Protein AF-A0A2E6EJR5-F1 (afdb_monomer_lite)

Structure (mmCIF, N/CA/C/O backbone):
data_AF-A0A2E6EJR5-F1
#
_entry.id   AF-A0A2E6EJR5-F1
#
loop_
_atom_site.group_PDB
_atom_site.id
_atom_site.type_symbol
_atom_site.label_atom_id
_atom_site.label_alt_id
_atom_site.label_comp_id
_atom_site.label_asym_id
_atom_site.label_entity_id
_atom_site.label_seq_id
_atom_site.pdbx_PDB_ins_code
_atom_site.Cartn_x
_atom_site.Cartn_y
_atom_site.Cartn_z
_atom_site.occupancy
_atom_site.B_iso_or_equiv
_atom_site.auth_seq_id
_atom_site.auth_comp_id
_atom_site.auth_asym_id
_atom_site.auth_atom_id
_atom_site.pdbx_PDB_model_num
ATOM 1 N N . MET A 1 1 ? -35.276 30.133 -35.247 1.00 39.75 1 MET A N 1
ATOM 2 C CA . MET A 1 1 ? -34.063 30.978 -35.308 1.00 39.75 1 MET A CA 1
ATOM 3 C C . MET A 1 1 ? -33.016 30.302 -34.441 1.00 39.75 1 MET A C 1
ATOM 5 O O . MET A 1 1 ? -33.066 30.435 -33.229 1.00 39.75 1 MET A O 1
ATOM 9 N N . ASN A 1 2 ? -32.166 29.483 -35.062 1.00 34.03 2 ASN A N 1
ATOM 10 C CA . ASN A 1 2 ? -31.133 28.692 -34.392 1.00 34.03 2 ASN A CA 1
ATOM 11 C C . ASN A 1 2 ? -29.815 29.465 -34.457 1.00 34.03 2 ASN A C 1
ATOM 13 O O . ASN A 1 2 ? -29.330 29.724 -35.556 1.00 34.03 2 ASN A O 1
ATOM 17 N N . GLN A 1 3 ? -29.239 29.826 -33.310 1.00 41.97 3 GLN A N 1
ATOM 18 C CA . GLN A 1 3 ? -27.856 30.295 -33.242 1.00 41.97 3 GLN A CA 1
ATOM 19 C C . GLN A 1 3 ? -26.978 29.161 -32.721 1.00 41.97 3 GLN A C 1
ATOM 21 O O . GLN A 1 3 ? -27.061 28.748 -31.569 1.00 41.97 3 GLN A O 1
ATOM 26 N N . SER A 1 4 ? -26.176 28.637 -33.643 1.00 36.84 4 SER A N 1
ATOM 27 C CA . SER A 1 4 ? -25.151 27.628 -33.428 1.00 36.84 4 SER A CA 1
ATOM 28 C C . SER A 1 4 ? -23.888 28.337 -32.934 1.00 36.84 4 SER A C 1
ATOM 30 O O . SER A 1 4 ? -23.285 29.103 -33.682 1.00 36.84 4 SER A O 1
ATOM 32 N N . LEU A 1 5 ? -23.492 28.110 -31.682 1.00 40.03 5 LEU A N 1
ATOM 33 C CA . LEU A 1 5 ? -22.208 28.568 -31.147 1.00 40.03 5 LEU A CA 1
ATOM 34 C C . LEU A 1 5 ? -21.127 27.553 -31.538 1.00 40.03 5 LEU A C 1
ATOM 36 O O . LEU A 1 5 ? -21.072 26.453 -30.996 1.00 40.03 5 LEU A O 1
ATOM 40 N N . GLN A 1 6 ? -20.291 27.917 -32.511 1.00 37.28 6 GLN A N 1
ATOM 41 C CA . GLN A 1 6 ? -19.051 27.206 -32.817 1.00 37.28 6 GLN A CA 1
ATOM 42 C C . GLN A 1 6 ? -17.947 27.695 -31.871 1.00 37.28 6 GLN A C 1
ATOM 44 O O . GLN A 1 6 ? -17.613 28.878 -31.856 1.00 37.28 6 GLN A O 1
ATOM 49 N N . LEU A 1 7 ? -17.386 26.781 -31.080 1.00 39.03 7 LEU A N 1
ATOM 50 C CA . LEU A 1 7 ? -16.155 26.995 -30.316 1.00 39.03 7 LEU A CA 1
ATOM 51 C C . LEU A 1 7 ? -14.938 26.768 -31.234 1.00 39.03 7 LEU A C 1
ATOM 53 O O . LEU A 1 7 ? -14.928 25.780 -31.971 1.00 39.03 7 LEU A O 1
ATOM 57 N N . PRO A 1 8 ? -13.901 27.624 -31.197 1.00 41.53 8 PRO A N 1
ATOM 58 C CA . PRO A 1 8 ? -12.685 27.399 -31.965 1.00 41.53 8 PRO A CA 1
ATOM 59 C C . PRO A 1 8 ? -11.774 26.368 -31.279 1.00 41.53 8 PRO A C 1
ATOM 61 O O . PRO A 1 8 ? -11.380 26.523 -30.124 1.00 41.53 8 PRO A O 1
ATOM 64 N N . LEU A 1 9 ? -11.404 25.331 -32.034 1.00 34.28 9 LEU A N 1
ATOM 65 C CA . LEU A 1 9 ? -10.300 24.415 -31.743 1.00 34.28 9 LEU A CA 1
ATOM 66 C C . LEU A 1 9 ? -8.970 25.176 -31.885 1.00 34.28 9 LEU A C 1
ATOM 68 O O . LEU A 1 9 ? -8.494 25.418 -32.992 1.00 34.28 9 LEU A O 1
ATOM 72 N N . LEU A 1 10 ? -8.372 25.567 -30.760 1.00 32.38 10 LEU A N 1
ATOM 73 C CA . LEU A 1 10 ? -7.012 26.104 -30.701 1.00 32.38 10 LEU A CA 1
ATOM 74 C C . LEU A 1 10 ? -6.018 24.939 -30.609 1.00 32.38 10 LEU A C 1
ATOM 76 O O . LEU A 1 10 ? -5.786 24.379 -29.540 1.00 32.38 10 LEU A O 1
ATOM 80 N N . ALA A 1 11 ? -5.436 24.574 -31.751 1.00 35.22 11 ALA A N 1
ATOM 81 C CA . ALA A 1 11 ? -4.287 23.683 -31.824 1.00 35.22 11 ALA A CA 1
ATOM 82 C C . ALA A 1 11 ? -3.023 24.443 -31.382 1.00 35.22 11 ALA A C 1
ATOM 84 O O . ALA A 1 11 ? -2.473 25.248 -32.133 1.00 35.22 11 ALA A O 1
ATOM 85 N N . LEU A 1 12 ? -2.566 24.200 -30.153 1.00 31.72 12 LEU A N 1
ATOM 86 C CA . LEU A 1 12 ? -1.256 24.650 -29.682 1.00 31.72 12 LEU A CA 1
ATOM 87 C C . LEU A 1 12 ? -0.183 23.672 -30.180 1.00 31.72 12 LEU A C 1
ATOM 89 O O . LEU A 1 12 ? 0.058 22.626 -29.581 1.00 31.72 12 LEU A O 1
ATOM 93 N N . ALA A 1 13 ? 0.467 24.021 -31.289 1.00 32.47 13 ALA A N 1
ATOM 94 C CA . ALA A 1 13 ? 1.708 23.389 -31.714 1.00 32.47 13 ALA A CA 1
ATOM 95 C C . ALA A 1 13 ? 2.862 23.921 -30.846 1.00 32.47 13 ALA A C 1
ATOM 97 O O . ALA A 1 13 ? 3.267 25.077 -30.972 1.00 32.47 13 ALA A O 1
ATOM 98 N N . PHE A 1 14 ? 3.390 23.086 -29.950 1.00 34.25 14 PHE A N 1
ATOM 99 C CA . PHE A 1 14 ? 4.634 23.375 -29.240 1.00 34.25 14 PHE A CA 1
ATOM 100 C C . PHE A 1 14 ? 5.824 23.128 -30.176 1.00 34.25 14 PHE A C 1
ATOM 102 O O . PHE A 1 14 ? 6.169 21.989 -30.482 1.00 34.25 14 PHE A O 1
ATOM 109 N N . ILE A 1 15 ? 6.458 24.212 -30.622 1.00 34.78 15 ILE A N 1
ATOM 110 C CA . ILE A 1 15 ? 7.761 24.187 -31.291 1.00 34.78 15 ILE A CA 1
ATOM 111 C C . ILE A 1 15 ? 8.831 24.135 -30.192 1.00 34.78 15 ILE A C 1
ATOM 113 O O . ILE A 1 15 ? 9.061 25.122 -29.495 1.00 34.78 15 ILE A O 1
ATOM 117 N N . LEU A 1 16 ? 9.470 22.978 -30.014 1.00 37.72 16 LEU A N 1
ATOM 118 C CA . LEU A 1 16 ? 10.669 22.843 -29.182 1.00 37.72 16 LEU A CA 1
ATOM 119 C C . LEU A 1 16 ? 11.905 23.320 -29.971 1.00 37.72 16 LEU A C 1
ATOM 121 O O . LEU A 1 16 ? 12.030 22.983 -31.150 1.00 37.72 16 LEU A O 1
ATOM 125 N N . PRO A 1 17 ? 12.838 24.073 -29.359 1.00 36.31 17 PRO A N 1
ATOM 126 C CA . PRO A 1 17 ? 14.091 24.436 -30.010 1.00 36.31 17 PRO A CA 1
ATOM 127 C C . PRO A 1 17 ? 15.055 23.233 -30.064 1.00 36.31 17 PRO A C 1
ATOM 129 O O . PRO A 1 17 ? 15.119 22.460 -29.101 1.00 36.31 17 PRO A O 1
ATOM 132 N N . PRO A 1 18 ? 15.855 23.082 -31.137 1.00 38.44 18 PRO A N 1
ATOM 133 C CA . PRO A 1 18 ? 16.866 22.036 -31.216 1.00 38.44 18 PRO A CA 1
ATOM 134 C C . PRO A 1 18 ? 17.990 22.345 -30.220 1.00 38.44 18 PRO A C 1
ATOM 136 O O . PRO A 1 18 ? 18.683 23.357 -30.338 1.00 38.44 18 PRO A O 1
ATOM 139 N N . LYS A 1 19 ? 18.175 21.481 -29.216 1.00 41.12 19 LYS A N 1
ATOM 140 C CA . LYS A 1 19 ? 19.364 21.526 -28.359 1.00 41.12 19 LYS A CA 1
ATOM 141 C C . LYS A 1 19 ? 20.522 20.807 -29.042 1.00 41.12 19 LYS A C 1
ATOM 143 O O . LYS A 1 19 ? 20.379 19.704 -29.557 1.00 41.12 19 LYS A O 1
ATOM 148 N N . ALA A 1 20 ? 21.656 21.493 -29.019 1.00 34.84 20 ALA A N 1
ATOM 149 C CA . ALA A 1 20 ? 22.935 21.098 -29.571 1.00 34.84 20 ALA A CA 1
ATOM 150 C C . ALA A 1 20 ? 23.396 19.718 -29.072 1.00 34.84 20 ALA A C 1
ATOM 152 O O . ALA A 1 20 ? 23.536 19.492 -27.870 1.00 34.84 20 ALA A O 1
ATOM 153 N N . LEU A 1 21 ? 23.682 18.833 -30.026 1.00 36.25 21 LEU A N 1
ATOM 154 C CA . LEU A 1 21 ? 24.475 17.624 -29.841 1.00 36.25 21 LEU A CA 1
ATOM 155 C C . LEU A 1 21 ? 25.934 18.032 -29.606 1.00 36.25 21 LEU A C 1
ATOM 157 O O . LEU A 1 21 ? 26.656 18.373 -30.542 1.00 36.25 21 LEU A O 1
ATOM 161 N N . ALA A 1 22 ? 26.361 18.003 -28.347 1.00 36.81 22 ALA A N 1
ATOM 162 C CA . ALA A 1 22 ? 27.771 17.915 -28.011 1.00 36.81 22 ALA A CA 1
ATOM 163 C C . ALA A 1 22 ? 28.171 16.434 -28.016 1.00 36.81 22 ALA A C 1
ATOM 165 O O . ALA A 1 22 ? 27.647 15.626 -27.253 1.00 36.81 22 ALA A O 1
ATOM 166 N N . SER A 1 23 ? 29.085 16.112 -28.927 1.00 38.31 23 SER A N 1
ATOM 167 C CA . SER A 1 23 ? 29.800 14.846 -29.079 1.00 38.31 23 SER A CA 1
ATOM 168 C C . SER A 1 23 ? 30.378 14.348 -27.747 1.00 38.31 23 SER A C 1
ATOM 170 O O . SER A 1 23 ? 31.350 14.917 -27.249 1.00 38.31 23 SER A O 1
ATOM 172 N N . ALA A 1 24 ? 29.833 13.251 -27.220 1.00 37.88 24 ALA A N 1
ATOM 173 C CA . ALA A 1 24 ? 30.529 12.382 -26.278 1.00 37.88 24 ALA A CA 1
ATOM 174 C C . ALA A 1 24 ? 31.073 11.181 -27.059 1.00 37.88 24 ALA A C 1
ATOM 176 O O . ALA A 1 24 ? 30.344 10.511 -27.788 1.00 37.88 24 ALA A O 1
ATOM 177 N N . ALA A 1 25 ? 32.383 11.005 -26.944 1.00 35.06 25 ALA A N 1
ATOM 178 C CA . ALA A 1 25 ? 33.214 10.136 -27.747 1.00 35.06 25 ALA A CA 1
ATOM 179 C C . ALA A 1 25 ? 32.920 8.638 -27.577 1.00 35.06 25 ALA A C 1
ATOM 181 O O . ALA A 1 25 ? 32.494 8.172 -26.521 1.00 35.06 25 ALA A O 1
ATOM 182 N N . ASP A 1 26 ? 33.234 7.931 -28.661 1.00 42.56 26 ASP A N 1
ATOM 183 C CA . ASP A 1 26 ? 33.436 6.495 -28.812 1.00 42.56 26 ASP A CA 1
ATOM 184 C C . ASP A 1 26 ? 33.899 5.753 -27.552 1.00 42.56 26 ASP A C 1
ATOM 186 O O . ASP A 1 26 ? 35.021 5.916 -27.072 1.00 42.56 26 ASP A O 1
ATOM 190 N N . ALA A 1 27 ? 33.061 4.818 -27.118 1.00 35.69 27 ALA A N 1
ATOM 191 C CA . ALA A 1 27 ? 33.487 3.580 -26.480 1.00 35.69 27 ALA A CA 1
ATOM 192 C C . ALA A 1 27 ? 32.448 2.498 -26.811 1.00 35.69 27 ALA A C 1
ATOM 194 O O . ALA A 1 27 ? 31.590 2.157 -25.998 1.00 35.69 27 ALA A O 1
ATOM 195 N N . SER A 1 28 ? 32.487 2.001 -28.048 1.00 34.25 28 SER A N 1
ATOM 196 C CA . SER A 1 28 ? 31.759 0.787 -28.427 1.00 34.25 28 SER A CA 1
ATOM 197 C C . SER A 1 28 ? 32.553 -0.441 -27.957 1.00 34.25 28 SER A C 1
ATOM 199 O O . SER A 1 28 ? 33.714 -0.575 -28.351 1.00 34.25 28 SER A O 1
ATOM 201 N N . PRO A 1 29 ? 31.986 -1.349 -27.143 1.00 38.91 29 PRO A N 1
ATOM 202 C CA . PRO A 1 29 ? 32.651 -2.600 -26.806 1.00 38.91 29 PRO A CA 1
ATOM 203 C C . PRO A 1 29 ? 32.656 -3.568 -28.003 1.00 38.91 29 PRO A C 1
ATOM 205 O O . PRO A 1 29 ? 31.672 -3.732 -28.724 1.00 38.91 29 PRO A O 1
ATOM 208 N N . SER A 1 30 ? 33.818 -4.184 -28.212 1.00 35.19 30 SER A N 1
ATOM 209 C CA . SER A 1 30 ? 34.173 -5.056 -29.338 1.00 35.19 30 SER A CA 1
ATOM 210 C C . SER A 1 30 ? 33.490 -6.439 -29.274 1.00 35.19 30 SER A C 1
ATOM 212 O O . SER A 1 30 ? 33.392 -7.016 -28.186 1.00 35.19 30 SER A O 1
ATOM 214 N N . PRO A 1 31 ? 33.063 -7.038 -30.407 1.00 39.84 31 PRO A N 1
ATOM 215 C CA . PRO A 1 31 ? 32.421 -8.348 -30.426 1.00 39.84 31 PRO A CA 1
ATOM 216 C C . PRO A 1 31 ? 33.466 -9.473 -30.513 1.00 39.84 31 PRO A C 1
ATOM 218 O O . PRO A 1 31 ? 33.844 -9.909 -31.597 1.00 39.84 31 PRO A O 1
ATOM 221 N N . ALA A 1 32 ? 33.912 -9.990 -29.366 1.00 38.72 32 ALA A N 1
ATOM 222 C CA . ALA A 1 32 ? 34.630 -11.267 -29.296 1.00 38.72 32 ALA A CA 1
ATOM 223 C C . ALA A 1 32 ? 34.321 -12.000 -27.976 1.00 38.72 32 ALA A C 1
ATOM 225 O O . ALA A 1 32 ? 35.010 -11.862 -26.964 1.00 38.72 32 ALA A O 1
ATOM 226 N N . ARG A 1 33 ? 33.234 -12.784 -27.985 1.00 41.47 33 ARG A N 1
ATOM 227 C CA . ARG A 1 33 ? 32.814 -13.670 -26.887 1.00 41.47 33 ARG A CA 1
ATOM 228 C C . ARG A 1 33 ? 33.592 -14.991 -26.946 1.00 41.47 33 ARG A C 1
ATOM 230 O O . ARG A 1 33 ? 33.221 -15.894 -27.687 1.00 41.47 33 ARG A O 1
ATOM 237 N N . ALA A 1 34 ? 34.626 -15.113 -26.117 1.00 36.94 34 ALA A N 1
ATOM 238 C CA . ALA A 1 34 ? 35.159 -16.394 -25.652 1.00 36.94 34 ALA A CA 1
ATOM 239 C C . ALA A 1 34 ? 35.074 -16.446 -24.115 1.00 36.94 34 ALA A C 1
ATOM 241 O O . ALA A 1 34 ? 35.363 -15.451 -23.438 1.00 36.94 34 ALA A O 1
ATOM 242 N N . ALA A 1 35 ? 34.590 -17.580 -23.600 1.00 47.44 35 ALA A N 1
ATOM 243 C CA . ALA A 1 35 ? 34.161 -17.801 -22.222 1.00 47.44 35 ALA A CA 1
ATOM 244 C C . ALA A 1 35 ? 35.339 -17.798 -21.235 1.00 47.44 35 ALA A C 1
ATOM 246 O O . ALA A 1 35 ? 36.051 -18.787 -21.098 1.00 47.44 35 ALA A O 1
ATOM 247 N N . ASP A 1 36 ? 35.505 -16.678 -20.540 1.00 45.44 36 ASP A N 1
ATOM 248 C CA . ASP A 1 36 ? 36.321 -16.564 -19.333 1.00 45.44 36 ASP A CA 1
ATOM 249 C C . ASP A 1 36 ? 35.395 -16.048 -18.225 1.00 45.44 36 ASP A C 1
ATOM 251 O O . ASP A 1 36 ? 34.882 -14.931 -18.324 1.00 45.44 36 ASP A O 1
ATOM 255 N N . ASN A 1 37 ? 35.105 -16.898 -17.237 1.00 48.97 37 ASN A N 1
ATOM 256 C CA . ASN A 1 37 ? 34.090 -16.690 -16.195 1.00 48.97 37 ASN A CA 1
ATOM 257 C C . ASN A 1 37 ? 34.708 -16.113 -14.907 1.00 48.97 37 ASN A C 1
ATOM 259 O O . ASN A 1 37 ? 34.401 -16.570 -13.804 1.00 48.97 37 ASN A O 1
ATOM 263 N N . SER A 1 38 ? 35.616 -15.142 -15.018 1.00 54.78 38 SER A N 1
ATOM 264 C CA . SER A 1 38 ? 36.180 -14.490 -13.834 1.00 54.78 38 SER A CA 1
ATOM 265 C C . SER A 1 38 ? 35.149 -13.552 -13.165 1.00 54.78 38 SER A C 1
ATOM 267 O O . SER A 1 38 ? 34.379 -12.879 -13.856 1.00 54.78 38 SER A O 1
ATOM 269 N N . PRO A 1 39 ? 35.113 -13.461 -11.819 1.00 53.84 39 PRO A N 1
ATOM 270 C CA . PRO A 1 39 ? 34.160 -12.609 -11.094 1.00 53.84 39 PRO A CA 1
ATOM 271 C C . PRO A 1 39 ? 34.322 -11.111 -11.403 1.00 53.84 39 PRO A C 1
ATOM 273 O O . PRO A 1 39 ? 33.340 -10.377 -11.367 1.00 53.84 39 PRO A O 1
ATOM 276 N N . ALA A 1 40 ? 35.527 -10.664 -11.777 1.00 53.69 40 ALA A N 1
ATOM 277 C CA . ALA A 1 40 ? 35.764 -9.300 -12.253 1.00 53.69 40 ALA A CA 1
ATOM 278 C C . ALA A 1 40 ? 35.022 -9.018 -13.574 1.00 53.69 40 ALA A C 1
ATOM 280 O O . ALA A 1 40 ? 34.325 -8.016 -13.678 1.00 53.69 40 ALA A O 1
ATOM 281 N N . ARG A 1 41 ? 35.056 -9.953 -14.539 1.00 57.62 41 ARG A N 1
ATOM 282 C CA . ARG A 1 41 ? 34.324 -9.820 -15.811 1.00 57.62 41 ARG A CA 1
ATOM 283 C C . ARG A 1 41 ? 32.807 -9.871 -15.615 1.00 57.62 41 ARG A C 1
ATOM 285 O O . ARG A 1 41 ? 32.070 -9.210 -16.341 1.00 57.62 41 ARG A O 1
ATOM 292 N N . ALA A 1 42 ? 32.334 -10.636 -14.629 1.00 62.91 42 ALA A N 1
ATOM 293 C CA . ALA A 1 42 ? 30.923 -10.644 -14.250 1.00 62.91 42 ALA A CA 1
ATOM 294 C C . ALA A 1 42 ? 30.475 -9.286 -13.674 1.00 62.91 42 ALA A C 1
ATOM 296 O O . ALA A 1 42 ? 29.407 -8.803 -14.044 1.00 62.91 42 ALA A O 1
ATOM 297 N N . ALA A 1 43 ? 31.294 -8.649 -12.828 1.00 63.44 43 ALA A N 1
ATOM 298 C CA . ALA A 1 43 ? 31.025 -7.306 -12.304 1.00 63.44 43 ALA A CA 1
ATOM 299 C C . ALA A 1 43 ? 31.068 -6.227 -13.403 1.00 63.44 43 ALA A C 1
ATOM 301 O O . ALA A 1 43 ? 30.180 -5.372 -13.462 1.00 63.44 43 ALA A O 1
ATOM 302 N N . ASP A 1 44 ? 32.035 -6.307 -14.321 1.00 74.31 44 ASP A N 1
ATOM 303 C CA . ASP A 1 44 ? 32.126 -5.392 -15.466 1.00 74.31 44 ASP A CA 1
ATOM 304 C C . ASP A 1 44 ? 30.894 -5.513 -16.379 1.00 74.31 44 ASP A C 1
ATOM 306 O O . ASP A 1 44 ? 30.304 -4.501 -16.759 1.00 74.31 44 ASP A O 1
ATOM 310 N N . ASN A 1 45 ? 30.412 -6.737 -16.627 1.00 87.62 45 ASN A N 1
ATOM 311 C CA . ASN A 1 45 ? 29.194 -6.972 -17.409 1.00 87.62 45 ASN A CA 1
ATOM 312 C C . ASN A 1 45 ? 27.935 -6.373 -16.744 1.00 87.62 45 ASN A C 1
ATOM 314 O O . ASN A 1 45 ? 27.080 -5.796 -17.418 1.00 87.62 45 ASN A O 1
ATOM 318 N N . LEU A 1 46 ? 27.818 -6.452 -15.411 1.00 93.44 46 LEU A N 1
ATOM 319 C CA . LEU A 1 46 ? 26.696 -5.858 -14.668 1.00 93.44 46 LEU A CA 1
ATOM 320 C C . LEU A 1 46 ? 26.670 -4.329 -14.782 1.00 93.44 46 LEU A C 1
ATOM 322 O O . LEU A 1 46 ? 25.604 -3.733 -14.972 1.00 93.44 46 LEU A O 1
ATOM 326 N N . ARG A 1 47 ? 27.840 -3.692 -14.699 1.00 93.81 47 ARG A N 1
ATOM 327 C CA . ARG A 1 47 ? 27.975 -2.239 -14.838 1.00 93.81 47 ARG A CA 1
ATOM 328 C C . ARG A 1 47 ? 27.711 -1.774 -16.270 1.00 93.81 47 ARG A C 1
ATOM 330 O O . ARG A 1 47 ? 27.017 -0.776 -16.465 1.00 93.81 47 ARG A O 1
ATOM 337 N N . GLU A 1 48 ? 28.230 -2.487 -17.270 1.00 94.88 48 GLU A N 1
ATOM 338 C CA . GLU A 1 48 ? 27.944 -2.209 -18.685 1.00 94.88 48 GLU A CA 1
ATOM 339 C C . GLU A 1 48 ? 26.447 -2.323 -18.985 1.00 94.88 48 GLU A C 1
ATOM 341 O O . GLU A 1 48 ? 25.884 -1.435 -19.630 1.00 94.88 48 GLU A O 1
ATOM 346 N N . THR A 1 49 ? 25.788 -3.349 -18.435 1.00 95.56 49 THR A N 1
ATOM 347 C CA . THR A 1 49 ? 24.332 -3.539 -18.539 1.00 95.56 49 THR A CA 1
ATOM 348 C C . THR A 1 49 ? 23.570 -2.365 -17.917 1.00 95.56 49 THR A C 1
ATOM 350 O O . THR A 1 49 ? 22.656 -1.819 -18.535 1.00 95.56 49 THR A O 1
ATOM 353 N N . ALA A 1 50 ? 23.984 -1.890 -16.736 1.00 96.06 50 ALA A N 1
ATOM 354 C CA . ALA A 1 50 ? 23.375 -0.720 -16.099 1.00 96.06 50 ALA A CA 1
ATOM 355 C C . ALA A 1 50 ? 23.515 0.556 -16.955 1.00 96.06 50 ALA A C 1
ATOM 357 O O . ALA A 1 50 ? 22.552 1.311 -17.111 1.00 96.06 50 ALA A O 1
ATOM 358 N N . TRP A 1 51 ? 24.690 0.791 -17.552 1.00 96.31 51 TRP A N 1
ATOM 359 C CA . TRP A 1 51 ? 24.909 1.916 -18.471 1.00 96.31 51 TRP A CA 1
ATOM 360 C C . TRP A 1 51 ? 24.111 1.788 -19.769 1.00 96.31 51 TRP A C 1
ATOM 362 O O . TRP A 1 51 ? 23.600 2.792 -20.271 1.00 96.31 51 TRP A O 1
ATOM 372 N N . ALA A 1 52 ? 23.992 0.578 -20.318 1.00 96.56 52 ALA A N 1
ATOM 373 C CA . ALA A 1 52 ? 23.172 0.312 -21.494 1.00 96.56 52 ALA A CA 1
ATOM 374 C C . ALA A 1 52 ? 21.695 0.629 -21.218 1.00 96.56 52 ALA A C 1
ATOM 376 O O . ALA A 1 52 ? 21.093 1.389 -21.977 1.00 96.56 52 ALA A O 1
ATOM 377 N N . ALA A 1 53 ? 21.154 0.159 -20.089 1.00 97.44 53 ALA A N 1
ATOM 378 C CA . ALA A 1 53 ? 19.794 0.470 -19.654 1.00 97.44 53 ALA A CA 1
ATOM 379 C C . ALA A 1 53 ? 19.576 1.978 -19.465 1.00 97.44 53 ALA A C 1
ATOM 381 O O . ALA A 1 53 ? 18.622 2.546 -20.001 1.00 97.44 53 ALA A O 1
ATOM 382 N N . TYR A 1 54 ? 20.505 2.652 -18.778 1.00 97.06 54 TYR A N 1
ATOM 383 C CA . TYR A 1 54 ? 20.455 4.101 -18.592 1.00 97.06 54 TYR A CA 1
ATOM 384 C C . TYR A 1 54 ? 20.385 4.857 -19.929 1.00 97.06 54 TYR A C 1
ATOM 386 O O . TYR A 1 54 ? 19.526 5.724 -20.098 1.00 97.06 54 TYR A O 1
ATOM 394 N N . ARG A 1 55 ? 21.259 4.516 -20.889 1.00 97.44 55 ARG A N 1
ATOM 395 C CA . ARG A 1 55 ? 21.314 5.160 -22.214 1.00 97.44 55 ARG A CA 1
ATOM 396 C C . ARG A 1 55 ? 20.094 4.848 -23.078 1.00 97.44 55 ARG A C 1
ATOM 398 O O . ARG A 1 55 ? 19.605 5.743 -23.765 1.00 97.44 55 ARG A O 1
ATOM 405 N N . ALA A 1 56 ? 19.582 3.618 -23.034 1.00 97.50 56 ALA A N 1
ATOM 406 C CA . ALA A 1 56 ? 18.356 3.245 -23.740 1.00 97.50 56 ALA A CA 1
ATOM 407 C C . ALA A 1 56 ? 17.171 4.101 -23.266 1.00 97.50 56 ALA A C 1
ATOM 409 O O . ALA A 1 56 ? 16.440 4.670 -24.074 1.00 97.50 56 ALA A O 1
ATOM 410 N N . ALA A 1 57 ? 17.044 4.283 -21.951 1.00 96.69 57 ALA A N 1
ATOM 411 C CA . ALA A 1 57 ? 16.010 5.127 -21.363 1.00 96.69 57 ALA A CA 1
ATOM 412 C C . ALA A 1 57 ? 16.191 6.623 -21.670 1.00 96.69 57 ALA A C 1
ATOM 414 O O . ALA A 1 57 ? 15.209 7.356 -21.764 1.00 96.69 57 ALA A O 1
ATOM 415 N N . ASP A 1 58 ? 17.436 7.091 -21.788 1.00 96.19 58 ASP A N 1
ATOM 416 C CA . ASP A 1 58 ? 17.755 8.488 -22.107 1.00 96.19 58 ASP A CA 1
ATOM 417 C C . ASP A 1 58 ? 17.483 8.849 -23.567 1.00 96.19 58 ASP A C 1
ATOM 419 O O . ASP A 1 58 ? 16.973 9.925 -23.863 1.00 96.19 58 ASP A O 1
ATOM 423 N N . SER A 1 59 ? 17.752 7.907 -24.467 1.00 96.38 59 SER A N 1
ATOM 424 C CA . SER A 1 59 ? 17.474 8.039 -25.899 1.00 96.38 59 SER A CA 1
ATOM 425 C C . SER A 1 59 ? 16.028 7.710 -26.284 1.00 96.38 59 SER A C 1
ATOM 427 O O . SER A 1 59 ? 15.637 7.973 -27.419 1.00 96.38 59 SER A O 1
ATOM 429 N N . GLY A 1 60 ? 15.226 7.146 -25.372 1.00 96.69 60 GLY A N 1
ATOM 430 C CA . GLY A 1 60 ? 13.866 6.693 -25.678 1.00 96.69 60 GLY A CA 1
ATOM 431 C C . GLY A 1 60 ? 13.824 5.467 -26.602 1.00 96.69 60 GLY A C 1
ATOM 432 O O . GLY A 1 60 ? 12.884 5.317 -27.382 1.00 96.69 60 GLY A O 1
ATOM 433 N N . ALA A 1 61 ? 14.843 4.604 -26.547 1.00 96.62 61 ALA A N 1
ATOM 434 C CA . ALA A 1 61 ? 15.006 3.439 -27.419 1.00 96.62 61 ALA A CA 1
ATOM 435 C C . ALA A 1 61 ? 14.009 2.311 -27.083 1.00 96.62 61 ALA A C 1
ATOM 437 O O . ALA A 1 61 ? 14.326 1.352 -26.379 1.00 96.62 61 ALA A O 1
ATOM 438 N N . SER A 1 62 ? 12.770 2.437 -27.567 1.00 96.12 62 SER A N 1
ATOM 439 C CA . SER A 1 62 ? 11.694 1.453 -27.335 1.00 96.12 62 SER A CA 1
ATOM 440 C C . SER A 1 62 ? 11.990 0.045 -27.882 1.00 96.12 62 SER A C 1
ATOM 442 O O . SER A 1 62 ? 11.486 -0.945 -27.354 1.00 96.12 62 SER A O 1
ATOM 444 N N . ASP A 1 63 ? 12.855 -0.077 -28.888 1.00 95.31 63 ASP A N 1
ATOM 445 C CA . ASP A 1 63 ? 13.339 -1.347 -29.436 1.00 95.31 63 ASP A CA 1
ATOM 446 C C . ASP A 1 63 ? 14.227 -2.129 -28.449 1.00 95.31 63 ASP A C 1
ATOM 448 O O . ASP A 1 63 ? 14.298 -3.358 -28.518 1.00 95.31 63 ASP A O 1
ATOM 452 N N . ALA A 1 64 ? 14.827 -1.450 -27.463 1.00 96.62 64 ALA A N 1
ATOM 453 C CA . ALA A 1 64 ? 15.629 -2.081 -26.415 1.00 96.62 64 ALA A CA 1
ATOM 454 C C . ALA A 1 64 ? 14.796 -2.843 -25.365 1.00 96.62 64 ALA A C 1
ATOM 456 O O . ALA A 1 64 ? 15.356 -3.635 -24.604 1.00 96.62 64 ALA A O 1
ATOM 457 N N . VAL A 1 65 ? 13.468 -2.650 -25.314 1.00 97.00 65 VAL A N 1
ATOM 458 C CA . VAL A 1 65 ? 12.594 -3.213 -24.263 1.00 97.00 65 VAL A CA 1
ATOM 459 C C . VAL A 1 65 ? 12.715 -4.734 -24.158 1.00 97.00 65 VAL A C 1
ATOM 461 O O . VAL A 1 65 ? 12.808 -5.266 -23.053 1.00 97.00 65 VAL A O 1
ATOM 464 N N . SER A 1 66 ? 12.774 -5.447 -25.286 1.00 96.12 66 SER A N 1
ATOM 465 C CA . SER A 1 66 ? 12.889 -6.914 -25.270 1.00 96.12 66 SER A CA 1
ATOM 466 C C . SER A 1 66 ? 14.205 -7.390 -24.642 1.00 96.12 66 SER A C 1
ATOM 468 O O . SER A 1 66 ? 14.204 -8.370 -23.899 1.00 96.12 66 SER A O 1
ATOM 470 N N . GLY A 1 67 ? 15.309 -6.680 -24.903 1.00 96.12 67 GLY A N 1
ATOM 471 C CA . GLY A 1 67 ? 16.612 -6.963 -24.296 1.00 96.12 67 GLY A CA 1
ATOM 472 C C . GLY A 1 67 ? 16.611 -6.678 -22.795 1.00 96.12 67 GLY A C 1
ATOM 473 O O . GLY A 1 67 ? 16.972 -7.545 -22.009 1.00 96.12 67 GLY A O 1
ATOM 474 N N . LEU A 1 68 ? 16.074 -5.523 -22.391 1.00 97.25 68 LEU A N 1
ATOM 475 C CA . LEU A 1 68 ? 15.959 -5.137 -20.980 1.00 97.25 68 LEU A CA 1
ATOM 476 C C . LEU A 1 68 ? 15.104 -6.119 -20.166 1.00 97.25 68 LEU A C 1
ATOM 478 O O . LEU A 1 68 ? 15.422 -6.419 -19.018 1.00 97.25 68 LEU A O 1
ATOM 482 N N . LEU A 1 69 ? 14.030 -6.656 -20.752 1.00 97.06 69 LEU A N 1
ATOM 483 C CA . LEU A 1 69 ? 13.223 -7.698 -20.113 1.00 97.06 69 LEU A CA 1
ATOM 484 C C . LEU A 1 69 ? 14.010 -8.995 -19.905 1.00 97.06 69 LEU A C 1
ATOM 486 O O . LEU A 1 69 ? 13.818 -9.663 -18.889 1.00 97.06 69 LEU A O 1
ATOM 490 N N . GLN A 1 70 ? 14.871 -9.365 -20.855 1.00 96.19 70 GLN A N 1
ATOM 491 C CA . GLN A 1 70 ? 15.736 -10.531 -20.707 1.00 96.19 70 GLN A CA 1
ATOM 492 C C . GLN A 1 70 ? 16.779 -10.299 -19.610 1.00 96.19 70 GLN A C 1
ATOM 494 O O . GLN A 1 70 ? 16.880 -11.122 -18.701 1.00 96.19 70 GLN A O 1
ATOM 499 N N . ASP A 1 71 ? 17.448 -9.143 -19.625 1.00 96.50 71 ASP A N 1
ATOM 500 C CA . ASP A 1 71 ? 18.413 -8.762 -18.591 1.00 96.50 71 ASP A CA 1
ATOM 501 C C . ASP A 1 71 ? 17.768 -8.800 -17.198 1.00 96.50 71 ASP A C 1
ATOM 503 O O . ASP A 1 71 ? 18.326 -9.361 -16.257 1.00 96.50 71 ASP A O 1
ATOM 507 N N . LEU A 1 72 ? 16.546 -8.273 -17.055 1.00 96.50 72 LEU A N 1
ATOM 508 C CA . LEU A 1 72 ? 15.829 -8.278 -15.779 1.00 96.50 72 LEU A CA 1
ATOM 509 C C . LEU A 1 72 ? 15.524 -9.696 -15.270 1.00 96.50 72 LEU A C 1
ATOM 511 O O . LEU A 1 72 ? 15.599 -9.941 -14.063 1.00 96.50 72 LEU A O 1
ATOM 515 N N . ARG A 1 73 ? 15.188 -10.634 -16.165 1.00 95.50 73 ARG A N 1
ATOM 516 C CA . ARG A 1 73 ? 14.986 -12.050 -15.805 1.00 95.50 73 ARG A CA 1
ATOM 517 C C . ARG A 1 73 ? 16.293 -12.698 -15.370 1.00 95.50 73 ARG A C 1
ATOM 519 O O . ARG A 1 73 ? 16.319 -13.372 -14.343 1.00 95.50 73 ARG A O 1
ATOM 526 N N . ASP A 1 74 ? 17.373 -12.440 -16.099 1.00 93.56 74 ASP A N 1
ATOM 527 C CA . ASP A 1 74 ? 18.700 -12.984 -15.798 1.00 93.56 74 ASP A CA 1
ATOM 528 C C . ASP A 1 74 ? 19.274 -12.419 -14.488 1.00 93.56 74 ASP A C 1
ATOM 530 O O . ASP A 1 74 ? 20.093 -13.069 -13.831 1.00 93.56 74 ASP A O 1
ATOM 534 N N . LEU A 1 75 ? 18.802 -11.238 -14.070 1.00 93.81 75 LEU A N 1
ATOM 535 C CA . LEU A 1 75 ? 19.124 -10.581 -12.802 1.00 93.81 75 LEU A CA 1
ATOM 536 C C . LEU A 1 75 ? 18.255 -11.033 -11.619 1.00 93.81 75 LEU A C 1
ATOM 538 O O . LEU A 1 75 ? 18.589 -10.683 -10.484 1.00 93.81 75 LEU A O 1
ATOM 542 N N .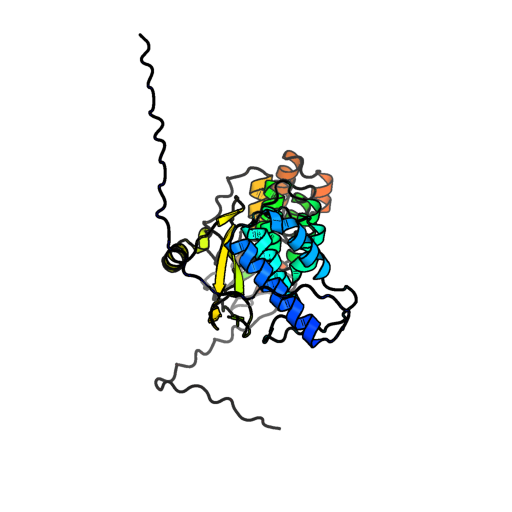 ALA A 1 76 ? 17.196 -11.825 -11.828 1.00 91.88 76 ALA A N 1
ATOM 543 C CA . ALA A 1 76 ? 16.324 -12.287 -10.744 1.00 91.88 76 ALA A CA 1
ATOM 544 C C . ALA A 1 76 ? 17.135 -12.974 -9.624 1.00 91.88 76 ALA A C 1
ATOM 546 O O . ALA A 1 76 ? 18.071 -13.727 -9.921 1.00 91.88 76 ALA A O 1
ATOM 547 N N . PRO A 1 77 ? 16.844 -12.716 -8.338 1.00 84.31 77 PRO A N 1
ATOM 548 C CA . PRO A 1 77 ? 17.571 -13.341 -7.243 1.00 84.31 77 PRO A CA 1
ATOM 549 C C . PRO A 1 77 ? 17.406 -14.865 -7.288 1.00 84.31 77 PRO A C 1
ATOM 551 O O . PRO A 1 77 ? 16.293 -15.393 -7.360 1.00 84.31 77 PRO A O 1
ATOM 554 N N . SER A 1 78 ? 18.523 -15.591 -7.233 1.00 78.56 78 SER A N 1
ATOM 555 C CA . SER A 1 78 ? 18.503 -17.047 -7.104 1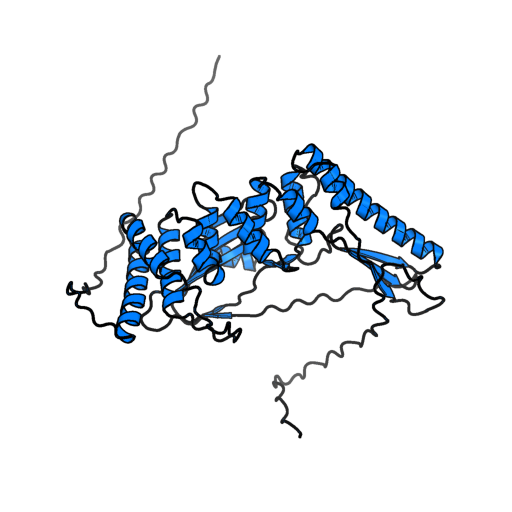.00 78.56 78 SER A CA 1
ATOM 556 C C . SER A 1 78 ? 17.901 -17.409 -5.748 1.00 78.56 78 SER A C 1
ATOM 558 O O . SER A 1 78 ? 18.459 -17.058 -4.713 1.00 78.56 78 SER A O 1
ATOM 560 N N . ARG A 1 79 ? 16.790 -18.159 -5.734 1.00 66.06 79 ARG A N 1
ATOM 561 C CA . ARG A 1 79 ? 16.084 -18.585 -4.503 1.00 66.06 79 ARG A CA 1
ATOM 562 C C . ARG A 1 79 ? 16.958 -19.349 -3.490 1.00 66.06 79 ARG A C 1
ATOM 564 O O . ARG A 1 79 ? 16.505 -19.595 -2.382 1.00 66.06 79 ARG A O 1
ATOM 571 N N . SER A 1 80 ? 18.169 -19.754 -3.872 1.00 57.69 80 SER A N 1
ATOM 572 C CA . SER A 1 80 ? 19.081 -20.582 -3.084 1.00 57.69 80 SER A CA 1
ATOM 573 C C . SER A 1 80 ? 20.182 -19.817 -2.343 1.00 57.69 80 S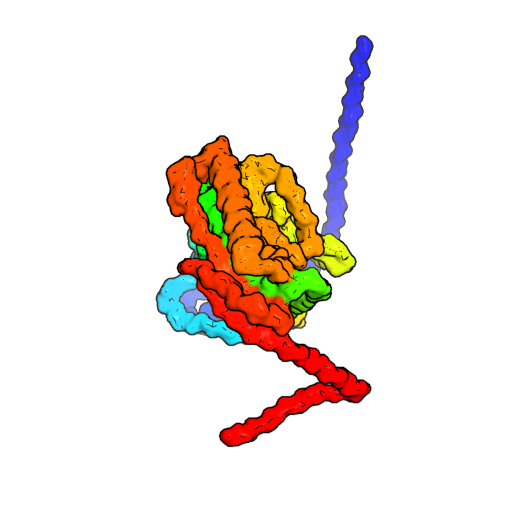ER A C 1
ATOM 575 O O . SER A 1 80 ? 21.021 -20.464 -1.722 1.00 57.69 80 SER A O 1
ATOM 577 N N . SER A 1 81 ? 20.264 -18.485 -2.436 1.00 53.59 81 SER A N 1
ATOM 578 C CA . SER A 1 81 ? 21.269 -17.751 -1.660 1.00 53.59 81 SER A CA 1
ATOM 579 C C . SER A 1 81 ? 20.718 -17.417 -0.277 1.00 53.59 81 SER A C 1
ATOM 581 O O . SER A 1 81 ? 19.968 -16.452 -0.129 1.00 53.59 81 SER A O 1
ATOM 583 N N . ASP A 1 82 ? 21.148 -18.183 0.728 1.00 50.56 82 ASP A N 1
ATOM 584 C CA . ASP A 1 82 ? 21.119 -17.831 2.155 1.00 50.56 82 ASP A CA 1
ATOM 585 C C . ASP A 1 82 ? 22.023 -16.609 2.429 1.00 50.56 82 ASP A C 1
ATOM 587 O O . ASP A 1 82 ? 22.912 -16.638 3.280 1.00 50.56 82 ASP A O 1
ATOM 591 N N . GLU A 1 83 ? 21.866 -15.526 1.663 1.00 52.47 83 GLU A N 1
ATOM 592 C CA . GLU A 1 83 ? 22.547 -14.277 1.960 1.00 52.47 83 GLU A CA 1
ATOM 593 C C . GLU A 1 83 ? 21.895 -13.719 3.230 1.00 52.47 83 GLU A C 1
ATOM 595 O O . GLU A 1 83 ? 20.688 -13.445 3.228 1.00 52.47 83 GLU A O 1
ATOM 600 N N . PRO A 1 84 ? 22.643 -13.578 4.340 1.00 49.50 84 PRO A N 1
ATOM 601 C CA . PRO A 1 84 ? 22.075 -13.098 5.585 1.00 49.50 84 PRO A CA 1
ATOM 602 C C . PRO A 1 84 ? 21.423 -11.748 5.316 1.00 49.50 84 PRO A C 1
ATOM 604 O O . PRO A 1 84 ? 22.082 -10.820 4.843 1.00 49.50 84 PRO A O 1
ATOM 607 N N . SER A 1 85 ? 20.129 -11.624 5.619 1.00 48.03 85 SER A N 1
ATOM 608 C CA . SER A 1 85 ? 19.383 -10.371 5.538 1.00 48.03 85 SER A CA 1
ATOM 609 C C . SER A 1 85 ? 19.898 -9.406 6.611 1.00 48.03 85 SER A C 1
ATOM 611 O O . SER A 1 85 ? 19.235 -9.141 7.616 1.00 48.03 85 SER A O 1
ATOM 613 N N . ALA A 1 86 ? 21.127 -8.921 6.458 1.00 42.09 86 ALA A N 1
ATOM 614 C CA . ALA A 1 86 ? 21.751 -8.017 7.393 1.00 42.09 86 ALA A CA 1
ATOM 615 C C . ALA A 1 86 ? 20.995 -6.688 7.312 1.00 42.09 86 ALA A C 1
ATOM 617 O O . ALA A 1 86 ? 21.147 -5.899 6.378 1.00 42.09 86 ALA A O 1
ATOM 618 N N . ARG A 1 87 ? 20.152 -6.457 8.322 1.00 42.66 87 ARG A N 1
ATOM 619 C CA . ARG A 1 87 ? 19.514 -5.179 8.675 1.00 42.66 87 ARG A CA 1
ATOM 620 C C . ARG A 1 87 ? 20.543 -4.136 9.152 1.00 42.66 87 ARG A C 1
ATOM 622 O O . ARG A 1 87 ? 20.212 -3.243 9.924 1.00 42.66 87 ARG A O 1
ATOM 629 N N . THR A 1 88 ? 21.800 -4.254 8.732 1.00 42.00 88 THR A N 1
ATOM 630 C CA . THR A 1 88 ? 22.864 -3.324 9.092 1.00 42.00 88 THR A CA 1
ATOM 631 C C . THR A 1 88 ? 22.796 -2.154 8.121 1.00 42.00 88 THR A C 1
ATOM 633 O O . THR A 1 88 ? 22.964 -2.318 6.915 1.00 42.00 88 THR A O 1
ATOM 636 N N . TYR A 1 89 ? 22.503 -0.978 8.667 1.00 42.88 89 TYR A N 1
ATOM 637 C CA . TYR A 1 89 ? 22.162 0.282 8.000 1.00 42.88 89 TYR A CA 1
ATOM 638 C C . TYR A 1 89 ? 23.230 0.870 7.044 1.00 42.88 89 TYR A C 1
ATOM 640 O O . TYR A 1 89 ? 23.065 1.985 6.562 1.00 42.88 89 TYR A O 1
ATOM 648 N N . SER A 1 90 ? 24.287 0.131 6.694 1.00 42.12 90 SER A N 1
ATOM 649 C CA . SER A 1 90 ? 25.248 0.492 5.643 1.00 42.12 90 SER A CA 1
ATOM 650 C C . SER A 1 90 ? 25.031 -0.359 4.382 1.00 42.12 90 SER A C 1
ATOM 652 O O . SER A 1 90 ? 25.923 -1.086 3.938 1.00 42.12 90 SER A O 1
ATOM 654 N N . ARG A 1 91 ? 23.819 -0.339 3.812 1.00 52.19 91 ARG A N 1
ATOM 655 C CA . ARG A 1 91 ? 23.512 -1.096 2.588 1.00 52.19 91 ARG A CA 1
ATOM 656 C C . ARG A 1 91 ? 24.104 -0.394 1.366 1.00 52.19 91 ARG A C 1
ATOM 658 O O . ARG A 1 91 ? 23.415 0.348 0.673 1.00 52.19 91 ARG A O 1
ATOM 665 N N . ARG A 1 92 ? 25.365 -0.691 1.042 1.00 60.25 92 ARG A N 1
ATOM 666 C CA . ARG A 1 92 ? 25.743 -0.722 -0.376 1.00 60.25 92 ARG A CA 1
ATOM 667 C C . ARG A 1 92 ? 24.873 -1.800 -1.022 1.00 60.25 92 ARG A C 1
ATOM 669 O O . ARG A 1 92 ? 24.889 -2.944 -0.570 1.00 60.25 92 ARG A O 1
ATOM 676 N N . LEU A 1 93 ? 24.055 -1.426 -2.003 1.00 70.06 93 LEU A N 1
ATOM 677 C CA . LEU A 1 93 ? 23.378 -2.413 -2.844 1.00 70.06 93 LEU A CA 1
ATOM 678 C C . LEU A 1 93 ? 24.456 -3.266 -3.514 1.00 70.06 93 LEU A C 1
ATOM 680 O O . LEU A 1 93 ? 25.493 -2.734 -3.911 1.00 70.06 93 LEU A O 1
ATOM 684 N N . SER A 1 94 ? 24.231 -4.573 -3.625 1.00 86.81 94 SER A N 1
ATOM 685 C CA . SER A 1 94 ? 25.104 -5.394 -4.459 1.00 86.81 94 SER A CA 1
ATOM 686 C C . SER A 1 94 ? 25.022 -4.904 -5.905 1.00 86.81 94 SER A C 1
ATOM 688 O O . SER A 1 94 ? 23.976 -4.410 -6.333 1.00 86.81 94 SER A O 1
ATOM 690 N N . ASP A 1 95 ? 26.101 -5.067 -6.668 1.00 90.12 95 ASP A N 1
ATOM 691 C CA . ASP A 1 95 ? 26.160 -4.655 -8.076 1.00 90.12 95 ASP A CA 1
ATOM 692 C C . ASP A 1 95 ? 24.963 -5.199 -8.870 1.00 90.12 95 ASP A C 1
ATOM 694 O O . ASP A 1 95 ? 24.337 -4.475 -9.634 1.00 90.12 95 ASP A O 1
ATOM 698 N N . ARG A 1 96 ? 24.551 -6.445 -8.602 1.00 91.19 96 ARG A N 1
ATOM 699 C CA . ARG A 1 96 ? 23.368 -7.059 -9.222 1.00 91.19 96 ARG A CA 1
ATOM 700 C C . ARG A 1 96 ? 22.078 -6.285 -8.930 1.00 91.19 96 ARG A C 1
ATOM 702 O O . ARG A 1 96 ? 21.320 -6.040 -9.864 1.00 91.19 96 ARG A O 1
ATOM 709 N N . LYS A 1 97 ? 21.852 -5.879 -7.671 1.00 91.38 97 LYS A N 1
ATOM 710 C CA . LYS A 1 97 ? 20.688 -5.066 -7.268 1.00 91.38 97 LYS A CA 1
ATOM 711 C C . LYS A 1 97 ? 20.737 -3.675 -7.892 1.00 91.38 97 LYS A C 1
ATOM 713 O O . LYS A 1 97 ? 19.724 -3.118 -8.297 1.00 91.38 97 LYS A O 1
ATOM 718 N N . LEU A 1 98 ? 21.925 -3.088 -7.991 1.00 91.44 98 LEU A N 1
ATOM 719 C CA . LEU A 1 98 ? 22.065 -1.793 -8.642 1.00 91.44 98 LEU A CA 1
ATOM 720 C C . LEU A 1 98 ? 21.778 -1.896 -10.151 1.00 91.44 98 LEU A C 1
ATOM 722 O O . LEU A 1 98 ? 21.045 -1.069 -10.690 1.00 91.44 98 LEU A O 1
ATOM 726 N N . THR A 1 99 ? 22.255 -2.946 -10.824 1.00 94.75 99 THR A N 1
ATOM 727 C CA . THR A 1 99 ? 21.922 -3.214 -12.230 1.00 94.75 99 THR A CA 1
ATOM 728 C C . THR A 1 99 ? 20.425 -3.451 -12.425 1.00 94.75 99 THR A C 1
ATOM 730 O O . THR A 1 99 ? 19.844 -2.823 -13.309 1.00 94.75 99 THR A O 1
ATOM 733 N N . SER A 1 100 ? 19.769 -4.282 -11.601 1.00 95.88 100 SER A N 1
ATOM 734 C CA . SER A 1 100 ? 18.316 -4.504 -11.712 1.00 95.88 100 SER A CA 1
ATOM 735 C C . SER A 1 100 ? 17.523 -3.217 -11.517 1.00 95.88 100 SER A C 1
ATOM 737 O O . SER A 1 100 ? 16.577 -2.978 -12.264 1.00 95.88 100 SER A O 1
ATOM 739 N N . LEU A 1 101 ? 17.938 -2.346 -10.591 1.00 95.44 101 LEU A N 1
ATOM 740 C CA . LEU A 1 101 ? 17.333 -1.027 -10.420 1.00 95.44 101 LEU A CA 1
ATOM 741 C C . LEU A 1 101 ? 17.425 -0.178 -11.698 1.00 95.44 101 LEU A C 1
ATOM 743 O O . LEU A 1 101 ? 16.431 0.427 -12.093 1.00 95.44 101 LEU A O 1
ATOM 747 N N . HIS A 1 102 ? 18.583 -0.141 -12.365 1.00 96.50 102 HIS A N 1
ATOM 748 C CA . HIS A 1 102 ? 18.745 0.605 -13.620 1.00 96.50 102 HIS A CA 1
ATOM 749 C C . HIS A 1 102 ? 17.930 0.017 -14.777 1.00 96.50 102 HIS A C 1
ATOM 751 O O . HIS A 1 102 ? 17.380 0.774 -15.578 1.00 96.50 102 HIS A O 1
ATOM 757 N N . VAL A 1 103 ? 17.814 -1.311 -14.854 1.00 97.94 103 VAL A N 1
ATOM 758 C CA . VAL A 1 103 ? 16.974 -1.983 -15.856 1.00 97.94 103 VAL A CA 1
ATOM 759 C C . VAL A 1 103 ? 15.489 -1.687 -15.609 1.00 97.94 103 VAL A C 1
ATOM 761 O O . VAL A 1 103 ? 14.783 -1.298 -16.539 1.00 97.94 103 VAL A O 1
ATOM 764 N N . LEU A 1 104 ? 15.017 -1.779 -14.360 1.00 97.81 104 LEU A N 1
ATOM 765 C CA . LEU A 1 104 ? 13.644 -1.419 -13.978 1.00 97.81 104 LEU A CA 1
ATOM 766 C C . LEU A 1 104 ? 13.340 0.058 -14.250 1.00 97.81 104 LEU A C 1
ATOM 768 O O . LEU A 1 104 ? 12.284 0.384 -14.788 1.00 97.81 104 LEU A O 1
ATOM 772 N N . ASP A 1 105 ? 14.271 0.953 -13.913 1.00 97.75 105 ASP A N 1
ATOM 773 C CA . ASP A 1 105 ? 14.157 2.383 -14.199 1.00 97.75 105 ASP A CA 1
ATOM 774 C C . ASP A 1 105 ? 14.010 2.654 -15.699 1.00 97.75 105 ASP A C 1
ATOM 776 O O . ASP A 1 105 ? 13.168 3.456 -16.108 1.00 97.75 105 ASP A O 1
ATOM 780 N N . ALA A 1 106 ? 14.801 1.961 -16.523 1.00 97.88 106 ALA A N 1
ATOM 781 C CA . ALA A 1 106 ? 14.731 2.082 -17.969 1.00 97.88 106 ALA A CA 1
ATOM 782 C C . ALA A 1 106 ? 13.385 1.605 -18.520 1.00 97.88 106 ALA A C 1
ATOM 784 O O . ALA A 1 106 ? 12.747 2.335 -19.277 1.00 97.88 106 ALA A O 1
ATOM 785 N N . LEU A 1 107 ? 12.916 0.434 -18.080 1.00 98.00 107 LEU A N 1
ATOM 786 C CA . LEU A 1 107 ? 11.602 -0.098 -18.447 1.00 98.00 107 LEU A CA 1
ATOM 787 C C . LEU A 1 107 ? 10.472 0.870 -18.060 1.00 98.00 107 LEU A C 1
ATOM 789 O O . LEU A 1 107 ? 9.589 1.132 -18.872 1.00 98.00 107 LEU A O 1
ATOM 793 N N . ALA A 1 108 ? 10.532 1.474 -16.867 1.00 97.00 108 ALA A N 1
ATOM 794 C CA . ALA A 1 108 ? 9.528 2.437 -16.408 1.00 97.00 108 ALA A CA 1
ATOM 795 C C . ALA A 1 108 ? 9.536 3.748 -17.211 1.00 97.00 108 ALA A C 1
ATOM 797 O O . ALA A 1 108 ? 8.480 4.329 -17.468 1.00 97.00 108 ALA A O 1
ATOM 798 N N . ARG A 1 109 ? 10.718 4.225 -17.622 1.00 96.06 109 ARG A N 1
ATOM 799 C CA . ARG A 1 109 ? 10.868 5.426 -18.466 1.00 96.06 109 ARG A CA 1
ATOM 800 C C . ARG A 1 109 ? 10.408 5.200 -19.904 1.00 96.06 109 ARG A C 1
ATOM 802 O O . ARG A 1 109 ? 9.921 6.140 -20.523 1.00 96.06 109 ARG A O 1
ATOM 809 N N . LEU A 1 110 ? 10.561 3.980 -20.411 1.00 96.56 110 LEU A N 1
ATOM 810 C CA . LEU A 1 110 ? 10.111 3.567 -21.742 1.00 96.56 110 LEU A CA 1
ATOM 811 C C . LEU A 1 110 ? 8.631 3.145 -21.772 1.00 96.56 110 LEU A C 1
ATOM 813 O O . LEU A 1 110 ? 8.163 2.703 -22.815 1.00 96.56 110 LEU A O 1
ATOM 817 N N . ASP A 1 111 ? 7.914 3.270 -20.648 1.00 95.81 111 ASP A N 1
ATOM 818 C CA . ASP A 1 111 ? 6.513 2.850 -20.490 1.00 95.81 111 ASP A CA 1
ATOM 819 C C . ASP A 1 111 ? 6.279 1.385 -20.909 1.00 95.81 111 ASP A C 1
ATOM 821 O O . ASP A 1 111 ? 5.262 1.016 -21.498 1.00 95.81 111 ASP A O 1
ATOM 825 N N . ALA A 1 112 ? 7.275 0.535 -20.639 1.00 96.38 112 ALA A N 1
ATOM 826 C CA . ALA A 1 112 ? 7.255 -0.860 -21.038 1.00 96.38 112 ALA A CA 1
ATOM 827 C C . ALA A 1 112 ? 6.252 -1.666 -20.204 1.00 96.38 112 ALA A C 1
ATOM 829 O O . ALA A 1 112 ? 6.184 -1.539 -18.981 1.00 96.38 112 ALA A O 1
ATOM 830 N N . GLN A 1 113 ? 5.537 -2.576 -20.863 1.00 96.19 113 GLN A N 1
ATOM 831 C CA . GLN A 1 113 ? 4.718 -3.579 -20.189 1.00 96.19 113 GLN A CA 1
ATOM 832 C C . GLN A 1 113 ? 5.625 -4.703 -19.682 1.00 96.19 113 GLN A C 1
ATOM 834 O O . GLN A 1 113 ? 6.254 -5.411 -20.473 1.00 96.19 113 GLN A O 1
ATOM 839 N N . VAL A 1 114 ? 5.708 -4.860 -18.362 1.00 95.88 114 VAL A N 1
ATOM 840 C CA . VAL A 1 114 ? 6.542 -5.885 -17.726 1.00 95.88 114 VAL A CA 1
ATOM 841 C C . VAL A 1 114 ? 5.637 -6.932 -17.079 1.00 95.88 114 VAL A C 1
ATOM 843 O O . VAL A 1 114 ? 4.779 -6.560 -16.278 1.00 95.88 114 VAL A O 1
ATOM 846 N N . PRO A 1 115 ? 5.815 -8.230 -17.385 1.00 95.25 115 PRO A N 1
ATOM 847 C CA . PRO A 1 115 ? 5.007 -9.274 -16.771 1.00 95.25 115 PRO A CA 1
ATOM 848 C C . PRO A 1 115 ? 5.135 -9.277 -15.234 1.00 95.25 115 PRO A C 1
ATOM 850 O O . PRO A 1 115 ? 6.261 -9.168 -14.724 1.00 95.25 115 PRO A O 1
ATOM 853 N N . PRO A 1 116 ? 4.025 -9.407 -14.481 1.00 93.44 116 PRO A N 1
ATOM 854 C CA . PRO A 1 116 ? 4.030 -9.362 -13.019 1.00 93.44 116 PRO A CA 1
ATOM 855 C C . PRO A 1 116 ? 4.998 -10.355 -12.378 1.00 93.44 116 PRO A C 1
ATOM 857 O O . PRO A 1 116 ? 5.693 -10.004 -11.426 1.00 93.44 116 PRO A O 1
ATOM 860 N N . GLU A 1 117 ? 5.118 -11.566 -12.927 1.00 93.38 117 GLU A N 1
ATOM 861 C CA . GLU A 1 117 ? 6.021 -12.608 -12.435 1.00 93.38 117 GLU A CA 1
ATOM 862 C C . GLU A 1 117 ? 7.499 -12.198 -12.486 1.00 93.38 117 GLU A C 1
ATOM 864 O O . GLU A 1 117 ? 8.284 -12.604 -11.627 1.00 93.38 117 GLU A O 1
ATOM 869 N N . VAL A 1 118 ? 7.877 -11.346 -13.448 1.00 95.50 118 VAL A N 1
ATOM 870 C CA . VAL A 1 118 ? 9.227 -10.777 -13.531 1.00 95.50 118 VAL A CA 1
ATOM 871 C C . VAL A 1 118 ? 9.397 -9.691 -12.470 1.00 95.50 118 VAL A C 1
ATOM 873 O O . VAL A 1 118 ? 10.408 -9.673 -11.773 1.00 95.50 118 VAL A O 1
ATOM 876 N N . LEU A 1 119 ? 8.403 -8.815 -12.294 1.00 95.25 119 LEU A N 1
ATOM 877 C CA . LEU A 1 119 ? 8.451 -7.730 -11.304 1.00 95.25 119 LEU A CA 1
ATOM 878 C C . LEU A 1 119 ? 8.478 -8.252 -9.861 1.00 95.25 119 LEU A C 1
ATOM 880 O O . LEU A 1 119 ? 9.209 -7.718 -9.028 1.00 95.25 119 LEU A O 1
ATOM 884 N N . PHE A 1 120 ? 7.739 -9.323 -9.565 1.00 92.19 120 PHE A N 1
ATOM 885 C CA . PHE A 1 120 ? 7.716 -9.950 -8.242 1.00 92.19 120 PHE A CA 1
ATOM 886 C C . PHE A 1 120 ? 9.082 -10.420 -7.761 1.00 92.19 120 PHE A C 1
ATOM 888 O O . PHE A 1 120 ? 9.354 -10.356 -6.564 1.00 92.19 120 PHE A O 1
ATOM 895 N N . ALA A 1 121 ? 9.947 -10.867 -8.673 1.00 92.25 121 ALA A N 1
ATOM 896 C CA . ALA A 1 121 ? 11.294 -11.301 -8.323 1.00 92.25 121 ALA A CA 1
ATOM 897 C C . ALA A 1 121 ? 12.156 -10.155 -7.763 1.00 92.25 121 ALA A C 1
ATOM 899 O O . ALA A 1 121 ? 13.111 -10.410 -7.037 1.00 92.25 121 ALA A O 1
ATOM 900 N N . HIS A 1 122 ? 11.804 -8.904 -8.074 1.00 93.75 122 HIS A N 1
ATOM 901 C CA . HIS A 1 122 ? 12.577 -7.708 -7.723 1.00 93.75 122 HIS A CA 1
ATOM 902 C C . HIS A 1 122 ? 11.868 -6.786 -6.731 1.00 93.75 122 HIS A C 1
ATOM 904 O O . HIS A 1 122 ? 12.459 -5.814 -6.262 1.00 93.75 122 HIS A O 1
ATOM 910 N N . VAL A 1 123 ? 10.608 -7.072 -6.396 1.00 91.38 123 VAL A N 1
ATOM 911 C CA . VAL A 1 123 ? 9.757 -6.162 -5.620 1.00 91.38 123 VAL A CA 1
ATOM 912 C C . VAL A 1 123 ? 10.281 -5.909 -4.204 1.00 91.38 123 VAL A C 1
ATOM 914 O O . VAL A 1 123 ? 10.028 -4.855 -3.639 1.00 91.38 123 VAL A O 1
ATOM 917 N N . ASP A 1 124 ? 11.044 -6.835 -3.625 1.00 87.56 124 ASP A N 1
ATOM 918 C CA . ASP A 1 124 ? 11.621 -6.647 -2.289 1.00 87.56 124 ASP A CA 1
ATOM 919 C C . ASP A 1 124 ? 12.827 -5.716 -2.274 1.00 87.56 124 ASP A C 1
ATOM 921 O O . ASP A 1 124 ? 13.061 -5.011 -1.290 1.00 87.56 124 ASP A O 1
ATOM 925 N N . ASP A 1 125 ? 13.592 -5.718 -3.363 1.00 87.56 125 ASP A N 1
ATOM 926 C CA . ASP A 1 125 ? 14.790 -4.900 -3.497 1.00 87.56 125 ASP A CA 1
ATOM 927 C C . ASP A 1 125 ? 14.464 -3.514 -4.062 1.00 87.56 125 ASP A C 1
ATOM 929 O O . ASP A 1 125 ? 15.100 -2.526 -3.682 1.00 87.56 125 ASP A O 1
ATOM 933 N N . HIS A 1 126 ? 13.455 -3.426 -4.936 1.00 91.50 126 HIS A N 1
ATOM 934 C CA . HIS A 1 126 ? 13.075 -2.203 -5.652 1.00 91.50 126 HIS A CA 1
ATOM 935 C C . HIS A 1 126 ? 11.551 -1.995 -5.689 1.00 91.50 126 HIS A C 1
ATOM 937 O O . HIS A 1 126 ? 10.961 -1.907 -6.774 1.00 91.50 126 HIS A O 1
ATOM 943 N N . PRO A 1 127 ? 10.883 -1.909 -4.525 1.00 92.19 127 PRO A N 1
ATOM 944 C CA . PRO A 1 127 ? 9.428 -1.932 -4.470 1.00 92.19 127 PRO A CA 1
ATOM 945 C C . PRO A 1 127 ? 8.783 -0.756 -5.208 1.00 92.19 127 PRO A C 1
ATOM 947 O O . PRO A 1 127 ? 7.777 -0.954 -5.876 1.00 92.19 127 PRO A O 1
ATOM 950 N N . GLU A 1 128 ? 9.339 0.459 -5.152 1.00 92.81 128 GLU A N 1
ATOM 951 C CA . GLU A 1 128 ? 8.712 1.628 -5.781 1.00 92.81 128 GLU A CA 1
ATOM 952 C C . GLU A 1 128 ? 8.606 1.497 -7.300 1.00 92.81 128 GLU A C 1
ATOM 954 O O . GLU A 1 128 ? 7.517 1.620 -7.853 1.00 92.81 128 GLU A O 1
ATOM 959 N N . VAL A 1 129 ? 9.719 1.239 -7.990 1.00 95.50 129 VAL A N 1
ATOM 960 C CA . VAL A 1 129 ? 9.708 1.145 -9.459 1.00 95.50 129 VAL A CA 1
ATOM 961 C C . VAL A 1 129 ? 8.925 -0.084 -9.930 1.00 95.50 129 VAL A C 1
ATOM 963 O O . VAL A 1 129 ? 8.193 0.004 -10.914 1.00 95.50 129 VAL A O 1
ATOM 966 N N . ALA A 1 130 ? 8.995 -1.198 -9.191 1.00 95.69 130 ALA A N 1
ATOM 967 C CA . ALA A 1 130 ? 8.210 -2.390 -9.490 1.00 95.69 130 ALA A CA 1
ATOM 968 C C . ALA A 1 130 ? 6.700 -2.124 -9.362 1.00 95.69 130 ALA A C 1
ATOM 970 O O . ALA A 1 130 ? 5.944 -2.483 -10.260 1.00 95.69 130 ALA A O 1
ATOM 971 N N . ILE A 1 131 ? 6.257 -1.436 -8.303 1.00 95.25 131 ILE A N 1
ATOM 972 C CA . ILE A 1 131 ? 4.846 -1.054 -8.130 1.00 95.25 131 ILE A CA 1
ATOM 973 C C . ILE A 1 131 ? 4.402 -0.083 -9.226 1.00 95.25 131 ILE A C 1
ATOM 975 O O . ILE A 1 131 ? 3.308 -0.247 -9.756 1.00 95.25 131 ILE A O 1
ATOM 979 N N . VAL A 1 132 ? 5.225 0.907 -9.598 1.00 95.94 132 VAL A N 1
ATOM 980 C CA . VAL A 1 132 ? 4.887 1.822 -10.707 1.00 95.94 132 VAL A CA 1
ATOM 981 C C . VAL A 1 132 ? 4.633 1.037 -11.991 1.00 95.94 132 VAL A C 1
ATOM 983 O O . VAL A 1 132 ? 3.626 1.280 -12.650 1.00 95.94 132 VAL A O 1
ATOM 986 N N . LEU A 1 133 ? 5.508 0.085 -12.321 1.00 96.19 133 LEU A N 1
ATOM 987 C CA . LEU A 1 133 ? 5.357 -0.771 -13.499 1.00 96.19 133 LEU A CA 1
ATOM 988 C C . LEU A 1 133 ? 4.112 -1.666 -13.416 1.00 96.19 133 LEU A C 1
ATOM 990 O O . LEU A 1 133 ? 3.393 -1.784 -14.403 1.00 96.19 133 LEU A O 1
ATOM 994 N N . MET A 1 134 ? 3.812 -2.244 -12.246 1.00 95.06 134 MET A N 1
ATOM 995 C CA . MET A 1 134 ? 2.608 -3.067 -12.056 1.00 95.06 134 MET A CA 1
ATOM 996 C C . MET A 1 134 ? 1.311 -2.258 -12.189 1.00 95.06 134 MET A C 1
ATOM 998 O O . MET A 1 134 ? 0.371 -2.712 -12.833 1.00 95.06 134 MET A O 1
ATOM 1002 N N . LEU A 1 135 ? 1.243 -1.071 -11.575 1.00 94.88 135 LEU A N 1
ATOM 1003 C CA . LEU A 1 135 ? 0.013 -0.272 -11.510 1.00 94.88 135 LEU A CA 1
ATOM 1004 C C . LEU A 1 135 ? -0.253 0.548 -12.779 1.00 94.88 135 LEU A C 1
ATOM 1006 O O . LEU A 1 135 ? -1.391 0.942 -13.017 1.00 94.88 135 LEU A O 1
ATOM 1010 N N . ARG A 1 136 ? 0.775 0.810 -13.594 1.00 90.81 136 ARG A N 1
ATOM 1011 C CA . ARG A 1 136 ? 0.638 1.495 -14.893 1.00 90.81 136 ARG A CA 1
ATOM 1012 C C . ARG A 1 136 ? 0.456 0.545 -16.076 1.00 90.81 136 ARG A C 1
ATOM 1014 O O . ARG A 1 136 ? 0.307 1.018 -17.201 1.00 90.81 136 ARG A O 1
ATOM 1021 N N . GLY A 1 137 ? 0.498 -0.766 -15.849 1.00 86.19 137 GLY A N 1
ATOM 1022 C CA . GLY A 1 137 ? 0.269 -1.743 -16.906 1.00 86.19 137 GLY A CA 1
ATOM 1023 C C . GLY A 1 137 ? -1.104 -1.560 -17.560 1.00 86.19 137 GLY A C 1
ATOM 1024 O O . GLY A 1 137 ? -2.067 -1.176 -16.899 1.00 86.19 137 GLY A O 1
ATOM 1025 N N . GLU A 1 138 ? -1.216 -1.862 -18.857 1.00 85.75 138 GLU A N 1
ATOM 1026 C CA . GLU A 1 138 ? -2.491 -1.774 -19.595 1.00 85.75 138 GLU A CA 1
ATOM 1027 C C . GLU A 1 138 ? -3.558 -2.688 -18.970 1.00 85.75 138 GLU A C 1
ATOM 1029 O O . GLU A 1 138 ? -4.752 -2.382 -18.970 1.00 85.75 138 GLU A O 1
ATOM 1034 N N . LYS A 1 139 ? -3.113 -3.817 -18.407 1.00 88.75 139 LYS A N 1
ATOM 1035 C CA . LYS A 1 139 ? -3.949 -4.773 -17.685 1.00 88.75 139 LYS A CA 1
ATOM 1036 C C . LYS A 1 139 ? -3.381 -4.993 -16.293 1.00 88.75 139 LYS A C 1
ATOM 1038 O O . LYS A 1 139 ? -2.294 -5.543 -16.143 1.00 88.75 139 LYS A O 1
ATOM 1043 N N . LEU A 1 140 ? -4.151 -4.590 -15.287 1.00 91.75 140 LEU A N 1
ATOM 1044 C CA . LEU A 1 140 ? -3.838 -4.866 -13.892 1.00 91.75 140 LEU A CA 1
ATOM 1045 C C . LEU A 1 140 ? -3.997 -6.361 -13.617 1.00 91.75 140 LEU A C 1
ATOM 1047 O O . LEU A 1 140 ? -5.085 -6.920 -13.766 1.00 91.75 140 LEU A O 1
ATOM 1051 N N . ASP A 1 141 ? -2.921 -6.995 -13.168 1.00 94.25 141 ASP A N 1
ATOM 1052 C CA . ASP A 1 141 ? -2.981 -8.342 -12.615 1.00 94.25 141 ASP A CA 1
ATOM 1053 C C . ASP A 1 141 ? -3.457 -8.260 -11.158 1.00 94.25 141 ASP A C 1
ATOM 1055 O O . ASP A 1 141 ? -2.695 -7.988 -10.228 1.00 94.25 141 ASP A O 1
ATOM 1059 N N . ILE A 1 142 ? -4.764 -8.435 -10.965 1.00 95.06 142 ILE A N 1
ATOM 1060 C CA . ILE A 1 142 ? -5.404 -8.321 -9.651 1.00 95.06 142 ILE A CA 1
ATOM 1061 C C . ILE A 1 142 ? -4.877 -9.370 -8.668 1.00 95.06 142 ILE A C 1
ATOM 1063 O O . ILE A 1 142 ? -4.769 -9.075 -7.476 1.00 95.06 142 ILE A O 1
ATOM 1067 N N . GLU A 1 143 ? -4.525 -10.568 -9.136 1.00 95.06 143 GLU A N 1
ATOM 1068 C CA . GLU A 1 143 ? -3.986 -11.627 -8.281 1.00 95.06 143 GLU A CA 1
ATOM 1069 C C . GLU A 1 143 ? -2.598 -11.238 -7.766 1.00 95.06 143 GLU A C 1
ATOM 1071 O O . GLU A 1 143 ? -2.350 -11.268 -6.556 1.00 95.06 143 GLU A O 1
ATOM 1076 N N . ALA A 1 144 ? -1.737 -10.752 -8.665 1.00 92.81 144 ALA A N 1
ATOM 1077 C CA . ALA A 1 144 ? -0.428 -10.221 -8.316 1.00 92.81 144 ALA A CA 1
ATOM 1078 C C . ALA A 1 144 ? -0.519 -9.071 -7.295 1.00 92.81 144 ALA A C 1
ATOM 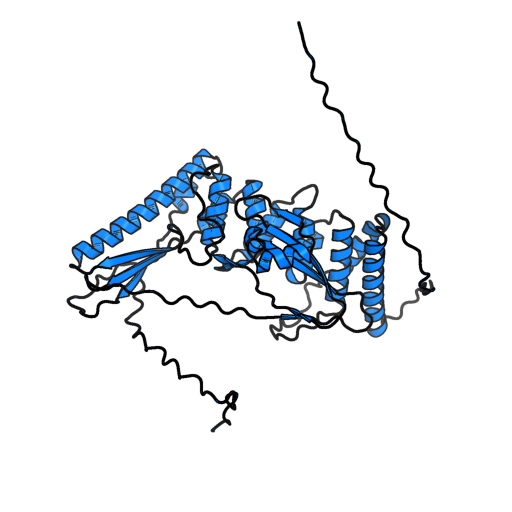1080 O O . ALA A 1 144 ? 0.110 -9.080 -6.232 1.00 92.81 144 ALA A O 1
ATOM 1081 N N . ILE A 1 145 ? -1.352 -8.074 -7.581 1.00 95.06 145 ILE A N 1
ATOM 1082 C CA . ILE A 1 145 ? -1.502 -6.899 -6.714 1.00 95.06 145 ILE A CA 1
ATOM 1083 C C . ILE A 1 145 ? -2.065 -7.315 -5.342 1.00 95.06 145 ILE A C 1
ATOM 1085 O O . ILE A 1 145 ? -1.627 -6.802 -4.311 1.00 95.06 145 ILE A O 1
ATOM 1089 N N . THR A 1 146 ? -2.972 -8.296 -5.306 1.00 95.50 146 THR A N 1
ATOM 1090 C CA . THR A 1 146 ? -3.511 -8.859 -4.056 1.00 95.50 146 THR A CA 1
ATOM 1091 C C . THR A 1 146 ? -2.429 -9.553 -3.234 1.00 95.50 146 THR A C 1
ATOM 1093 O O . THR A 1 146 ? -2.336 -9.316 -2.030 1.00 95.50 146 THR A O 1
ATOM 1096 N N . ALA A 1 147 ? -1.559 -10.346 -3.863 1.00 93.06 147 ALA A N 1
ATOM 1097 C CA . ALA A 1 147 ? -0.458 -11.002 -3.161 1.00 93.06 147 ALA A CA 1
ATOM 1098 C C . ALA A 1 147 ? 0.539 -9.992 -2.557 1.00 93.06 147 ALA A C 1
ATOM 1100 O O . ALA A 1 147 ? 1.009 -10.185 -1.432 1.00 93.06 147 ALA A O 1
ATOM 1101 N N . LEU A 1 148 ? 0.825 -8.880 -3.250 1.00 92.19 148 LEU A N 1
ATOM 1102 C CA . LEU A 1 148 ? 1.621 -7.782 -2.680 1.00 92.19 148 LEU A CA 1
ATOM 1103 C C . LEU A 1 148 ? 0.931 -7.118 -1.492 1.00 92.19 148 LEU A C 1
ATOM 1105 O O . LEU A 1 148 ? 1.572 -6.829 -0.479 1.00 92.19 148 LEU A O 1
ATOM 1109 N N . PHE A 1 149 ? -0.375 -6.887 -1.604 1.00 94.69 149 PHE A N 1
ATOM 1110 C CA . PHE A 1 149 ? -1.150 -6.297 -0.524 1.00 94.69 149 PHE A CA 1
ATOM 1111 C C . PHE A 1 149 ? -1.127 -7.165 0.732 1.00 94.69 149 PHE A C 1
ATOM 1113 O O . PHE A 1 149 ? -0.825 -6.665 1.816 1.00 94.69 149 PHE A O 1
ATOM 1120 N N . ASP A 1 150 ? -1.379 -8.465 0.592 1.00 92.44 150 ASP A N 1
ATOM 1121 C CA . ASP A 1 150 ? -1.370 -9.415 1.707 1.00 92.44 150 ASP A CA 1
ATOM 1122 C C . ASP A 1 150 ? 0.013 -9.463 2.378 1.00 92.44 150 ASP A C 1
ATOM 1124 O O . ASP A 1 150 ? 0.121 -9.505 3.604 1.00 92.44 150 ASP A O 1
ATOM 1128 N N . ARG A 1 151 ? 1.085 -9.340 1.585 1.00 88.06 151 ARG A N 1
ATOM 1129 C CA . ARG A 1 151 ? 2.462 -9.299 2.085 1.00 88.06 151 ARG A CA 1
ATOM 1130 C C . ARG A 1 151 ? 2.783 -8.046 2.907 1.00 88.06 151 ARG A C 1
ATOM 1132 O O . ARG A 1 151 ? 3.479 -8.146 3.917 1.00 88.06 151 ARG A O 1
ATOM 1139 N N . TRP A 1 152 ? 2.337 -6.866 2.476 1.00 87.19 152 TRP A N 1
ATOM 1140 C CA . TRP A 1 152 ? 2.742 -5.588 3.087 1.00 87.19 152 TRP A CA 1
ATOM 1141 C C . TRP A 1 152 ? 1.721 -4.986 4.056 1.00 87.19 152 TRP A C 1
ATOM 1143 O O . TRP A 1 152 ? 2.058 -4.076 4.817 1.00 87.19 152 TRP A O 1
ATOM 1153 N N . SER A 1 153 ? 0.485 -5.482 4.062 1.00 86.19 153 SER A N 1
ATOM 1154 C CA . SER A 1 153 ? -0.587 -4.990 4.939 1.00 86.19 153 SER A CA 1
ATOM 1155 C C . SER A 1 153 ? -0.532 -5.541 6.370 1.00 86.19 153 SER A C 1
ATOM 1157 O O . SER A 1 153 ? -1.342 -5.142 7.206 1.00 86.19 153 SER A O 1
ATOM 1159 N N . ALA A 1 154 ? 0.430 -6.419 6.677 1.00 84.81 154 ALA A N 1
ATOM 1160 C CA . ALA A 1 154 ? 0.600 -7.008 8.006 1.00 84.81 154 ALA A CA 1
ATOM 1161 C C . ALA A 1 154 ? 1.066 -6.000 9.079 1.00 84.81 154 ALA A C 1
ATOM 1163 O O . ALA A 1 154 ? 0.861 -6.228 10.270 1.00 84.81 154 ALA A O 1
ATOM 1164 N N . SER A 1 155 ? 1.684 -4.885 8.676 1.00 81.69 155 SER A N 1
ATOM 1165 C CA . SER A 1 155 ? 2.116 -3.822 9.591 1.00 81.69 155 SER A CA 1
ATOM 1166 C C . SER A 1 155 ? 0.926 -3.009 10.124 1.00 81.69 155 SER A C 1
ATOM 1168 O O . SER A 1 155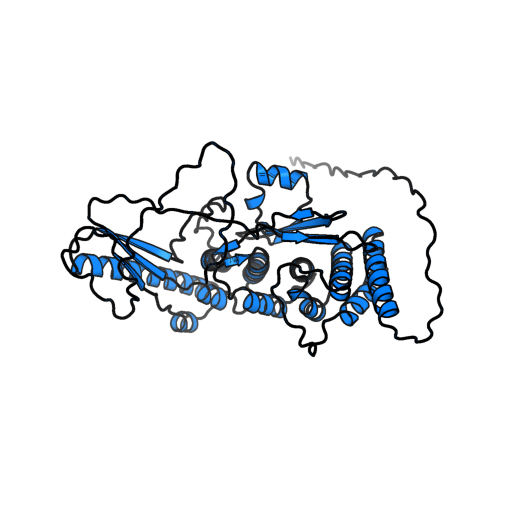 ? -0.038 -2.750 9.405 1.00 81.69 155 SER A O 1
ATOM 1170 N N . SER A 1 156 ? 1.006 -2.543 11.376 1.00 75.25 156 SER A N 1
ATOM 1171 C CA . SER A 1 156 ? 0.007 -1.635 11.968 1.00 75.25 156 SER A CA 1
ATOM 1172 C C . SER A 1 156 ? -0.022 -0.256 11.297 1.00 75.25 156 SER A C 1
ATOM 1174 O O . SER A 1 156 ? -1.047 0.430 11.327 1.00 75.25 156 SER A O 1
ATOM 1176 N N . ARG A 1 157 ? 1.086 0.136 10.656 1.00 81.06 157 ARG A N 1
ATOM 1177 C CA . ARG A 1 157 ? 1.193 1.334 9.818 1.00 81.06 157 ARG A CA 1
ATOM 1178 C C . ARG A 1 157 ? 1.490 0.936 8.380 1.00 81.06 157 ARG A C 1
ATOM 1180 O O . ARG A 1 157 ? 2.367 0.108 8.126 1.00 81.06 157 ARG A O 1
ATOM 1187 N N . LEU A 1 158 ? 0.751 1.526 7.451 1.00 86.12 158 LEU A N 1
ATOM 1188 C CA . LEU A 1 158 ? 0.919 1.335 6.018 1.00 86.12 158 LEU A CA 1
ATOM 1189 C C . LEU A 1 158 ? 1.725 2.498 5.462 1.00 86.12 158 LEU A C 1
ATOM 1191 O O . LEU A 1 158 ? 1.350 3.651 5.654 1.00 86.12 158 LEU A O 1
ATOM 1195 N N . ASN A 1 159 ? 2.805 2.200 4.751 1.00 88.75 159 ASN A N 1
ATOM 1196 C CA . ASN A 1 159 ? 3.532 3.215 3.996 1.00 88.75 159 ASN A CA 1
ATOM 1197 C C . ASN A 1 159 ? 2.796 3.553 2.684 1.00 88.75 159 ASN A C 1
ATOM 1199 O O . ASN A 1 159 ? 1.835 2.885 2.288 1.00 88.75 159 ASN A O 1
ATOM 1203 N N . ALA A 1 160 ? 3.277 4.572 1.969 1.00 90.19 160 ALA A N 1
ATOM 1204 C CA . ALA A 1 160 ? 2.694 5.003 0.693 1.00 90.19 160 ALA A CA 1
ATOM 1205 C C . ALA A 1 160 ? 2.580 3.876 -0.360 1.00 90.19 160 ALA A C 1
ATOM 1207 O O . ALA A 1 160 ? 1.663 3.892 -1.180 1.00 90.19 160 ALA A O 1
ATOM 1208 N N . ARG A 1 161 ? 3.473 2.876 -0.319 1.00 91.75 161 ARG A N 1
ATOM 1209 C CA . ARG A 1 161 ? 3.471 1.717 -1.230 1.00 91.75 161 ARG A CA 1
ATOM 1210 C C . ARG A 1 161 ? 2.266 0.819 -0.973 1.00 91.75 161 ARG A C 1
ATOM 1212 O O . ARG A 1 161 ? 1.482 0.568 -1.886 1.00 91.75 161 ARG A O 1
ATOM 1219 N N . SER A 1 162 ? 2.076 0.409 0.281 1.00 93.50 162 SER A N 1
ATOM 1220 C CA . SER A 1 162 ? 0.906 -0.369 0.699 1.00 93.50 162 SER A CA 1
ATOM 1221 C C . SER A 1 162 ? -0.394 0.383 0.428 1.00 93.50 162 SER A C 1
ATOM 1223 O O . SER A 1 162 ? -1.395 -0.236 0.065 1.00 93.50 162 SER A O 1
ATOM 1225 N N . VAL A 1 163 ? -0.380 1.715 0.569 1.00 93.75 163 VAL A N 1
ATOM 1226 C CA . VAL A 1 163 ? -1.564 2.533 0.304 1.00 93.75 163 VAL A CA 1
ATOM 1227 C C . VAL A 1 163 ? -1.932 2.554 -1.181 1.00 93.75 163 VAL A C 1
ATOM 1229 O O . VAL A 1 163 ? -3.097 2.349 -1.512 1.00 93.75 163 VAL A O 1
ATOM 1232 N N . ALA A 1 164 ? -0.959 2.729 -2.081 1.00 95.31 164 ALA A N 1
ATOM 1233 C CA . ALA A 1 164 ? -1.208 2.695 -3.525 1.00 95.31 164 ALA A CA 1
ATOM 1234 C C . ALA A 1 164 ? -1.800 1.346 -3.975 1.00 95.31 164 ALA A C 1
ATOM 1236 O O . ALA A 1 164 ? -2.787 1.299 -4.712 1.00 95.31 164 ALA A O 1
ATOM 1237 N N . VAL A 1 165 ? -1.239 0.240 -3.478 1.00 96.06 165 VAL A N 1
ATOM 1238 C CA . VAL A 1 165 ? -1.720 -1.116 -3.782 1.00 96.06 165 VAL A CA 1
ATOM 1239 C C . VAL A 1 165 ? -3.145 -1.328 -3.256 1.00 96.06 165 VAL A C 1
ATOM 1241 O O . VAL A 1 165 ? -4.028 -1.710 -4.023 1.00 96.06 165 VAL A O 1
ATOM 1244 N N . GLY A 1 166 ? -3.397 -1.035 -1.975 1.00 96.06 166 GLY A N 1
ATOM 1245 C CA . GLY A 1 166 ? -4.718 -1.218 -1.363 1.00 96.06 166 GLY A CA 1
ATOM 1246 C C . GLY A 1 166 ? -5.803 -0.361 -2.013 1.00 96.06 166 GLY A C 1
ATOM 1247 O O . GLY A 1 166 ? -6.899 -0.853 -2.284 1.00 96.06 166 GLY A O 1
ATOM 1248 N N . GLN A 1 167 ? -5.476 0.889 -2.353 1.00 95.38 167 GLN A N 1
ATOM 1249 C CA . GLN A 1 167 ? -6.393 1.775 -3.067 1.00 95.38 167 GLN A CA 1
ATOM 1250 C C . GLN A 1 167 ? -6.722 1.245 -4.459 1.00 95.38 167 GLN A C 1
ATOM 1252 O O . GLN A 1 167 ? -7.889 1.244 -4.837 1.00 95.38 167 GLN A O 1
ATOM 1257 N N . THR A 1 168 ? -5.727 0.746 -5.198 1.00 96.31 168 THR A N 1
ATOM 1258 C CA . THR A 1 168 ? -5.962 0.153 -6.522 1.00 96.31 168 THR A CA 1
ATOM 1259 C C . THR A 1 168 ? -6.925 -1.028 -6.422 1.00 96.31 168 THR A C 1
ATOM 1261 O O . THR A 1 168 ? -7.910 -1.078 -7.156 1.00 96.31 168 THR A O 1
ATOM 1264 N N . LEU A 1 169 ? -6.700 -1.951 -5.479 1.00 97.00 169 LEU A N 1
ATOM 1265 C CA . LEU A 1 169 ? -7.586 -3.103 -5.274 1.00 97.00 169 LEU A CA 1
ATOM 1266 C C . LEU A 1 169 ? -9.012 -2.681 -4.905 1.00 97.00 169 LEU A C 1
ATOM 1268 O O . LEU A 1 169 ? -9.974 -3.277 -5.389 1.00 97.00 169 LEU A O 1
ATOM 1272 N N . ALA A 1 170 ? -9.157 -1.650 -4.070 1.00 95.88 170 ALA A N 1
ATOM 1273 C CA . ALA A 1 170 ? -10.460 -1.123 -3.685 1.00 95.88 170 ALA A CA 1
ATOM 1274 C C . ALA A 1 170 ? -11.187 -0.459 -4.864 1.00 95.88 170 ALA A C 1
ATOM 1276 O O . ALA A 1 170 ? -12.351 -0.772 -5.111 1.00 95.88 170 ALA A O 1
ATOM 1277 N N . SER A 1 171 ? -10.502 0.390 -5.637 1.00 94.25 171 SER A N 1
ATOM 1278 C CA . SER A 1 171 ? -11.065 1.041 -6.828 1.00 94.25 171 SER A CA 1
ATOM 1279 C C . SER A 1 171 ? -11.492 0.025 -7.890 1.00 94.25 171 SER A C 1
ATOM 1281 O O . SER A 1 171 ? -12.541 0.185 -8.510 1.00 94.25 171 SER A O 1
ATOM 1283 N N . GLN A 1 172 ? -10.730 -1.061 -8.052 1.00 95.50 172 GLN A N 1
ATOM 1284 C CA . GLN A 1 172 ? -11.063 -2.166 -8.958 1.00 95.50 172 GLN A CA 1
ATOM 1285 C C . GLN A 1 172 ? -12.090 -3.151 -8.377 1.00 95.50 172 GLN A C 1
ATOM 1287 O O . GLN A 1 172 ? -12.459 -4.111 -9.051 1.00 95.50 172 GLN A O 1
ATOM 1292 N N . LYS A 1 173 ? -12.548 -2.947 -7.130 1.00 95.75 173 LYS A N 1
ATOM 1293 C CA . LYS A 1 173 ? -13.431 -3.870 -6.394 1.00 95.75 173 LYS A CA 1
ATOM 1294 C C . LYS A 1 173 ? -12.935 -5.321 -6.465 1.00 95.75 173 LYS A C 1
ATOM 1296 O O . LYS A 1 173 ? -13.712 -6.243 -6.708 1.00 95.75 173 LYS A O 1
ATOM 1301 N N . ALA A 1 174 ? -11.628 -5.509 -6.277 1.00 96.44 174 ALA A N 1
ATOM 1302 C CA . ALA A 1 174 ? -10.969 -6.800 -6.424 1.00 96.44 174 ALA A CA 1
ATOM 1303 C C . ALA A 1 174 ? -11.653 -7.896 -5.575 1.00 96.44 174 ALA A C 1
ATOM 1305 O O . ALA A 1 174 ? -12.035 -7.636 -4.429 1.00 96.44 174 ALA A O 1
ATOM 1306 N N . PRO A 1 175 ? -11.794 -9.136 -6.076 1.00 96.06 175 PRO A N 1
ATOM 1307 C CA . PRO A 1 175 ? -12.438 -10.210 -5.325 1.00 96.06 175 PRO A CA 1
ATOM 1308 C C . PRO A 1 175 ? -11.830 -10.416 -3.929 1.00 96.06 175 PRO A C 1
ATOM 1310 O O . PRO A 1 175 ? -10.618 -10.538 -3.755 1.00 96.06 175 PRO A O 1
ATOM 1313 N N . GLY A 1 176 ? -12.684 -10.442 -2.904 1.00 95.62 176 GLY A N 1
ATOM 1314 C CA . GLY A 1 176 ? -12.265 -10.623 -1.512 1.00 95.62 176 GLY A CA 1
ATOM 1315 C C . GLY A 1 176 ? -11.575 -9.412 -0.869 1.00 95.62 176 GLY A C 1
ATOM 1316 O O . GLY A 1 176 ? -11.150 -9.519 0.284 1.00 95.62 176 GLY A O 1
ATOM 1317 N N . ILE A 1 177 ? -11.467 -8.261 -1.550 1.00 96.75 177 ILE A N 1
ATOM 1318 C CA . ILE A 1 177 ? -10.888 -7.051 -0.947 1.00 96.75 177 ILE A CA 1
ATOM 1319 C C . ILE A 1 177 ? -11.729 -6.568 0.237 1.00 96.75 177 ILE A C 1
ATOM 1321 O O . ILE A 1 177 ? -11.172 -6.279 1.287 1.00 96.75 177 ILE A O 1
ATOM 1325 N N . ALA A 1 178 ? -13.063 -6.588 0.137 1.00 96.25 178 ALA A N 1
ATOM 1326 C CA . ALA A 1 178 ? -13.959 -6.181 1.223 1.00 96.25 178 ALA A CA 1
ATOM 1327 C C . ALA A 1 178 ? -13.688 -6.955 2.524 1.00 96.25 178 ALA A C 1
ATOM 1329 O O . ALA A 1 178 ? -13.536 -6.352 3.587 1.00 96.25 178 ALA A O 1
ATOM 1330 N N . ARG A 1 179 ? -13.534 -8.284 2.424 1.00 95.44 179 ARG A N 1
ATOM 1331 C CA . ARG A 1 179 ? -13.157 -9.142 3.554 1.00 95.44 179 ARG A CA 1
ATOM 1332 C C . ARG A 1 179 ? -11.799 -8.737 4.131 1.00 95.44 179 ARG A C 1
ATOM 1334 O O . ARG A 1 179 ? -11.669 -8.600 5.343 1.00 95.44 179 ARG A O 1
ATOM 1341 N N . ARG A 1 180 ? -10.789 -8.521 3.283 1.00 94.62 180 ARG A N 1
ATOM 1342 C CA . ARG A 1 180 ? -9.458 -8.088 3.741 1.00 94.62 180 ARG A CA 1
ATOM 1343 C C . ARG A 1 180 ? -9.534 -6.766 4.490 1.00 94.62 180 ARG A C 1
ATOM 1345 O O . ARG A 1 180 ? -9.021 -6.679 5.595 1.00 94.62 180 ARG A O 1
ATOM 1352 N N . LEU A 1 181 ? -10.218 -5.771 3.931 1.00 93.44 181 LEU A N 1
ATOM 1353 C CA . LEU A 1 181 ? -10.347 -4.450 4.543 1.00 93.44 181 LEU A CA 1
ATOM 1354 C C . LEU A 1 181 ? -11.072 -4.491 5.888 1.00 93.44 181 LEU A C 1
ATOM 1356 O O . LEU A 1 181 ? -10.635 -3.840 6.832 1.00 93.44 181 LEU A O 1
ATOM 1360 N N . LEU A 1 182 ? -12.134 -5.289 6.009 1.00 91.00 182 LEU A N 1
ATOM 1361 C CA . LEU A 1 182 ? -12.770 -5.522 7.303 1.00 91.00 182 LEU A CA 1
ATOM 1362 C C . LEU A 1 182 ? -11.810 -6.209 8.284 1.00 91.00 182 LEU A C 1
ATOM 1364 O O . LEU A 1 182 ? -11.701 -5.763 9.414 1.00 91.00 182 LEU A O 1
ATOM 1368 N N . ALA A 1 183 ? -11.042 -7.218 7.865 1.00 89.62 183 ALA A N 1
ATOM 1369 C CA . ALA A 1 183 ? -10.054 -7.872 8.733 1.00 89.62 183 ALA A CA 1
ATOM 1370 C C . ALA A 1 183 ? -8.879 -6.954 9.137 1.00 89.62 183 ALA A C 1
ATOM 1372 O O . ALA A 1 183 ? -8.197 -7.202 10.130 1.00 89.62 183 ALA A O 1
ATOM 1373 N N . MET A 1 184 ? -8.623 -5.885 8.377 1.00 88.75 184 MET A N 1
ATOM 1374 C CA . MET A 1 184 ? -7.672 -4.834 8.753 1.00 88.75 184 MET A CA 1
ATOM 1375 C C . MET A 1 184 ? -8.210 -3.912 9.850 1.00 88.75 184 MET A C 1
ATOM 1377 O O . MET A 1 184 ? -7.421 -3.226 10.504 1.00 88.75 184 MET A O 1
ATOM 1381 N N . ARG A 1 185 ? -9.530 -3.895 10.054 1.00 83.25 185 ARG A N 1
ATOM 1382 C CA . ARG A 1 185 ? -10.178 -3.221 11.173 1.00 83.25 185 ARG A CA 1
ATOM 1383 C C . ARG A 1 185 ? -10.220 -4.173 12.357 1.00 83.25 185 ARG A C 1
ATOM 1385 O O . ARG A 1 185 ? -11.097 -5.023 12.455 1.00 83.25 185 ARG A O 1
ATOM 1392 N N . VAL A 1 186 ? -9.283 -3.992 13.275 1.00 80.94 186 VAL A N 1
ATOM 1393 C CA . VAL A 1 186 ? -9.390 -4.562 14.618 1.00 80.94 186 VAL A CA 1
ATOM 1394 C C . VAL A 1 186 ? -9.886 -3.429 15.512 1.00 80.94 186 VAL A C 1
ATOM 1396 O O . VAL A 1 186 ? -9.071 -2.591 15.894 1.00 80.94 186 VAL A O 1
ATOM 1399 N N . PRO A 1 187 ? -11.205 -3.301 15.747 1.00 81.44 187 PRO A N 1
ATOM 1400 C CA . PRO A 1 187 ? -11.720 -2.225 16.581 1.00 81.44 187 PRO A CA 1
ATOM 1401 C C . PRO A 1 187 ? -11.228 -2.412 18.016 1.00 81.44 187 PRO A C 1
ATOM 1403 O O . PRO A 1 187 ? -11.537 -3.422 18.635 1.00 81.44 187 PRO A O 1
ATOM 1406 N N . GLU A 1 188 ? -10.498 -1.438 18.553 1.00 83.56 188 GLU A N 1
ATOM 1407 C CA . GLU A 1 188 ? -10.074 -1.429 19.956 1.00 83.56 188 GLU A CA 1
ATOM 1408 C C . GLU A 1 188 ? -10.899 -0.416 20.761 1.00 83.56 188 GLU A C 1
ATOM 1410 O O . GLU A 1 188 ? -11.170 0.701 20.304 1.00 83.56 188 GLU A O 1
ATOM 1415 N N . LEU A 1 189 ? -11.285 -0.794 21.982 1.00 85.38 189 LEU A N 1
ATOM 1416 C CA . LEU A 1 189 ? -11.889 0.104 22.962 1.00 85.38 189 LEU A CA 1
ATOM 1417 C C . LEU A 1 189 ? -10.860 0.416 24.055 1.00 85.38 189 LEU A C 1
ATOM 1419 O O . LEU A 1 189 ? -10.571 -0.426 24.906 1.00 85.38 189 LEU A O 1
ATOM 1423 N N . SER A 1 190 ? -10.337 1.644 24.046 1.00 86.56 190 SER A N 1
ATOM 1424 C CA . SER A 1 190 ? -9.458 2.145 25.104 1.00 86.56 190 SER A CA 1
ATOM 1425 C C . SER A 1 190 ? -10.241 3.051 26.046 1.00 86.56 190 SER A C 1
ATOM 1427 O O . SER A 1 190 ? -10.796 4.071 25.637 1.00 86.56 190 SER A O 1
ATOM 1429 N N . VAL A 1 191 ? -10.302 2.688 27.324 1.00 86.56 191 VAL A N 1
ATOM 1430 C CA . VAL A 1 191 ? -11.039 3.428 28.347 1.00 86.56 191 VAL A CA 1
ATOM 1431 C C . VAL A 1 191 ? -10.068 4.126 29.276 1.00 86.56 191 VAL A C 1
ATOM 1433 O O . VAL A 1 191 ? -9.298 3.504 30.005 1.00 86.56 191 VAL A O 1
ATOM 1436 N N . HIS A 1 192 ? -10.134 5.447 29.291 1.00 86.94 192 HIS A N 1
ATOM 1437 C CA . HIS A 1 192 ? -9.396 6.267 30.235 1.00 86.94 192 HIS A CA 1
ATOM 1438 C C . HIS A 1 192 ? -10.351 6.733 31.337 1.00 86.94 192 HIS A C 1
ATOM 1440 O O . HIS A 1 192 ? -11.280 7.507 31.079 1.00 86.94 192 HIS A O 1
ATOM 1446 N N . VAL A 1 193 ? -10.125 6.259 32.562 1.00 85.81 193 VAL A N 1
ATOM 1447 C CA . VAL A 1 193 ? -10.956 6.604 33.723 1.00 85.81 193 VAL A CA 1
ATOM 1448 C C . VAL A 1 193 ? -10.320 7.773 34.456 1.00 85.81 193 VAL A C 1
ATOM 1450 O O . VAL A 1 193 ? -9.161 7.692 34.846 1.00 85.81 193 VAL A O 1
ATOM 1453 N N . PHE A 1 194 ? -11.065 8.857 34.642 1.00 88.25 194 PHE A N 1
ATOM 1454 C CA . PHE A 1 194 ? -10.583 10.072 35.300 1.00 88.25 194 PHE A CA 1
ATOM 1455 C C . PHE A 1 194 ? -11.416 10.395 36.536 1.00 88.25 194 PHE A C 1
ATOM 1457 O O . PHE A 1 194 ? -12.577 9.984 36.647 1.00 88.25 194 PHE A O 1
ATOM 1464 N N . ASP A 1 195 ? -10.840 11.203 37.427 1.00 84.69 195 ASP A N 1
ATOM 1465 C CA . ASP A 1 195 ? -11.644 11.928 38.406 1.00 84.69 195 ASP A CA 1
ATOM 1466 C C . ASP A 1 195 ? -12.598 12.900 37.673 1.00 84.69 195 ASP A C 1
ATOM 1468 O O . ASP A 1 195 ? -12.231 13.427 36.616 1.00 84.69 195 ASP A O 1
ATOM 1472 N N . PRO A 1 196 ? -13.799 13.181 38.215 1.00 81.19 196 PRO A N 1
ATOM 1473 C CA . PRO A 1 196 ? -14.813 14.009 37.550 1.00 81.19 196 PRO A CA 1
ATOM 1474 C C . PRO A 1 196 ? -14.340 15.395 37.080 1.00 81.19 196 PRO A C 1
ATOM 1476 O O . PRO A 1 196 ? -14.857 15.912 36.090 1.00 81.19 196 PRO A O 1
ATOM 1479 N N . ASP A 1 197 ? -13.338 15.972 37.748 1.00 80.62 197 ASP A N 1
ATOM 1480 C CA . ASP A 1 197 ? -12.899 17.355 37.532 1.00 80.62 197 ASP A CA 1
ATOM 1481 C C . ASP A 1 197 ? -11.635 17.494 36.656 1.00 80.62 197 ASP A C 1
ATOM 1483 O O . ASP A 1 197 ? -11.147 18.606 36.431 1.00 80.62 197 ASP A O 1
ATOM 1487 N N . GLU A 1 198 ? -11.059 16.397 36.146 1.00 72.19 198 GLU A N 1
ATOM 1488 C CA . GLU A 1 198 ? -9.747 16.445 35.488 1.00 72.19 198 GLU A CA 1
ATOM 1489 C C . GLU A 1 198 ? -9.806 16.691 33.967 1.00 72.19 198 GLU A C 1
ATOM 1491 O O . GLU A 1 198 ? -10.399 15.939 33.194 1.00 72.19 198 GLU A O 1
ATOM 1496 N N . ARG A 1 199 ? -9.095 17.733 33.507 1.00 56.47 199 ARG A N 1
ATOM 1497 C CA . ARG A 1 199 ? -8.869 18.041 32.083 1.00 56.47 199 ARG A CA 1
ATOM 1498 C C . ARG A 1 199 ? -7.398 17.812 31.718 1.00 56.47 199 ARG A C 1
ATOM 1500 O O . ARG A 1 199 ? -6.609 18.751 31.750 1.00 56.47 199 ARG A O 1
ATOM 1507 N N . SER A 1 200 ? -7.000 16.588 31.362 1.00 48.09 200 SER A N 1
ATOM 1508 C CA . SER A 1 200 ? -5.623 16.326 30.900 1.00 48.09 200 SER A CA 1
ATOM 1509 C C . SER A 1 200 ? -5.477 16.417 29.374 1.00 48.09 200 SER A C 1
ATOM 1511 O O . SER A 1 200 ? -6.402 16.071 28.624 1.00 48.09 200 SER A O 1
ATOM 1513 N N . ARG A 1 201 ? -4.299 16.882 28.929 1.00 46.19 201 ARG A N 1
ATOM 1514 C CA . ARG A 1 201 ? -3.811 16.841 27.540 1.00 46.19 201 ARG A CA 1
ATOM 1515 C C . ARG A 1 201 ? -2.843 15.666 27.387 1.00 46.19 201 ARG A C 1
ATOM 1517 O O . ARG A 1 201 ? -2.007 15.449 28.260 1.00 46.19 201 ARG A O 1
ATOM 1524 N N . LEU A 1 202 ? -2.962 14.925 26.290 1.00 44.34 202 LEU A N 1
ATOM 1525 C CA . LEU A 1 202 ? -2.049 13.835 25.944 1.00 44.34 202 LEU A CA 1
ATOM 1526 C C . LEU A 1 202 ? -0.825 14.397 25.200 1.00 44.34 202 LEU A C 1
ATOM 1528 O O . LEU A 1 202 ? -1.001 15.300 24.381 1.00 44.34 202 LEU A O 1
ATOM 1532 N N . PRO A 1 203 ? 0.396 13.900 25.461 1.00 33.69 203 PRO A N 1
ATOM 1533 C CA . PRO A 1 203 ? 1.564 14.280 24.681 1.00 33.69 203 PRO A CA 1
ATOM 1534 C C . PRO A 1 203 ? 1.580 13.530 23.341 1.00 33.69 203 PRO A C 1
ATOM 1536 O O . PRO A 1 203 ? 1.395 12.313 23.306 1.00 33.69 203 PRO A O 1
ATOM 1539 N N . THR A 1 204 ? 1.850 14.250 22.253 1.00 32.78 204 THR A N 1
ATOM 1540 C CA . THR A 1 204 ? 2.211 13.694 20.944 1.00 32.78 204 THR A CA 1
ATOM 1541 C C . THR A 1 204 ? 3.677 14.007 20.658 1.00 32.78 204 THR A C 1
ATOM 1543 O O . THR A 1 204 ? 4.150 15.126 20.855 1.00 32.78 204 THR A O 1
ATOM 1546 N N . GLY A 1 205 ? 4.424 12.997 20.221 1.00 29.80 205 GLY A N 1
ATOM 1547 C CA . GLY A 1 205 ? 5.789 13.144 19.736 1.00 29.80 205 GLY A CA 1
ATOM 1548 C C . GLY A 1 205 ? 6.027 12.131 18.627 1.00 29.80 205 GLY A C 1
ATOM 1549 O O . GLY A 1 205 ? 5.726 10.952 18.799 1.00 29.80 205 GLY A O 1
ATOM 1550 N N . ILE A 1 206 ? 6.539 12.597 17.490 1.00 30.91 206 ILE A N 1
ATOM 1551 C CA . ILE A 1 206 ? 6.932 11.765 16.350 1.00 30.91 206 ILE A CA 1
ATOM 1552 C C . ILE A 1 206 ? 8.380 12.127 16.016 1.00 30.91 206 ILE A C 1
ATOM 1554 O O . ILE A 1 206 ? 8.697 13.296 15.802 1.00 30.91 206 ILE A O 1
ATOM 1558 N N . GLY A 1 207 ? 9.255 11.125 16.004 1.00 30.69 207 GLY A N 1
ATOM 1559 C CA . GLY A 1 207 ? 10.599 11.219 15.440 1.00 30.69 207 GLY A CA 1
ATOM 1560 C C . GLY A 1 207 ? 10.626 10.590 14.047 1.00 30.69 207 GLY A C 1
ATOM 1561 O O . GLY A 1 207 ? 9.944 9.597 13.813 1.00 30.69 207 GLY A O 1
ATOM 1562 N N . SER A 1 208 ? 11.415 11.169 13.142 1.00 34.28 208 SER A N 1
ATOM 1563 C CA . SER A 1 208 ? 11.722 10.623 11.813 1.00 34.28 208 SER A CA 1
ATOM 1564 C C . SER A 1 208 ? 13.172 10.142 11.795 1.00 34.28 208 SER A C 1
ATOM 1566 O O . SER A 1 208 ? 14.020 10.746 12.452 1.00 34.28 208 SER A O 1
ATOM 1568 N N . ALA A 1 209 ? 13.457 9.080 11.043 1.00 41.06 209 ALA A N 1
ATOM 1569 C CA . ALA A 1 209 ? 14.813 8.607 10.770 1.00 41.06 209 ALA A CA 1
ATOM 1570 C C . ALA A 1 209 ? 15.208 8.922 9.316 1.00 41.06 209 ALA A C 1
ATOM 1572 O O . ALA A 1 209 ? 14.347 8.968 8.440 1.00 41.06 209 ALA A O 1
ATOM 1573 N N . ASP A 1 210 ? 16.506 9.124 9.079 1.00 42.78 210 ASP A N 1
ATOM 1574 C CA . ASP A 1 210 ? 17.088 9.493 7.782 1.00 42.78 210 ASP A CA 1
ATOM 1575 C C . ASP A 1 210 ? 17.888 8.328 7.167 1.00 42.78 210 ASP A C 1
ATOM 1577 O O . ASP A 1 210 ? 18.379 7.449 7.880 1.00 42.78 210 ASP A O 1
ATOM 1581 N N . GLY A 1 211 ? 18.041 8.330 5.836 1.00 54.69 211 GLY A N 1
ATOM 1582 C CA . GLY A 1 211 ? 18.789 7.317 5.081 1.00 54.69 211 GLY A CA 1
ATOM 1583 C C . GLY A 1 211 ? 19.924 7.918 4.240 1.00 54.69 211 GLY A C 1
ATOM 1584 O O . GLY A 1 211 ? 19.791 8.999 3.663 1.00 54.69 211 GLY A O 1
ATOM 1585 N N . HIS A 1 212 ? 21.050 7.208 4.143 1.00 58.16 212 HIS A N 1
ATOM 1586 C CA . HIS A 1 212 ? 22.207 7.598 3.330 1.00 58.16 212 HIS A CA 1
ATOM 1587 C C . HIS A 1 212 ? 22.227 6.842 1.995 1.00 58.16 212 HIS A C 1
ATOM 1589 O O . HIS A 1 212 ? 22.132 5.616 1.987 1.00 58.16 212 HIS A O 1
ATOM 1595 N N . PHE A 1 213 ? 22.399 7.563 0.881 1.00 65.25 213 PHE A N 1
ATOM 1596 C CA . PHE A 1 213 ? 22.554 6.975 -0.453 1.00 65.25 213 PHE A CA 1
ATOM 1597 C C . PHE A 1 213 ? 23.830 7.500 -1.127 1.00 65.25 213 PHE A C 1
ATOM 1599 O O . PHE A 1 213 ? 24.056 8.713 -1.189 1.00 65.25 213 PHE A O 1
ATOM 1606 N N . GLU A 1 214 ? 24.644 6.583 -1.651 1.00 70.88 214 GLU A N 1
ATOM 1607 C CA . GLU A 1 214 ? 25.875 6.865 -2.398 1.00 70.88 214 GLU A CA 1
ATOM 1608 C C . GLU A 1 214 ? 25.847 6.137 -3.743 1.00 70.88 214 GLU A C 1
ATOM 1610 O O . GLU A 1 214 ? 25.605 4.930 -3.787 1.00 70.88 214 GLU A O 1
ATOM 1615 N N . THR A 1 215 ? 26.110 6.863 -4.832 1.00 77.94 215 THR A N 1
ATOM 1616 C CA . THR A 1 215 ? 26.323 6.277 -6.162 1.00 77.94 215 THR A CA 1
ATOM 1617 C C . THR A 1 215 ? 27.769 5.784 -6.234 1.00 77.94 215 THR A C 1
ATOM 1619 O O . THR A 1 215 ? 28.673 6.613 -6.098 1.00 77.94 215 THR A O 1
ATOM 1622 N N . PRO A 1 216 ? 28.034 4.476 -6.418 1.00 83.38 216 PRO A N 1
ATOM 1623 C CA . PRO A 1 216 ? 29.404 3.984 -6.500 1.00 83.38 216 PRO A CA 1
ATOM 1624 C C . PRO A 1 216 ? 30.124 4.530 -7.741 1.00 83.38 216 PRO A C 1
ATOM 1626 O O . PRO A 1 216 ? 29.511 4.774 -8.780 1.00 83.38 216 PRO A O 1
ATOM 1629 N N . GLU A 1 217 ? 31.441 4.707 -7.647 1.00 86.12 217 GLU A N 1
ATOM 1630 C CA . GLU A 1 217 ? 32.250 5.211 -8.758 1.00 86.12 217 GLU A CA 1
ATOM 1631 C C . GLU A 1 217 ? 32.119 4.321 -10.010 1.00 86.12 217 GLU A C 1
ATOM 1633 O O . GLU A 1 217 ? 32.122 3.091 -9.929 1.00 86.12 217 GLU A O 1
ATOM 1638 N N . GLY A 1 218 ? 31.987 4.951 -11.181 1.00 88.75 218 GLY A N 1
ATOM 1639 C CA . GLY A 1 218 ? 31.853 4.268 -12.472 1.00 88.75 218 GLY A CA 1
ATOM 1640 C C . GLY A 1 218 ? 30.441 3.776 -12.816 1.00 88.75 218 GLY A C 1
ATOM 1641 O O . GLY A 1 218 ? 30.240 3.285 -13.928 1.00 88.75 218 GLY A O 1
ATOM 1642 N N . TRP A 1 219 ? 29.459 3.920 -11.922 1.00 91.19 219 TRP A N 1
ATOM 1643 C CA . TRP A 1 219 ? 28.057 3.586 -12.193 1.00 91.19 219 TRP A CA 1
ATOM 1644 C C . TRP A 1 219 ? 27.280 4.755 -12.819 1.00 91.19 219 TRP A C 1
ATOM 1646 O O . TRP A 1 219 ? 27.654 5.915 -12.622 1.00 91.19 219 TRP A O 1
ATOM 1656 N N . PRO A 1 220 ? 26.188 4.480 -13.560 1.00 92.62 220 PRO A N 1
ATOM 1657 C CA . PRO A 1 220 ? 25.270 5.529 -13.988 1.00 92.62 220 PRO A CA 1
ATOM 1658 C C . PRO A 1 220 ? 24.623 6.254 -12.792 1.00 92.62 220 PRO A C 1
ATOM 1660 O O . PRO A 1 220 ? 24.563 5.698 -11.693 1.00 92.62 220 PRO A O 1
ATOM 1663 N N . PRO A 1 221 ? 24.097 7.483 -12.982 1.00 91.31 221 PRO A N 1
ATOM 1664 C CA . PRO A 1 221 ? 23.429 8.231 -11.917 1.00 91.31 221 PRO A CA 1
ATOM 1665 C C . PRO A 1 221 ? 22.307 7.426 -11.258 1.00 91.31 221 PRO A C 1
ATOM 1667 O O . PRO A 1 221 ? 21.397 6.956 -11.945 1.00 91.31 221 PRO A O 1
ATOM 1670 N N . TYR A 1 222 ? 22.344 7.313 -9.929 1.00 89.19 222 TYR A N 1
ATOM 1671 C CA . TYR A 1 222 ? 21.430 6.463 -9.169 1.00 89.19 222 TYR A CA 1
ATOM 1672 C C . TYR A 1 222 ? 19.979 6.961 -9.280 1.00 89.19 222 TYR A C 1
ATOM 1674 O O . TYR A 1 222 ? 19.690 8.092 -8.859 1.00 89.19 222 TYR A O 1
ATOM 1682 N N . PRO A 1 223 ? 19.041 6.161 -9.823 1.00 91.56 223 PRO A N 1
ATOM 1683 C CA . PRO A 1 223 ? 17.636 6.526 -9.852 1.00 91.56 223 PRO A CA 1
ATOM 1684 C C . PRO A 1 223 ? 17.004 6.259 -8.484 1.00 91.56 223 PRO A C 1
ATOM 1686 O O . PRO A 1 223 ? 17.043 5.155 -7.951 1.00 91.56 223 PRO A O 1
ATOM 1689 N N . SER A 1 224 ? 16.376 7.280 -7.913 1.00 90.19 224 SER A N 1
ATOM 1690 C CA . SER A 1 224 ? 15.594 7.161 -6.687 1.00 90.19 224 SER A CA 1
ATOM 1691 C C . SER A 1 224 ? 14.131 7.434 -6.999 1.00 90.19 224 SER A C 1
ATOM 1693 O O . SER A 1 224 ? 13.774 8.503 -7.501 1.00 90.19 224 SER A O 1
ATOM 1695 N N . TRP A 1 225 ? 13.309 6.439 -6.688 1.00 91.44 225 TRP A N 1
ATOM 1696 C CA . TRP A 1 225 ? 11.859 6.466 -6.799 1.00 91.44 225 TRP A CA 1
ATOM 1697 C C . TRP A 1 225 ? 11.265 6.620 -5.407 1.00 91.44 225 TRP A C 1
ATOM 1699 O O . TRP A 1 225 ? 11.808 6.111 -4.425 1.00 91.44 225 TRP A O 1
ATOM 1709 N N . SER A 1 226 ? 10.184 7.378 -5.291 1.00 90.75 226 SER A N 1
ATOM 1710 C CA . SER A 1 226 ? 9.529 7.601 -4.005 1.00 90.75 226 SER A CA 1
ATOM 1711 C C . SER A 1 226 ? 8.062 7.920 -4.210 1.00 90.75 226 SER A C 1
ATOM 1713 O O . SER A 1 226 ? 7.687 8.542 -5.208 1.00 90.75 226 SER A O 1
ATOM 1715 N N . PHE A 1 227 ? 7.249 7.513 -3.240 1.00 91.31 227 PHE A N 1
ATOM 1716 C CA . PHE A 1 227 ? 5.816 7.773 -3.210 1.00 91.31 227 PHE A CA 1
ATOM 1717 C C . PHE A 1 227 ? 5.487 8.741 -2.086 1.00 91.31 227 PHE A C 1
ATOM 1719 O O . PHE A 1 227 ? 6.040 8.639 -0.991 1.00 91.31 227 PHE A O 1
ATOM 1726 N N . VAL A 1 228 ? 4.567 9.660 -2.351 1.00 89.62 228 VAL A N 1
ATOM 1727 C CA . VAL A 1 228 ? 4.034 10.592 -1.356 1.00 89.62 228 VAL A CA 1
ATOM 1728 C C . VAL A 1 228 ? 2.528 10.724 -1.551 1.00 89.62 228 VAL A C 1
ATOM 1730 O O . VAL A 1 228 ? 2.060 10.677 -2.690 1.00 89.62 228 VAL A O 1
ATOM 1733 N N . PRO A 1 229 ? 1.738 10.908 -0.486 1.00 90.19 229 PRO A N 1
ATOM 1734 C CA . PRO A 1 229 ? 0.343 11.290 -0.656 1.00 90.19 229 PRO A CA 1
ATOM 1735 C C . PRO A 1 229 ? 0.262 12.699 -1.256 1.00 90.19 229 PRO A C 1
ATOM 1737 O O . PRO A 1 229 ? 1.123 13.541 -1.002 1.00 90.19 229 PRO A O 1
ATOM 1740 N N . GLN A 1 230 ? -0.795 13.006 -2.001 1.00 89.75 230 GLN A N 1
ATOM 1741 C CA . GLN A 1 230 ? -0.991 14.351 -2.549 1.00 89.75 230 GLN A CA 1
ATOM 1742 C C . GLN A 1 230 ? -1.041 15.430 -1.456 1.00 89.75 230 GLN A C 1
ATOM 1744 O O . GLN A 1 230 ? -0.517 16.526 -1.650 1.00 89.75 230 GLN A O 1
ATOM 1749 N N . SER A 1 231 ? -1.571 15.096 -0.277 1.00 84.50 231 SER A N 1
ATOM 1750 C CA . SER A 1 231 ? -1.608 15.996 0.878 1.00 84.50 231 SER A CA 1
ATOM 1751 C C . SER A 1 231 ? -0.227 16.401 1.397 1.00 84.50 231 SER A C 1
ATOM 1753 O O . SER A 1 231 ? -0.103 17.445 2.030 1.00 84.50 231 SER A O 1
ATOM 1755 N N . PHE A 1 232 ? 0.832 15.637 1.098 1.00 84.31 232 PHE A N 1
ATOM 1756 C CA . PHE A 1 232 ? 2.211 16.029 1.407 1.00 84.31 232 PHE A CA 1
ATOM 1757 C C . PHE A 1 232 ? 2.634 17.292 0.644 1.00 84.31 232 PHE A C 1
ATOM 1759 O O . PHE A 1 232 ? 3.473 18.055 1.121 1.00 84.31 232 PHE A O 1
ATOM 1766 N N . LEU A 1 233 ? 2.054 17.529 -0.537 1.00 84.62 233 LEU A N 1
ATOM 1767 C CA . LEU A 1 233 ? 2.334 18.722 -1.334 1.00 84.62 233 LEU A CA 1
ATOM 1768 C C . LEU A 1 233 ? 1.573 19.957 -0.841 1.00 84.62 233 LEU A C 1
ATOM 1770 O O . LEU A 1 233 ? 1.870 21.067 -1.282 1.00 84.62 233 LEU A O 1
ATOM 1774 N N . GLU A 1 234 ? 0.629 19.792 0.087 1.00 84.44 234 GLU A N 1
ATOM 1775 C CA . GLU A 1 234 ? -0.114 20.899 0.671 1.00 84.44 234 GLU A CA 1
ATOM 1776 C C . GLU A 1 234 ? 0.697 21.569 1.788 1.00 84.44 234 GLU A C 1
ATOM 1778 O O . GLU A 1 234 ? 1.091 20.948 2.774 1.00 84.44 234 GLU A O 1
ATOM 1783 N N . GLY A 1 235 ? 0.935 22.874 1.653 1.00 82.00 235 GLY A N 1
ATOM 1784 C CA . GLY A 1 235 ? 1.674 23.673 2.629 1.00 82.00 235 GLY A CA 1
ATOM 1785 C C . GLY A 1 235 ? 3.085 24.050 2.174 1.00 82.00 235 GLY A C 1
ATOM 1786 O O . GLY A 1 235 ? 3.589 23.620 1.140 1.00 82.00 235 GLY A O 1
ATOM 1787 N N . SER A 1 236 ? 3.752 24.892 2.963 1.00 77.62 236 SER A N 1
ATOM 1788 C CA . SER A 1 236 ? 4.951 25.620 2.519 1.00 77.62 236 SER A CA 1
ATOM 1789 C C . SER A 1 236 ? 6.166 24.739 2.191 1.00 77.62 236 SER A C 1
ATOM 1791 O O . SER A 1 236 ? 7.010 25.133 1.381 1.00 77.62 236 SER A O 1
ATOM 1793 N N . VAL A 1 237 ? 6.286 23.559 2.811 1.00 78.56 237 VAL A N 1
ATOM 1794 C CA . VAL A 1 237 ? 7.348 22.582 2.508 1.00 78.56 237 VAL A CA 1
ATOM 1795 C C . VAL A 1 237 ? 6.995 21.783 1.254 1.00 78.56 237 VAL A C 1
ATOM 1797 O O . VAL A 1 237 ? 7.821 21.702 0.341 1.00 78.56 237 VAL A O 1
ATOM 1800 N N . GLY A 1 238 ? 5.764 21.270 1.183 1.00 83.25 238 GLY A N 1
ATOM 1801 C CA . GLY A 1 238 ? 5.231 20.528 0.043 1.00 83.25 238 GLY A CA 1
ATOM 1802 C C . GLY A 1 238 ? 5.271 21.326 -1.260 1.00 83.25 238 GLY A C 1
ATOM 1803 O O . GLY A 1 238 ? 5.775 20.840 -2.269 1.00 83.25 238 GLY A O 1
ATOM 1804 N N . GLU A 1 239 ? 4.885 22.602 -1.225 1.00 84.88 239 GLU A N 1
ATOM 1805 C CA . GLU A 1 239 ? 4.938 23.500 -2.386 1.00 84.88 239 GLU A CA 1
ATOM 1806 C C . GLU A 1 239 ? 6.365 23.722 -2.906 1.00 84.88 239 GLU A C 1
ATOM 1808 O O . GLU A 1 239 ? 6.600 23.794 -4.115 1.00 84.88 239 GLU A O 1
ATOM 1813 N N . LYS A 1 240 ? 7.354 23.828 -2.008 1.00 87.25 240 LYS A N 1
ATOM 1814 C CA . LYS A 1 240 ? 8.768 23.930 -2.409 1.00 87.25 240 LYS A CA 1
ATOM 1815 C C . LYS A 1 240 ? 9.252 22.637 -3.059 1.00 87.25 240 LYS A C 1
ATOM 1817 O O . LYS A 1 240 ? 10.060 22.701 -3.984 1.00 87.25 240 LYS A O 1
ATOM 1822 N N . TRP A 1 241 ? 8.771 21.489 -2.584 1.00 83.88 241 TRP A N 1
ATOM 1823 C CA . TRP A 1 241 ? 9.053 20.183 -3.176 1.00 83.88 241 TRP A CA 1
ATOM 1824 C C . TRP A 1 241 ? 8.406 20.023 -4.553 1.00 83.88 241 TRP A C 1
ATOM 1826 O O . TRP A 1 241 ? 9.104 19.660 -5.499 1.00 83.88 241 TRP A O 1
ATOM 1836 N N . ALA A 1 242 ? 7.131 20.392 -4.698 1.00 87.56 242 ALA A N 1
ATOM 1837 C CA . ALA A 1 242 ? 6.393 20.387 -5.965 1.00 87.56 242 ALA A CA 1
ATOM 1838 C C . ALA A 1 242 ? 7.081 21.216 -7.064 1.00 87.56 242 ALA A C 1
ATOM 1840 O O . ALA A 1 242 ? 7.029 20.863 -8.235 1.00 87.56 242 ALA A O 1
ATOM 1841 N N . LYS A 1 243 ? 7.786 22.296 -6.697 1.00 89.19 243 LYS A N 1
ATOM 1842 C CA . LYS A 1 243 ? 8.571 23.109 -7.647 1.00 89.19 243 LYS A CA 1
ATOM 1843 C C . LYS A 1 243 ? 9.881 22.457 -8.098 1.00 89.19 243 LYS A C 1
ATOM 1845 O O . LYS A 1 243 ? 10.442 22.873 -9.107 1.00 89.19 243 LYS A O 1
ATOM 1850 N N . ARG A 1 244 ? 10.416 21.501 -7.332 1.00 86.44 244 ARG A N 1
ATOM 1851 C CA . ARG A 1 244 ? 11.724 20.863 -7.584 1.00 86.44 244 ARG A CA 1
ATOM 1852 C C . ARG A 1 244 ? 11.615 19.517 -8.286 1.00 86.44 244 ARG A C 1
ATOM 1854 O O . ARG A 1 244 ? 12.599 19.069 -8.868 1.00 86.44 244 ARG A O 1
ATOM 1861 N N . HIS A 1 245 ? 10.461 18.870 -8.195 1.00 88.00 245 HIS A N 1
ATOM 1862 C CA . HIS A 1 245 ? 10.254 17.521 -8.695 1.00 88.00 245 HIS A CA 1
ATOM 1863 C C . HIS A 1 245 ? 8.974 17.451 -9.518 1.00 88.00 245 HIS A C 1
ATOM 1865 O O . HIS A 1 245 ? 7.960 18.044 -9.161 1.00 88.00 245 HIS A O 1
ATOM 1871 N N . SER A 1 246 ? 9.023 16.691 -10.607 1.00 90.81 246 SER A N 1
ATOM 1872 C CA . SER A 1 246 ? 7.834 16.334 -11.370 1.00 90.81 246 SER A CA 1
ATOM 1873 C C . SER A 1 246 ? 7.150 15.159 -10.681 1.00 90.81 246 SER A C 1
ATOM 1875 O O . SER A 1 246 ? 7.698 14.056 -10.639 1.00 90.81 246 SER A O 1
ATOM 1877 N N . PHE A 1 247 ? 5.970 15.412 -10.124 1.00 93.19 247 PHE A N 1
ATOM 1878 C CA . PHE A 1 247 ? 5.119 14.384 -9.539 1.00 93.19 247 PHE A CA 1
ATOM 1879 C C . PHE A 1 247 ? 4.127 13.890 -10.585 1.00 93.19 247 PHE A C 1
ATOM 1881 O O . PHE A 1 247 ? 3.538 14.688 -11.311 1.00 93.19 247 PHE A O 1
ATOM 1888 N N . THR A 1 248 ? 3.931 12.579 -10.634 1.00 94.56 248 THR A N 1
ATOM 1889 C CA . THR A 1 248 ? 2.898 11.939 -11.450 1.00 94.56 248 THR A CA 1
ATOM 1890 C C . THR A 1 248 ? 1.962 11.184 -10.526 1.00 94.56 248 THR A C 1
ATOM 1892 O O . THR A 1 248 ? 2.405 10.531 -9.581 1.00 94.56 248 THR A O 1
ATOM 1895 N N . GLN A 1 249 ? 0.661 11.286 -10.769 1.00 95.62 249 GLN A N 1
ATOM 1896 C CA . GLN A 1 249 ? -0.319 10.557 -9.981 1.00 95.62 249 GLN A CA 1
ATOM 1897 C C . GLN A 1 249 ? -0.221 9.059 -10.282 1.00 95.62 249 GLN A C 1
ATOM 1899 O O . GLN A 1 249 ? -0.228 8.655 -11.442 1.00 95.62 249 GLN A O 1
ATOM 1904 N N . LEU A 1 250 ? -0.075 8.254 -9.229 1.00 94.94 250 LEU A N 1
ATOM 1905 C CA . LEU A 1 250 ? -0.056 6.796 -9.306 1.00 94.94 250 LEU A CA 1
ATOM 1906 C C . LEU A 1 250 ? -1.462 6.223 -9.155 1.00 94.94 250 LEU A C 1
ATOM 1908 O O . LEU A 1 250 ? -1.850 5.344 -9.913 1.00 94.94 250 LEU A O 1
ATOM 1912 N N . THR A 1 251 ? -2.213 6.722 -8.173 1.00 94.44 251 THR A N 1
ATOM 1913 C CA . THR A 1 251 ? -3.576 6.270 -7.884 1.00 94.44 251 THR A CA 1
ATOM 1914 C C . THR A 1 251 ? -4.508 7.456 -7.689 1.00 94.44 251 THR A C 1
ATOM 1916 O O . THR A 1 251 ? -4.142 8.484 -7.114 1.00 94.44 251 THR A O 1
ATOM 1919 N N . ASP A 1 252 ? -5.744 7.313 -8.149 1.00 88.38 252 ASP A N 1
ATOM 1920 C CA . ASP A 1 252 ? -6.875 8.164 -7.804 1.00 88.38 252 ASP A CA 1
ATOM 1921 C C . ASP A 1 252 ? -7.720 7.480 -6.721 1.00 88.38 252 ASP A C 1
ATOM 1923 O O . ASP A 1 252 ? -7.792 6.255 -6.621 1.00 88.38 252 ASP A O 1
ATOM 1927 N N . GLY A 1 253 ? -8.237 8.259 -5.778 1.00 88.75 253 GLY A N 1
ATOM 1928 C CA . GLY A 1 253 ? -8.981 7.734 -4.635 1.00 88.75 253 GLY A CA 1
ATOM 1929 C C . GLY A 1 253 ? -8.865 8.629 -3.405 1.00 88.75 253 GLY A C 1
ATOM 1930 O O . GLY A 1 253 ? -8.357 9.744 -3.512 1.00 88.75 253 GLY A O 1
ATOM 1931 N N . PRO A 1 254 ? -9.345 8.173 -2.239 1.00 87.62 254 PRO A N 1
ATOM 1932 C CA . PRO A 1 254 ? -9.449 9.005 -1.039 1.00 87.62 254 PRO A CA 1
ATOM 1933 C C . PRO A 1 254 ? -8.083 9.431 -0.491 1.00 87.62 254 PRO A C 1
ATOM 1935 O O . PRO A 1 254 ? -7.982 10.455 0.182 1.00 87.62 254 PRO A O 1
ATOM 1938 N N . ILE A 1 255 ? -7.026 8.671 -0.798 1.00 89.75 255 ILE A N 1
ATOM 1939 C CA . ILE A 1 255 ? -5.644 9.012 -0.472 1.00 89.75 255 ILE A CA 1
ATOM 1940 C C . ILE A 1 255 ? -4.839 8.959 -1.778 1.00 89.75 255 ILE A C 1
ATOM 1942 O O . ILE A 1 255 ? -4.178 7.956 -2.055 1.00 89.75 255 ILE A O 1
ATOM 1946 N N . PRO A 1 256 ? -4.909 9.997 -2.635 1.00 92.25 256 PRO A N 1
ATOM 1947 C CA . PRO A 1 256 ? -4.188 9.995 -3.901 1.00 92.25 256 PRO A CA 1
ATOM 1948 C C . PRO A 1 256 ? -2.689 9.853 -3.647 1.00 92.25 256 PRO A C 1
ATOM 1950 O O . PRO A 1 256 ? -2.100 10.658 -2.918 1.00 92.25 256 PRO A O 1
ATOM 1953 N N . ILE A 1 257 ? -2.073 8.832 -4.242 1.00 93.88 257 ILE A N 1
ATOM 1954 C CA . ILE A 1 257 ? -0.629 8.631 -4.162 1.00 93.88 257 ILE A CA 1
ATOM 1955 C C . ILE A 1 257 ? 0.006 9.193 -5.422 1.00 93.88 257 ILE A C 1
ATOM 1957 O O . ILE A 1 257 ? -0.402 8.892 -6.543 1.00 93.88 257 ILE A O 1
ATOM 1961 N N . LEU A 1 258 ? 1.029 10.013 -5.221 1.00 94.44 258 LEU A N 1
ATOM 1962 C CA . LEU A 1 258 ? 1.900 10.532 -6.256 1.00 94.44 258 LEU A CA 1
ATOM 1963 C C . LEU A 1 258 ? 3.232 9.792 -6.189 1.00 94.44 258 LEU A C 1
ATOM 1965 O O . LEU A 1 258 ? 3.704 9.435 -5.109 1.00 94.44 258 LEU A O 1
ATOM 1969 N N . TRP A 1 259 ? 3.878 9.631 -7.334 1.00 93.81 259 TRP A N 1
ATOM 1970 C CA . TRP A 1 259 ? 5.261 9.191 -7.410 1.00 93.81 259 TRP A CA 1
ATOM 1971 C C . TRP A 1 259 ? 6.123 10.272 -8.052 1.00 93.81 259 TRP A C 1
ATOM 1973 O O . TRP A 1 259 ? 5.657 11.081 -8.857 1.00 93.81 259 TRP A O 1
ATOM 1983 N N . TYR A 1 260 ? 7.399 10.285 -7.688 1.00 92.75 260 TYR A N 1
ATOM 1984 C CA . TYR A 1 260 ? 8.407 11.077 -8.376 1.00 92.75 260 TYR A CA 1
ATOM 1985 C C . TYR A 1 260 ? 9.701 10.280 -8.502 1.00 92.75 260 TYR A C 1
ATOM 1987 O O . TYR A 1 260 ? 9.999 9.385 -7.705 1.00 92.75 260 TYR A O 1
ATOM 1995 N N . ARG A 1 261 ? 10.478 10.639 -9.520 1.00 92.00 261 ARG A N 1
ATOM 1996 C CA . ARG A 1 261 ? 11.807 10.097 -9.790 1.00 92.00 261 ARG A CA 1
ATOM 1997 C C . ARG A 1 261 ? 12.829 11.222 -9.686 1.00 92.00 261 ARG A C 1
ATOM 1999 O O . ARG A 1 261 ? 12.625 12.304 -10.235 1.00 92.00 261 ARG A O 1
ATOM 2006 N N . LYS A 1 262 ? 13.954 10.962 -9.024 1.00 90.25 262 LYS A N 1
ATOM 2007 C CA . LYS A 1 262 ? 15.133 11.842 -9.026 1.00 90.25 262 LYS A CA 1
ATOM 2008 C C . LYS A 1 262 ? 16.383 11.050 -9.398 1.00 90.25 262 LYS A C 1
ATOM 2010 O O . LYS A 1 262 ? 16.495 9.880 -9.048 1.00 90.25 262 LYS A O 1
ATOM 2015 N N . GLN A 1 263 ? 17.328 11.698 -10.067 1.00 89.00 263 GLN A N 1
ATOM 2016 C CA . GLN A 1 263 ? 18.686 11.176 -10.226 1.00 89.00 263 GLN A CA 1
ATOM 2017 C C . GLN A 1 263 ? 19.565 11.726 -9.107 1.00 89.00 263 GLN A C 1
ATOM 2019 O O . GLN A 1 263 ? 19.490 12.910 -8.772 1.00 89.00 263 GLN A O 1
ATOM 2024 N N . ILE A 1 264 ? 20.367 10.855 -8.504 1.00 84.12 264 ILE A N 1
ATOM 2025 C CA . ILE A 1 264 ? 21.338 11.219 -7.476 1.00 84.12 264 ILE A CA 1
ATOM 2026 C C . ILE A 1 264 ? 22.731 11.130 -8.107 1.00 84.12 264 ILE A C 1
ATOM 2028 O O . ILE A 1 264 ? 23.250 10.046 -8.366 1.00 84.12 264 ILE A O 1
ATOM 2032 N N . GLU A 1 265 ? 23.318 12.294 -8.385 1.00 76.56 265 GLU A N 1
ATOM 2033 C CA . GLU A 1 265 ? 24.641 12.415 -9.017 1.00 76.56 265 GLU A CA 1
ATOM 2034 C C . GLU A 1 265 ? 25.798 12.344 -8.006 1.00 76.56 265 GLU A C 1
ATOM 2036 O O . GLU A 1 265 ? 26.911 11.986 -8.371 1.00 76.56 265 GLU A O 1
ATOM 2041 N N . GLN A 1 266 ? 25.554 12.674 -6.733 1.00 69.50 266 GLN A N 1
ATOM 2042 C CA . GLN A 1 266 ? 26.555 12.687 -5.658 1.00 69.50 266 GLN A CA 1
ATOM 2043 C C . GLN A 1 266 ? 25.941 12.230 -4.332 1.00 69.50 266 GLN A C 1
ATOM 2045 O O . GLN A 1 266 ? 24.720 12.302 -4.162 1.00 69.50 266 GLN A O 1
ATOM 2050 N N . THR A 1 267 ? 26.793 11.822 -3.384 1.00 60.31 267 THR A N 1
ATOM 2051 C CA . THR A 1 267 ? 26.420 11.458 -2.010 1.00 60.31 267 THR A CA 1
ATOM 2052 C C . THR A 1 267 ? 25.441 12.469 -1.427 1.00 60.31 267 THR A C 1
ATOM 2054 O O . THR A 1 267 ? 25.771 13.638 -1.211 1.00 60.31 267 THR A O 1
ATOM 2057 N N . ARG A 1 268 ? 24.214 12.020 -1.161 1.00 58.22 268 ARG A N 1
ATOM 2058 C CA . ARG A 1 268 ? 23.218 12.821 -0.454 1.00 58.22 268 ARG A CA 1
ATOM 2059 C C . ARG A 1 268 ? 22.669 12.021 0.708 1.00 58.22 268 ARG A C 1
ATOM 2061 O O . ARG A 1 268 ? 22.142 10.924 0.540 1.00 58.22 268 ARG A O 1
ATOM 2068 N N . VAL A 1 269 ? 22.743 12.633 1.885 1.00 52.50 269 VAL A N 1
ATOM 2069 C CA . VAL A 1 269 ? 21.924 12.238 3.027 1.00 52.50 269 VAL A CA 1
ATOM 2070 C C . VAL A 1 269 ? 20.500 12.653 2.689 1.00 52.50 269 VAL A C 1
ATOM 2072 O O . VAL A 1 269 ? 20.212 13.839 2.515 1.00 52.50 269 VAL A O 1
ATOM 2075 N N . GLY A 1 270 ? 19.634 11.671 2.473 1.00 52.69 270 GLY A N 1
ATOM 2076 C CA . GLY A 1 270 ? 18.223 11.915 2.251 1.00 52.69 270 GLY A CA 1
ATOM 2077 C C . GLY A 1 270 ? 17.492 11.860 3.581 1.00 52.69 270 GLY A C 1
ATOM 2078 O O . GLY A 1 270 ? 17.582 10.867 4.297 1.00 52.69 270 GLY A O 1
ATOM 2079 N N . THR A 1 271 ? 16.702 12.886 3.877 1.00 47.97 271 THR A N 1
ATOM 2080 C CA . THR A 1 271 ? 15.643 12.768 4.878 1.00 47.97 271 THR A CA 1
ATOM 2081 C C . THR A 1 271 ? 14.538 11.906 4.283 1.00 47.97 271 THR A C 1
ATOM 2083 O O . THR A 1 271 ? 13.661 12.396 3.566 1.00 47.97 271 THR A O 1
ATOM 2086 N N . GLY A 1 272 ? 14.649 10.596 4.463 1.00 51.19 272 GLY A N 1
ATOM 2087 C CA . GLY A 1 272 ? 13.618 9.650 4.076 1.00 51.19 272 GLY A CA 1
ATOM 2088 C C . GLY A 1 272 ? 12.589 9.558 5.189 1.00 51.19 272 GLY A C 1
ATOM 2089 O O . GLY A 1 272 ? 12.559 8.555 5.886 1.00 51.19 272 GLY A O 1
ATOM 2090 N N . SER A 1 273 ? 11.751 10.583 5.372 1.00 55.50 273 SER A N 1
ATOM 2091 C CA . SER A 1 273 ? 10.531 10.369 6.146 1.00 55.50 273 SER A CA 1
ATOM 2092 C C . SER A 1 273 ? 9.634 9.470 5.298 1.00 55.50 273 SER A C 1
ATOM 2094 O O . SER A 1 273 ? 8.981 9.952 4.367 1.00 55.50 273 SER A O 1
ATOM 2096 N N . GLU A 1 274 ? 9.654 8.160 5.549 1.00 66.31 274 GLU A N 1
ATOM 2097 C CA . GLU A 1 274 ? 8.628 7.282 4.995 1.00 66.31 274 GLU A CA 1
ATOM 2098 C C . GLU A 1 274 ? 7.292 7.769 5.553 1.00 66.31 274 GLU A C 1
ATOM 2100 O O . GLU A 1 274 ? 7.038 7.714 6.755 1.00 66.31 274 GLU A O 1
ATOM 2105 N N . TRP A 1 275 ? 6.468 8.339 4.675 1.00 78.00 275 TRP A N 1
ATOM 2106 C CA . TRP A 1 275 ? 5.101 8.664 5.034 1.00 78.00 275 TRP A CA 1
ATOM 2107 C C . TRP A 1 275 ? 4.366 7.361 5.325 1.00 78.00 275 TRP A C 1
ATOM 2109 O O . TRP A 1 275 ? 4.411 6.421 4.520 1.00 78.00 275 TRP A O 1
ATOM 2119 N N . ASP A 1 276 ? 3.673 7.329 6.453 1.00 82.56 276 ASP A N 1
ATOM 2120 C CA . ASP A 1 276 ? 2.829 6.222 6.838 1.00 82.56 276 ASP A CA 1
ATOM 2121 C C . ASP A 1 276 ? 1.479 6.700 7.387 1.00 82.56 276 ASP A C 1
ATOM 2123 O O . ASP A 1 276 ? 1.287 7.848 7.798 1.00 82.56 276 ASP A O 1
ATOM 2127 N N . ILE A 1 277 ? 0.513 5.792 7.360 1.00 81.75 277 ILE A N 1
ATOM 2128 C CA . ILE A 1 277 ? -0.840 5.991 7.867 1.00 81.75 277 ILE A CA 1
ATOM 2129 C C . ILE A 1 277 ? -1.247 4.772 8.690 1.00 81.75 277 ILE A C 1
ATOM 2131 O O . ILE A 1 277 ? -0.788 3.656 8.442 1.00 81.75 277 ILE A O 1
ATOM 2135 N N . SER A 1 278 ? -2.116 4.961 9.682 1.00 84.25 278 SER A N 1
ATOM 2136 C CA . SER A 1 278 ? -2.704 3.831 10.405 1.00 84.25 278 SER A CA 1
ATOM 2137 C C . SER A 1 278 ? -3.432 2.897 9.435 1.00 84.25 278 SER A C 1
ATOM 2139 O O . SER A 1 278 ? -4.199 3.339 8.575 1.00 84.25 278 SER A O 1
ATOM 2141 N N . ARG A 1 279 ? -3.211 1.589 9.607 1.00 86.94 279 ARG A N 1
ATOM 2142 C CA . ARG A 1 279 ? -3.847 0.528 8.819 1.00 86.94 279 ARG A CA 1
ATOM 2143 C C . ARG A 1 279 ? -5.370 0.646 8.801 1.00 86.94 279 ARG A C 1
ATOM 2145 O O . ARG A 1 279 ? -5.978 0.493 7.745 1.00 86.94 279 ARG A O 1
ATOM 2152 N N . ALA A 1 280 ? -5.971 0.955 9.947 1.00 82.88 280 ALA A N 1
ATOM 2153 C CA . ALA A 1 280 ? -7.415 1.090 10.058 1.00 82.88 280 ALA A CA 1
ATOM 2154 C C . ALA A 1 280 ? -7.929 2.329 9.310 1.00 82.88 280 ALA A C 1
ATOM 2156 O O . ALA A 1 280 ? -8.912 2.245 8.589 1.00 82.88 280 ALA A O 1
ATOM 2157 N N . VAL A 1 281 ? -7.209 3.453 9.383 1.00 82.75 281 VAL A N 1
ATOM 2158 C CA . VAL A 1 281 ? -7.567 4.677 8.646 1.00 82.75 281 VAL A CA 1
ATOM 2159 C C . VAL A 1 281 ? -7.567 4.426 7.135 1.00 82.75 281 VAL A C 1
ATOM 2161 O O . VAL A 1 281 ? -8.502 4.813 6.442 1.00 82.75 281 VAL A O 1
ATOM 2164 N N . ALA A 1 282 ? -6.565 3.721 6.610 1.00 89.19 282 ALA A N 1
ATOM 2165 C CA . ALA A 1 282 ? -6.553 3.355 5.195 1.00 89.19 282 ALA A CA 1
ATOM 2166 C C . ALA A 1 282 ? -7.703 2.398 4.823 1.00 89.19 282 ALA A C 1
ATOM 2168 O O . ALA A 1 282 ? -8.370 2.607 3.811 1.00 89.19 282 ALA A O 1
ATOM 2169 N N . ALA A 1 283 ? -7.974 1.381 5.652 1.00 90.44 283 ALA A N 1
ATOM 2170 C CA . ALA A 1 283 ? -9.061 0.429 5.417 1.00 90.44 283 ALA A CA 1
ATOM 2171 C C . ALA A 1 283 ? -10.429 1.120 5.327 1.00 90.44 283 ALA A C 1
ATOM 2173 O O . ALA A 1 283 ? -11.212 0.830 4.427 1.00 90.44 283 ALA A O 1
ATOM 2174 N N . ASP A 1 284 ? -10.688 2.078 6.212 1.00 85.44 284 ASP A N 1
ATOM 2175 C CA . ASP A 1 284 ? -11.905 2.891 6.231 1.00 85.44 284 ASP A CA 1
ATOM 2176 C C . ASP A 1 284 ? -12.070 3.667 4.924 1.00 85.44 284 ASP A C 1
ATOM 2178 O O . ASP A 1 284 ? -13.157 3.693 4.338 1.00 85.44 284 ASP A O 1
ATOM 2182 N N . ALA A 1 285 ? -10.977 4.274 4.449 1.00 86.69 285 ALA A N 1
ATOM 2183 C CA . ALA A 1 285 ? -10.976 5.067 3.226 1.00 86.69 285 ALA A CA 1
ATOM 2184 C C . ALA A 1 285 ? -11.370 4.191 2.041 1.00 86.69 285 ALA A C 1
ATOM 2186 O O . ALA A 1 285 ? -12.245 4.536 1.249 1.00 86.69 285 ALA A O 1
ATOM 2187 N N . TRP A 1 286 ? -10.807 2.995 1.973 1.00 92.38 286 TRP A N 1
ATOM 2188 C CA . TRP A 1 286 ? -11.094 2.044 0.910 1.00 92.38 286 TRP A CA 1
ATOM 2189 C C . TRP A 1 286 ? -12.486 1.411 1.020 1.00 92.38 286 TRP A C 1
ATOM 2191 O O . TRP A 1 286 ? -13.155 1.238 0.004 1.00 92.38 286 TRP A O 1
ATOM 2201 N N . LEU A 1 287 ? -12.989 1.149 2.229 1.00 91.56 287 LEU A N 1
ATOM 2202 C CA . LEU A 1 287 ? -14.371 0.703 2.445 1.00 91.56 287 LEU A CA 1
ATOM 2203 C C . LEU A 1 287 ? -15.395 1.756 1.992 1.00 91.56 287 LEU A C 1
ATOM 2205 O O . LEU A 1 287 ? -16.453 1.407 1.460 1.00 91.56 287 LEU A O 1
ATOM 2209 N N . SER A 1 288 ? -15.079 3.046 2.146 1.00 88.38 288 SER A N 1
ATOM 2210 C CA . SER A 1 288 ? -15.934 4.127 1.637 1.00 88.38 288 SER A CA 1
ATOM 2211 C C . SER A 1 288 ? -16.033 4.109 0.105 1.00 88.38 288 SER A C 1
ATOM 2213 O O . SER A 1 288 ? -17.137 4.206 -0.432 1.00 88.38 288 SER A O 1
ATOM 2215 N N . VAL A 1 289 ? -14.917 3.838 -0.589 1.00 91.12 289 VAL A N 1
ATOM 2216 C CA . VAL A 1 289 ? -14.880 3.641 -2.052 1.00 91.12 289 VAL A CA 1
ATOM 2217 C C . VAL A 1 289 ? -15.740 2.447 -2.464 1.00 91.12 289 VAL A C 1
ATOM 2219 O O . VAL A 1 289 ? -16.559 2.560 -3.375 1.00 91.12 289 VAL A O 1
ATOM 2222 N N . LEU A 1 290 ? -15.608 1.314 -1.766 1.00 93.19 290 LEU A N 1
ATOM 2223 C CA . LEU A 1 290 ? -16.362 0.095 -2.076 1.00 93.19 290 LEU A CA 1
ATOM 2224 C C . LEU A 1 290 ? -17.877 0.270 -1.926 1.00 93.19 290 LEU A C 1
ATOM 2226 O O . LEU A 1 290 ? -18.640 -0.272 -2.725 1.00 93.19 290 LEU A O 1
ATOM 2230 N N . THR A 1 291 ? -18.303 1.031 -0.917 1.00 90.94 291 THR A N 1
ATOM 2231 C CA . THR A 1 291 ? -19.724 1.234 -0.591 1.00 90.94 291 THR A CA 1
ATOM 2232 C C . THR A 1 291 ? -20.341 2.467 -1.251 1.00 90.94 291 THR A C 1
ATOM 2234 O O . THR A 1 291 ? -21.526 2.723 -1.052 1.00 90.94 291 THR A O 1
ATOM 2237 N N . GLY A 1 292 ? -19.562 3.248 -2.009 1.00 86.25 292 GLY A N 1
ATOM 2238 C CA . GLY A 1 292 ? -20.024 4.483 -2.652 1.00 86.25 292 GLY A CA 1
ATOM 2239 C C . GLY A 1 292 ? -20.449 5.583 -1.673 1.00 86.25 292 GLY A C 1
ATOM 2240 O O . GLY A 1 292 ? -21.112 6.534 -2.079 1.00 86.25 292 GLY A O 1
ATOM 2241 N N . ASN A 1 293 ? -20.097 5.468 -0.388 1.00 75.56 293 ASN A N 1
ATOM 2242 C CA . ASN A 1 293 ? -20.450 6.470 0.612 1.00 75.56 293 ASN A CA 1
ATOM 2243 C C . ASN A 1 293 ? -19.386 7.560 0.658 1.00 75.56 293 ASN A C 1
ATOM 2245 O O . ASN A 1 293 ? -18.322 7.364 1.240 1.00 75.56 293 ASN A O 1
ATOM 2249 N N . SER A 1 294 ? -19.718 8.733 0.127 1.00 61.31 294 SER A N 1
ATOM 2250 C CA . SER A 1 294 ? -18.965 9.965 0.378 1.00 61.31 294 SER A CA 1
ATOM 2251 C C . SER A 1 294 ? -19.327 10.625 1.716 1.00 61.31 294 SER A C 1
ATOM 2253 O O . SER A 1 294 ? -18.679 11.588 2.100 1.00 61.31 294 SER A O 1
ATOM 2255 N N . GLU A 1 295 ? -20.363 10.137 2.417 1.00 50.72 295 GLU A N 1
ATOM 2256 C CA . GLU A 1 295 ? -20.872 10.720 3.675 1.00 50.72 295 GLU A CA 1
ATOM 2257 C C . GLU A 1 295 ? -19.919 10.579 4.866 1.00 50.72 295 GLU A C 1
ATOM 2259 O O . GLU A 1 295 ? -20.050 11.310 5.847 1.00 50.72 295 GLU A O 1
ATOM 2264 N N . TYR A 1 296 ? -18.928 9.686 4.788 1.00 53.62 296 TYR A N 1
ATOM 2265 C CA . TYR A 1 296 ? -17.743 9.853 5.619 1.00 53.62 296 TYR A CA 1
ATOM 2266 C C . TYR A 1 296 ? -16.961 11.020 5.021 1.00 53.62 296 TYR A C 1
ATOM 2268 O O . TYR A 1 296 ? -16.066 10.814 4.201 1.00 53.62 296 TYR A O 1
ATOM 2276 N N . GLU A 1 297 ? -17.340 12.246 5.399 1.00 46.28 297 GLU A N 1
ATOM 2277 C CA . GLU A 1 297 ? -16.488 13.416 5.237 1.00 46.28 297 GLU A CA 1
ATOM 2278 C C . GLU A 1 297 ? -15.184 13.095 5.955 1.00 46.28 297 GLU A C 1
ATOM 2280 O O . GLU A 1 297 ? -15.058 13.186 7.178 1.00 46.28 297 GLU A O 1
ATOM 2285 N N . TRP A 1 298 ? -14.230 12.614 5.168 1.00 50.22 298 TRP A N 1
ATOM 2286 C CA . TRP A 1 298 ? -12.887 12.359 5.617 1.00 50.22 298 TRP A CA 1
ATOM 2287 C C . TRP A 1 298 ? -12.378 13.657 6.229 1.00 50.22 298 TRP A C 1
ATOM 2289 O O . TRP A 1 298 ? -12.328 14.667 5.515 1.00 50.22 298 TRP A O 1
ATOM 2299 N N . PRO A 1 299 ? -12.007 13.683 7.526 1.00 46.88 299 PRO A N 1
ATOM 2300 C CA . PRO A 1 299 ? -11.275 14.824 8.031 1.00 46.88 299 PRO A CA 1
ATOM 2301 C C . PRO A 1 299 ? -10.069 14.972 7.109 1.00 46.88 299 PRO A C 1
ATOM 2303 O O . PRO A 1 299 ? -9.353 13.999 6.866 1.00 46.88 299 PRO A O 1
ATOM 2306 N N . SER A 1 300 ? -9.939 16.159 6.509 1.00 44.81 300 SER A N 1
ATOM 2307 C CA . SER A 1 300 ? -8.893 16.478 5.539 1.00 44.81 300 SER A CA 1
ATOM 2308 C C . SER A 1 300 ? -7.574 15.800 5.945 1.00 44.81 300 SER A C 1
ATOM 2310 O O . SER A 1 300 ? -7.205 15.892 7.123 1.00 44.81 300 SER A O 1
ATOM 2312 N N . PRO A 1 301 ? -6.828 15.171 5.013 1.00 46.88 301 PRO A N 1
ATOM 2313 C CA . PRO A 1 301 ? -5.579 14.456 5.309 1.00 46.88 301 PRO A CA 1
ATOM 2314 C C . PRO A 1 301 ? -4.502 15.302 6.013 1.00 46.88 301 PRO A C 1
ATOM 2316 O O . PRO A 1 301 ? -3.443 14.792 6.368 1.00 46.88 301 PRO A O 1
ATOM 2319 N N . ARG A 1 302 ? -4.753 16.602 6.206 1.00 44.12 302 ARG A N 1
ATOM 2320 C CA . ARG A 1 302 ? -3.941 17.555 6.968 1.00 44.12 302 ARG A CA 1
ATOM 2321 C C . ARG A 1 302 ? -3.756 17.205 8.442 1.00 44.12 302 ARG A C 1
ATOM 2323 O O . ARG A 1 302 ? -2.951 17.856 9.101 1.00 44.12 302 ARG A O 1
ATOM 2330 N N . LEU A 1 303 ? -4.471 16.225 8.982 1.00 43.62 303 LEU A N 1
ATOM 2331 C CA . LEU A 1 303 ? -4.484 15.970 10.415 1.00 43.62 303 LEU A CA 1
ATOM 2332 C C . LEU A 1 303 ? -3.908 14.592 10.754 1.00 43.62 303 LEU A C 1
ATOM 2334 O O . LEU A 1 303 ? -4.625 13.633 11.017 1.00 43.62 303 LEU A O 1
ATOM 2338 N N . TYR A 1 304 ? -2.579 14.552 10.848 1.00 43.34 304 TYR A N 1
ATOM 2339 C CA . TYR A 1 304 ? -1.755 13.464 11.400 1.00 43.34 304 TYR A CA 1
ATOM 2340 C C . TYR A 1 304 ? -2.062 13.109 12.876 1.00 43.34 304 TYR A C 1
ATOM 2342 O O . TYR A 1 304 ? -1.351 12.311 13.482 1.00 43.34 304 TYR A O 1
ATOM 2350 N N . GLU A 1 305 ? -3.099 13.698 13.475 1.00 45.81 305 GLU A N 1
ATOM 2351 C CA . GLU A 1 305 ? -3.381 13.643 14.913 1.00 45.81 305 GLU A CA 1
ATOM 2352 C C . GLU A 1 305 ? -4.769 13.087 15.263 1.00 45.81 305 GLU A C 1
ATOM 2354 O O . GLU A 1 305 ? -5.119 13.017 16.442 1.00 45.81 305 GLU A O 1
ATOM 2359 N N . PHE A 1 306 ? -5.580 12.666 14.288 1.00 43.81 306 PHE A N 1
ATOM 2360 C CA . PHE A 1 306 ? -6.921 12.171 14.598 1.00 43.81 306 PHE A CA 1
ATOM 2361 C C . PHE A 1 306 ? -6.929 10.669 14.881 1.00 43.81 306 PHE A C 1
ATOM 2363 O O . PHE A 1 306 ? -6.721 9.841 13.994 1.00 43.81 306 PHE A O 1
ATOM 2370 N N . ARG A 1 307 ? -7.244 10.324 16.136 1.00 50.50 307 ARG A N 1
ATOM 2371 C CA . ARG A 1 307 ? -7.788 9.006 16.482 1.00 50.50 307 ARG A CA 1
ATOM 2372 C C . ARG A 1 307 ? -9.087 8.826 15.698 1.00 50.50 307 ARG A C 1
ATOM 2374 O O . ARG A 1 307 ? -10.006 9.634 15.829 1.00 50.50 307 ARG A O 1
ATOM 2381 N N . HIS A 1 308 ? -9.135 7.815 14.838 1.00 49.22 308 HIS A N 1
ATOM 2382 C CA . HIS A 1 308 ? -10.292 7.582 13.982 1.00 49.22 308 HIS A CA 1
ATOM 2383 C C . HIS A 1 308 ? -11.412 6.893 14.780 1.00 49.22 308 HIS A C 1
ATOM 2385 O O . HIS A 1 308 ? -11.132 5.892 15.444 1.00 49.22 308 HIS A O 1
ATOM 2391 N N . PRO A 1 309 ? -12.676 7.354 14.687 1.00 49.44 309 PRO A N 1
ATOM 2392 C CA . PRO A 1 309 ? -13.783 6.933 15.560 1.00 49.44 309 PRO A CA 1
ATOM 2393 C C . PRO A 1 309 ? -14.209 5.458 15.445 1.00 49.44 309 PRO A C 1
ATOM 2395 O O . PRO A 1 309 ? -15.140 5.045 16.130 1.00 49.44 309 PRO A O 1
ATOM 2398 N N . LEU A 1 310 ? -13.580 4.678 14.563 1.00 50.28 310 LEU A N 1
ATOM 2399 C CA . LEU A 1 310 ? -13.889 3.265 14.319 1.00 50.28 310 LEU A CA 1
ATOM 2400 C C . LEU A 1 310 ? -12.710 2.312 14.541 1.00 50.28 310 LEU A C 1
ATOM 2402 O O . LEU A 1 310 ? -12.927 1.111 14.656 1.00 50.28 310 LEU A O 1
ATOM 2406 N N . ALA A 1 311 ? -11.484 2.834 14.577 1.00 57.03 311 ALA A N 1
ATOM 2407 C CA . ALA A 1 311 ? -10.275 2.035 14.754 1.00 57.03 311 ALA A CA 1
ATOM 2408 C C . ALA A 1 311 ? -9.901 1.907 16.232 1.00 57.03 311 ALA A C 1
ATOM 2410 O O . ALA A 1 311 ? -9.564 0.831 16.710 1.00 57.03 311 ALA A O 1
ATOM 2411 N N . GLU A 1 312 ? -9.994 3.027 16.943 1.00 68.50 312 GLU A N 1
ATOM 2412 C CA . GLU A 1 312 ? -9.698 3.130 18.361 1.00 68.50 312 GLU A CA 1
ATOM 2413 C C . GLU A 1 312 ? -10.753 4.053 18.969 1.00 68.50 312 GLU A C 1
ATOM 2415 O O . GLU A 1 312 ? -10.713 5.279 18.807 1.00 68.50 312 GLU A O 1
ATOM 2420 N N . VAL A 1 313 ? -11.736 3.466 19.648 1.00 72.94 313 VAL A N 1
ATOM 2421 C CA . VAL A 1 313 ? -12.684 4.249 20.438 1.00 72.94 313 VAL A CA 1
ATOM 2422 C C . VAL A 1 313 ? -12.012 4.540 21.767 1.00 72.94 313 VAL A C 1
ATOM 2424 O O . VAL A 1 313 ? -11.932 3.696 22.652 1.00 72.94 313 VAL A O 1
ATOM 2427 N N . SER A 1 314 ? -11.495 5.757 21.894 1.00 78.56 314 SER A N 1
ATOM 2428 C CA . SER A 1 314 ? -10.964 6.258 23.157 1.00 78.56 314 SER A CA 1
ATOM 2429 C C . SER A 1 314 ? -12.098 6.848 23.994 1.00 78.56 314 SER A C 1
ATOM 2431 O O . SER A 1 314 ? -12.447 8.023 23.845 1.00 78.56 314 SER A O 1
ATOM 2433 N N . LEU A 1 315 ? -12.649 6.058 24.910 1.00 84.88 315 LEU A N 1
ATOM 2434 C CA . LEU A 1 315 ? -13.699 6.490 25.824 1.00 84.88 315 LEU A CA 1
ATOM 2435 C C . LEU A 1 315 ? -13.087 7.154 27.065 1.00 84.88 315 LEU A C 1
ATOM 2437 O O . LEU A 1 315 ? -12.288 6.558 27.785 1.00 84.88 315 LEU A O 1
ATOM 2441 N N . ARG A 1 316 ? -13.486 8.395 27.356 1.00 85.19 316 ARG A N 1
ATOM 2442 C CA . ARG A 1 316 ? -13.153 9.055 28.629 1.00 85.19 316 ARG A CA 1
ATOM 2443 C C . ARG A 1 316 ? -14.326 8.889 29.585 1.00 85.19 316 ARG A C 1
ATOM 2445 O O . ARG A 1 316 ? -15.412 9.403 29.321 1.00 85.19 316 ARG A O 1
ATOM 2452 N N . VAL A 1 317 ? -14.105 8.203 30.703 1.00 87.75 317 VAL A N 1
ATOM 2453 C CA . VAL A 1 317 ? -15.143 7.966 31.713 1.00 87.75 317 VAL A CA 1
ATOM 2454 C C . VAL A 1 317 ? -14.798 8.727 32.985 1.00 87.75 317 VAL A C 1
ATOM 2456 O O . VAL A 1 317 ? -13.808 8.431 33.647 1.00 87.75 317 VAL A O 1
ATOM 2459 N N . ALA A 1 318 ? -15.633 9.702 33.343 1.00 88.88 318 ALA A N 1
ATOM 2460 C CA . ALA A 1 318 ? -15.622 10.276 34.684 1.00 88.88 318 ALA A CA 1
ATOM 2461 C C . ALA A 1 318 ? -16.142 9.230 35.681 1.00 88.88 318 ALA A C 1
ATOM 2463 O O . ALA A 1 318 ? -17.266 8.733 35.526 1.00 88.88 318 ALA A O 1
ATOM 2464 N N . TRP A 1 319 ? -15.326 8.889 36.679 1.00 90.31 319 TRP A N 1
ATOM 2465 C CA . TRP A 1 319 ? -15.679 7.885 37.678 1.00 90.31 319 TRP A CA 1
ATOM 2466 C C . TRP A 1 319 ? -16.790 8.384 38.601 1.00 90.31 319 TRP A C 1
ATOM 2468 O O . TRP A 1 319 ? -16.631 9.374 39.310 1.00 90.31 319 TRP A O 1
ATOM 2478 N N . THR A 1 320 ? -17.920 7.680 38.582 1.00 90.69 320 THR A N 1
ATOM 2479 C CA . THR A 1 320 ? -19.094 7.945 39.439 1.00 90.69 320 THR A CA 1
ATOM 2480 C C . THR A 1 320 ? -19.619 6.681 40.127 1.00 90.69 320 THR A C 1
ATOM 2482 O O . THR A 1 320 ? -20.508 6.767 40.966 1.00 90.69 320 THR A O 1
ATOM 2485 N N . GLY A 1 321 ? -19.050 5.515 39.805 1.00 91.12 321 GLY A N 1
ATOM 2486 C CA . GLY A 1 321 ? -19.447 4.208 40.319 1.00 91.12 321 GLY A CA 1
ATOM 2487 C C . GLY A 1 321 ? -19.213 3.101 39.287 1.00 91.12 321 GLY A C 1
ATOM 2488 O O . GLY A 1 321 ? -19.054 3.375 38.096 1.00 91.12 321 GLY A O 1
ATOM 2489 N N . ALA A 1 322 ? -19.200 1.850 39.749 1.00 90.75 322 ALA A N 1
ATOM 2490 C CA . ALA A 1 322 ? -18.957 0.669 38.916 1.00 90.75 322 ALA A CA 1
ATOM 2491 C C . ALA A 1 322 ? -20.050 0.431 37.857 1.00 90.75 322 ALA A C 1
ATOM 2493 O O . ALA A 1 322 ? -19.737 0.092 36.717 1.00 90.75 322 ALA A O 1
ATOM 2494 N N . GLU A 1 323 ? -21.318 0.642 38.217 1.00 90.31 323 GLU A N 1
ATOM 2495 C CA . GLU A 1 323 ? -22.470 0.480 37.318 1.00 90.31 323 GLU A CA 1
ATOM 2496 C C . GLU A 1 323 ? -22.421 1.502 36.176 1.00 90.31 323 GLU A C 1
ATOM 2498 O O . GLU A 1 323 ? -22.316 1.126 35.014 1.00 90.31 323 GLU A O 1
ATOM 2503 N N . ALA A 1 324 ? -22.315 2.795 36.504 1.00 88.31 324 ALA A N 1
ATOM 2504 C CA . ALA A 1 324 ? -22.216 3.869 35.512 1.00 88.31 324 ALA A CA 1
ATOM 2505 C C . ALA A 1 324 ? -20.990 3.744 34.585 1.00 88.31 324 ALA A C 1
ATOM 2507 O O . ALA A 1 324 ? -21.017 4.206 33.443 1.00 88.31 324 ALA A O 1
ATOM 2508 N N . TYR A 1 325 ? -19.895 3.157 35.075 1.00 90.69 325 TYR A N 1
ATOM 2509 C CA . TYR A 1 325 ? -18.745 2.801 34.246 1.00 90.69 325 TYR A CA 1
ATOM 2510 C C . TYR A 1 325 ? -19.089 1.666 33.272 1.00 90.69 325 TYR A C 1
ATOM 2512 O O . TYR A 1 325 ? -18.865 1.817 32.071 1.00 90.69 325 TYR A O 1
ATOM 2520 N N . SER A 1 326 ? -19.667 0.573 33.777 1.00 90.94 326 SER A N 1
ATOM 2521 C CA . SER A 1 326 ? -20.016 -0.612 32.983 1.00 90.94 326 SER A CA 1
ATOM 2522 C C . SER A 1 326 ? -21.022 -0.273 31.884 1.00 90.94 326 SER A C 1
ATOM 2524 O O . SER A 1 326 ? -20.806 -0.636 30.731 1.00 90.94 326 SER A O 1
ATOM 2526 N N . ASP A 1 327 ? -22.046 0.524 32.202 1.00 90.88 327 ASP A N 1
ATOM 2527 C CA . ASP A 1 327 ? -23.053 0.978 31.237 1.00 90.88 327 ASP A CA 1
ATOM 2528 C C . ASP A 1 327 ? -22.428 1.766 30.082 1.00 90.88 327 ASP A C 1
ATOM 2530 O O . ASP A 1 327 ? -22.768 1.563 28.918 1.00 90.88 327 ASP A O 1
ATOM 2534 N N . LYS A 1 328 ? -21.472 2.657 30.382 1.00 90.31 328 LYS A N 1
ATOM 2535 C CA . LYS A 1 328 ? -20.773 3.444 29.353 1.00 90.31 328 LYS A CA 1
ATOM 2536 C C . LYS A 1 328 ? -19.885 2.578 28.468 1.00 90.31 328 LYS A C 1
ATOM 2538 O O . LYS A 1 328 ? -19.803 2.829 27.267 1.00 90.31 328 LYS A O 1
ATOM 2543 N N . VAL A 1 329 ? -19.214 1.591 29.056 1.00 90.00 329 VAL A N 1
ATOM 2544 C CA . VAL A 1 329 ? -18.366 0.647 28.320 1.00 90.00 329 VAL A CA 1
ATOM 2545 C C . VAL A 1 329 ? -19.211 -0.233 27.398 1.00 90.00 329 VAL A C 1
ATOM 2547 O O . VAL A 1 329 ? -18.902 -0.327 26.211 1.00 90.00 329 VAL A O 1
ATOM 2550 N N . GLU A 1 330 ? -20.305 -0.812 27.898 1.00 90.94 330 GLU A N 1
ATOM 2551 C CA . GLU A 1 330 ? -21.207 -1.646 27.091 1.00 90.94 330 GLU A CA 1
ATOM 2552 C C . GLU A 1 330 ? -21.930 -0.840 26.006 1.00 90.94 330 GLU A C 1
ATOM 2554 O O . GLU A 1 330 ? -22.080 -1.322 24.879 1.00 90.94 330 GLU A O 1
ATOM 2559 N N . ALA A 1 331 ? -22.315 0.409 26.289 1.00 89.50 331 ALA A N 1
ATOM 2560 C CA . ALA A 1 331 ? -22.865 1.308 25.277 1.00 89.50 331 ALA A CA 1
ATOM 2561 C C . ALA A 1 331 ? -21.850 1.583 24.154 1.00 89.50 331 ALA A C 1
ATOM 2563 O O . ALA A 1 331 ? -22.189 1.447 22.979 1.00 89.50 331 ALA A O 1
ATOM 2564 N N . ALA A 1 332 ? -20.593 1.892 24.497 1.00 88.75 332 ALA A N 1
ATOM 2565 C CA . ALA A 1 332 ? -19.537 2.114 23.508 1.00 88.75 332 ALA A CA 1
ATOM 2566 C C . ALA A 1 332 ? -19.245 0.850 22.681 1.00 88.75 332 ALA A C 1
ATOM 2568 O O . ALA A 1 332 ? -19.089 0.920 21.462 1.00 88.75 332 ALA A O 1
ATOM 2569 N N . ARG A 1 333 ? -19.218 -0.324 23.322 1.00 89.44 333 ARG A N 1
ATOM 2570 C CA . ARG A 1 333 ? -19.042 -1.611 22.635 1.00 89.44 333 ARG A CA 1
ATOM 2571 C C . ARG A 1 333 ? -20.198 -1.906 21.678 1.00 89.44 333 ARG A C 1
ATOM 2573 O O . ARG A 1 333 ? -19.963 -2.319 20.543 1.00 89.44 333 ARG A O 1
ATOM 2580 N N . SER A 1 334 ? -21.430 -1.655 22.113 1.00 89.50 334 SER A N 1
ATOM 2581 C CA . SER A 1 334 ? -22.631 -1.814 21.286 1.00 89.50 334 SER A CA 1
ATOM 2582 C C . SER A 1 334 ? -22.605 -0.882 20.076 1.00 89.50 334 SER A C 1
ATOM 2584 O O . SER A 1 334 ? -22.895 -1.323 18.968 1.00 89.50 334 SER A O 1
ATOM 2586 N N . GLU A 1 335 ? -22.171 0.369 20.256 1.00 87.06 335 GLU A N 1
ATOM 2587 C CA . GLU A 1 335 ? -22.010 1.338 19.167 1.00 87.06 335 GLU A CA 1
ATOM 2588 C C . GLU A 1 335 ? -20.963 0.877 18.134 1.00 87.06 335 GLU A C 1
ATOM 2590 O O . GLU A 1 335 ? -21.189 0.981 16.926 1.00 87.06 335 GLU A O 1
ATOM 2595 N N . ILE A 1 336 ? -19.825 0.327 18.581 1.00 86.00 336 ILE A N 1
ATOM 2596 C CA . ILE A 1 336 ? -18.808 -0.250 17.684 1.00 86.00 336 ILE A CA 1
ATOM 2597 C C . ILE A 1 336 ? -19.407 -1.401 16.867 1.00 86.00 336 ILE A C 1
ATOM 2599 O O . ILE A 1 336 ? -19.253 -1.428 15.643 1.00 86.00 336 ILE A O 1
ATOM 2603 N N . LEU A 1 337 ? -20.105 -2.334 17.526 1.00 89.31 337 LEU A N 1
ATOM 2604 C CA . LEU A 1 337 ? -20.740 -3.473 16.858 1.00 89.31 337 LEU A CA 1
ATOM 2605 C C . LEU A 1 337 ? -21.823 -3.024 15.875 1.00 89.31 337 LEU A C 1
ATOM 2607 O O . LEU A 1 337 ? -21.890 -3.544 14.765 1.00 89.31 337 LEU A O 1
ATOM 2611 N N . GLU A 1 338 ? -22.645 -2.041 16.238 1.00 88.00 338 GLU A N 1
ATOM 2612 C CA . GLU A 1 338 ? -23.665 -1.485 15.350 1.00 88.00 338 GLU A CA 1
ATOM 2613 C C . GLU A 1 338 ? -23.032 -0.887 14.088 1.00 88.00 338 GLU A C 1
ATOM 2615 O O . GLU A 1 338 ? -23.448 -1.209 12.972 1.00 88.00 338 GLU A O 1
ATOM 2620 N N . LYS A 1 339 ? -21.970 -0.083 14.239 1.00 85.56 339 LYS A N 1
ATOM 2621 C CA . LYS A 1 339 ? -21.245 0.488 13.094 1.00 85.56 339 LYS A CA 1
ATOM 2622 C C . LYS A 1 339 ? -20.566 -0.588 12.243 1.00 85.56 339 LYS A C 1
ATOM 2624 O O . LYS A 1 339 ? -20.544 -0.460 11.016 1.00 85.56 339 LYS A O 1
ATOM 2629 N N . TRP A 1 340 ? -20.042 -1.651 12.860 1.00 87.69 340 TRP A N 1
ATOM 2630 C CA . TRP A 1 340 ? -19.515 -2.815 12.141 1.00 87.69 340 TRP A CA 1
ATOM 2631 C C . TRP A 1 340 ? -20.599 -3.479 11.290 1.00 87.69 340 TRP A C 1
ATOM 2633 O O . TRP A 1 340 ? -20.423 -3.652 10.083 1.00 87.69 340 TRP A O 1
ATOM 2643 N N . TRP A 1 341 ? -21.750 -3.787 11.893 1.00 89.62 341 TRP A N 1
ATOM 2644 C CA . TRP A 1 341 ? -22.888 -4.397 11.208 1.00 89.62 341 TRP A CA 1
ATOM 2645 C C . TRP A 1 341 ? -23.438 -3.527 10.087 1.00 89.62 341 TRP A C 1
ATOM 2647 O O . TRP A 1 341 ? -23.768 -4.044 9.019 1.00 89.62 341 TRP A O 1
ATOM 2657 N N . LEU A 1 342 ? -23.509 -2.214 10.302 1.00 89.88 342 LEU A N 1
ATOM 2658 C CA . LEU A 1 342 ? -23.923 -1.262 9.280 1.00 89.88 342 LEU A CA 1
ATOM 2659 C C . LEU A 1 342 ? -22.970 -1.288 8.078 1.00 89.88 342 LEU A C 1
ATOM 2661 O O . LEU A 1 342 ? -23.429 -1.355 6.939 1.00 89.88 342 LEU A O 1
ATOM 2665 N N . MET A 1 343 ? -21.653 -1.285 8.317 1.00 89.94 343 MET A N 1
ATOM 2666 C CA . MET A 1 343 ? -20.656 -1.412 7.248 1.00 89.94 343 MET A CA 1
ATOM 2667 C C . MET A 1 343 ? -20.775 -2.760 6.524 1.00 89.94 343 MET A C 1
ATOM 2669 O O . MET A 1 343 ? -20.791 -2.800 5.296 1.00 89.94 343 MET A O 1
ATOM 2673 N N . GLY A 1 344 ? -20.922 -3.857 7.271 1.00 92.00 344 GLY A N 1
ATOM 2674 C CA . GLY A 1 344 ? -21.121 -5.191 6.712 1.00 92.00 344 GLY A CA 1
ATOM 2675 C C . GLY A 1 344 ? -22.351 -5.270 5.808 1.00 92.00 344 GLY A C 1
ATOM 2676 O O . GLY A 1 344 ? -22.249 -5.746 4.683 1.00 92.00 344 GLY A O 1
ATOM 2677 N N . ARG A 1 345 ? -23.494 -4.719 6.240 1.00 93.38 345 ARG A N 1
ATOM 2678 C CA . ARG A 1 345 ? -24.709 -4.633 5.410 1.00 93.38 345 ARG A CA 1
ATOM 2679 C C . ARG A 1 345 ? -24.476 -3.840 4.130 1.00 93.38 345 ARG A C 1
ATOM 2681 O O . ARG A 1 345 ? -24.827 -4.327 3.069 1.00 93.38 345 ARG A O 1
ATOM 2688 N N . LYS A 1 346 ? -23.800 -2.690 4.205 1.00 92.75 346 LYS A N 1
ATOM 2689 C CA . LYS A 1 346 ? -23.457 -1.895 3.013 1.00 92.75 346 LYS A CA 1
ATOM 2690 C C . LYS A 1 346 ? -22.600 -2.677 2.011 1.00 92.75 346 LYS A C 1
ATOM 2692 O O . LYS A 1 346 ? -22.769 -2.518 0.806 1.00 92.75 346 LYS A O 1
ATOM 2697 N N . LEU A 1 347 ? -21.691 -3.528 2.487 1.00 94.88 347 LEU A N 1
ATOM 2698 C CA . LEU A 1 347 ? -20.887 -4.401 1.623 1.00 94.88 347 LEU A CA 1
ATOM 2699 C C . LEU A 1 347 ? -21.708 -5.554 1.028 1.00 94.88 347 LEU A C 1
ATOM 2701 O O . LEU A 1 347 ? -21.460 -5.936 -0.115 1.00 94.88 347 LEU A O 1
ATOM 2705 N N . VAL A 1 348 ? -22.691 -6.074 1.770 1.00 96.06 348 VAL A N 1
ATOM 2706 C CA . VAL A 1 348 ? -23.668 -7.050 1.259 1.00 96.06 348 VAL A CA 1
ATOM 2707 C C . VAL A 1 348 ? -24.545 -6.425 0.178 1.00 96.06 348 VAL A C 1
ATOM 2709 O O . VAL A 1 348 ? -24.681 -6.997 -0.899 1.00 96.06 348 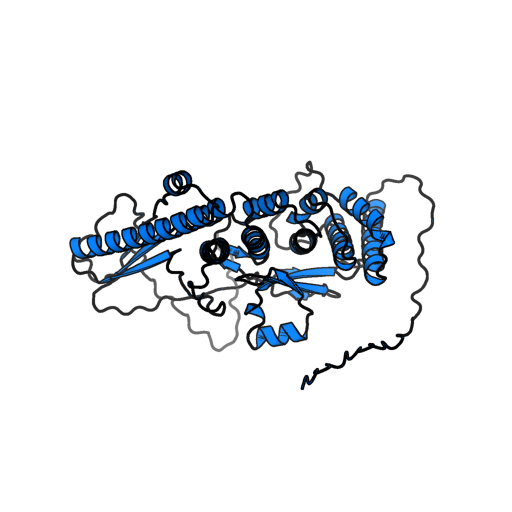VAL A O 1
ATOM 2712 N N . ASP A 1 349 ? -25.059 -5.219 0.418 1.00 95.38 349 ASP A N 1
ATOM 2713 C CA . ASP A 1 349 ? -25.868 -4.465 -0.545 1.00 95.38 349 ASP A CA 1
ATOM 2714 C C . ASP A 1 349 ? -25.069 -4.146 -1.822 1.00 95.38 349 ASP A C 1
ATOM 2716 O O . ASP A 1 349 ? -25.611 -4.166 -2.926 1.00 95.38 349 ASP A O 1
ATOM 2720 N N . ALA A 1 350 ? -23.757 -3.913 -1.691 1.00 94.81 350 ALA A N 1
ATOM 2721 C CA . ALA A 1 350 ? -22.839 -3.726 -2.815 1.00 94.81 350 ALA A CA 1
ATOM 2722 C C . ALA A 1 350 ? -22.444 -5.035 -3.535 1.00 94.81 350 ALA A C 1
ATOM 2724 O O . ALA A 1 350 ? -21.692 -4.981 -4.511 1.00 94.81 350 ALA A O 1
ATOM 2725 N N . GLY A 1 351 ? -22.910 -6.201 -3.066 1.00 96.19 351 GLY A N 1
ATOM 2726 C CA . GLY A 1 351 ? -22.592 -7.515 -3.634 1.00 96.19 351 GLY A CA 1
ATOM 2727 C C . GLY A 1 351 ? -21.146 -7.970 -3.411 1.00 96.19 351 GLY A C 1
ATOM 2728 O O . GLY A 1 351 ? -20.654 -8.825 -4.144 1.00 96.19 351 GLY A O 1
ATOM 2729 N N . LEU A 1 352 ? -20.445 -7.384 -2.435 1.00 96.44 352 LEU A N 1
ATOM 2730 C CA . LEU A 1 352 ? -19.031 -7.662 -2.155 1.00 96.44 352 LEU A CA 1
ATOM 2731 C C . LEU A 1 352 ? -18.824 -8.710 -1.057 1.00 96.44 352 LEU A C 1
ATOM 2733 O O . LEU A 1 352 ? -17.724 -9.247 -0.938 1.00 96.44 352 LEU A O 1
ATOM 2737 N N . LEU A 1 353 ? -19.854 -8.959 -0.248 1.00 97.19 353 LEU A N 1
ATOM 2738 C CA . LEU A 1 353 ? -19.898 -9.972 0.803 1.00 97.19 353 LEU A CA 1
ATOM 2739 C C . LEU A 1 353 ? -21.295 -10.587 0.871 1.00 97.19 353 LEU A C 1
ATOM 2741 O O . LEU A 1 353 ? -22.277 -9.997 0.421 1.00 97.19 353 LEU A O 1
ATOM 2745 N N . THR A 1 354 ? -21.399 -11.747 1.505 1.00 97.25 354 THR A N 1
ATOM 2746 C CA . THR A 1 354 ? -22.677 -12.313 1.949 1.00 97.25 354 THR A CA 1
ATOM 2747 C C . THR A 1 354 ? -22.945 -11.986 3.420 1.00 97.25 354 THR A C 1
ATOM 2749 O O . THR A 1 354 ? -22.039 -11.657 4.187 1.00 97.25 354 THR A O 1
ATOM 2752 N N . LEU A 1 355 ? -24.206 -12.096 3.849 1.00 96.25 355 LEU A N 1
ATOM 2753 C CA . LEU A 1 355 ? -24.570 -11.877 5.253 1.00 96.25 355 LEU A CA 1
ATOM 2754 C C . LEU A 1 355 ? -23.908 -12.897 6.197 1.00 96.25 355 LEU A C 1
ATOM 2756 O O . LEU A 1 355 ? -23.619 -12.562 7.344 1.00 96.25 355 LEU A O 1
ATOM 2760 N N . GLU A 1 356 ? -23.684 -14.124 5.724 1.00 96.69 356 GLU A N 1
ATOM 2761 C CA . GLU A 1 356 ? -22.976 -15.174 6.464 1.00 96.69 356 GLU A CA 1
ATOM 2762 C C . GLU A 1 356 ? -21.513 -14.790 6.682 1.00 96.69 356 GLU A C 1
ATOM 2764 O O . GLU A 1 356 ? -21.051 -14.773 7.817 1.00 96.69 356 GLU A O 1
ATOM 2769 N N . GLU A 1 357 ? -20.829 -14.312 5.640 1.00 95.69 357 GLU A N 1
ATOM 2770 C CA . GLU A 1 357 ? -19.449 -13.842 5.778 1.00 95.69 357 GLU A CA 1
ATOM 2771 C C . GLU A 1 357 ? -19.323 -12.678 6.765 1.00 95.69 357 GLU A C 1
ATOM 2773 O O . GLU A 1 357 ? -18.374 -12.638 7.540 1.00 95.69 357 GLU A O 1
ATOM 2778 N N . VAL A 1 358 ? -20.280 -11.743 6.786 1.00 93.81 358 VAL A N 1
ATOM 2779 C CA . VAL A 1 358 ? -20.272 -10.651 7.776 1.00 93.81 358 VAL A CA 1
ATOM 2780 C C . VAL A 1 358 ? -20.447 -11.188 9.202 1.00 93.81 358 VAL A C 1
ATOM 2782 O O . VAL A 1 358 ? -19.796 -10.683 10.117 1.00 93.81 358 VAL A O 1
ATOM 2785 N N . ARG A 1 359 ? -21.293 -12.212 9.402 1.00 92.81 359 ARG A N 1
ATOM 2786 C CA . ARG A 1 359 ? -21.486 -12.881 10.704 1.00 92.81 359 ARG A CA 1
ATOM 2787 C C . ARG A 1 359 ? -20.217 -13.557 11.186 1.00 92.81 359 ARG A C 1
ATOM 2789 O O . ARG A 1 359 ? -19.813 -13.310 12.322 1.00 92.81 359 ARG A O 1
ATOM 2796 N N . ASP A 1 360 ? -19.571 -14.317 10.315 1.00 93.75 360 ASP A N 1
ATOM 2797 C CA . ASP A 1 360 ? -18.332 -15.033 10.628 1.00 93.75 360 ASP A CA 1
ATOM 2798 C C . ASP A 1 360 ? -17.170 -14.081 10.933 1.00 93.75 360 ASP A C 1
ATOM 2800 O O . ASP A 1 360 ? -16.219 -14.441 11.623 1.00 93.75 360 ASP A O 1
ATOM 2804 N N . MET A 1 361 ? -17.259 -12.846 10.441 1.00 91.06 361 MET A N 1
ATOM 2805 C CA . MET A 1 361 ? -16.275 -11.791 10.655 1.00 91.06 361 MET A CA 1
ATOM 2806 C C . MET A 1 361 ? -16.613 -10.850 11.815 1.00 91.06 361 MET A C 1
ATOM 2808 O O . MET A 1 361 ? -15.979 -9.804 11.934 1.00 91.06 361 MET A O 1
ATOM 2812 N N . THR A 1 362 ? -17.603 -11.166 12.656 1.00 88.62 362 THR A N 1
ATOM 2813 C CA . THR A 1 362 ? -17.918 -10.331 13.827 1.00 88.62 362 THR A CA 1
ATOM 2814 C C . THR A 1 362 ? -16.653 -10.149 14.676 1.00 88.62 362 THR A C 1
ATOM 2816 O O . THR A 1 362 ? -16.068 -11.149 15.098 1.00 88.62 362 THR A O 1
ATOM 2819 N N . PRO A 1 363 ? -16.196 -8.906 14.914 1.00 87.19 363 PRO A N 1
ATOM 2820 C CA . PRO A 1 363 ? -14.910 -8.678 15.539 1.00 87.19 363 PRO A CA 1
ATOM 2821 C C . PRO A 1 363 ? -15.002 -9.014 17.021 1.00 87.19 363 PRO A C 1
ATOM 2823 O O . PRO A 1 363 ? -15.971 -8.654 17.699 1.00 87.19 363 PRO A O 1
ATOM 2826 N N . ASP A 1 364 ? -13.949 -9.638 17.534 1.00 87.19 364 ASP A N 1
ATOM 2827 C CA . ASP A 1 364 ? -13.640 -9.463 18.941 1.00 87.19 364 ASP A CA 1
ATOM 2828 C C . ASP A 1 364 ? -13.164 -8.016 19.137 1.00 87.19 364 ASP A C 1
ATOM 2830 O O . ASP A 1 364 ? -12.433 -7.497 18.292 1.00 87.19 364 ASP A O 1
ATOM 2834 N N . ILE A 1 365 ? -13.628 -7.346 20.191 1.00 86.75 365 ILE A N 1
ATOM 2835 C CA . ILE A 1 365 ? -13.298 -5.941 20.471 1.00 86.75 365 ILE A CA 1
ATOM 2836 C C . ILE A 1 365 ? -12.341 -5.955 21.660 1.00 86.75 365 ILE A C 1
ATOM 2838 O O . ILE A 1 365 ? -12.817 -6.033 22.800 1.00 86.75 365 ILE A O 1
ATOM 2842 N N . PRO A 1 366 ? -11.012 -5.899 21.432 1.00 85.56 366 PRO A N 1
ATOM 2843 C CA . PRO A 1 366 ? -10.053 -5.845 22.515 1.00 85.56 366 PRO A CA 1
ATOM 2844 C C . PRO A 1 366 ? -10.311 -4.616 23.378 1.00 85.56 366 PRO A C 1
ATOM 2846 O O . PRO A 1 366 ? -10.677 -3.541 22.891 1.00 85.56 366 PRO A O 1
ATOM 2849 N N . PHE A 1 367 ? -10.113 -4.799 24.676 1.00 83.44 367 PHE A N 1
ATOM 2850 C CA . PHE A 1 367 ? -10.465 -3.819 25.685 1.00 83.44 367 PHE A CA 1
ATOM 2851 C C . PHE A 1 367 ? -9.252 -3.492 26.556 1.00 83.44 367 PHE A C 1
ATOM 2853 O O . PHE A 1 367 ? -8.675 -4.382 27.189 1.00 83.44 367 PHE A O 1
ATOM 2860 N N . SER A 1 368 ? -8.876 -2.212 26.605 1.00 88.06 368 SER A N 1
ATOM 2861 C CA . SER A 1 368 ? -7.792 -1.711 27.452 1.00 88.06 368 SER A CA 1
ATOM 2862 C C . SER A 1 368 ? -8.306 -0.618 28.389 1.00 88.06 368 SER A C 1
ATOM 2864 O O . SER A 1 368 ? -9.007 0.302 27.976 1.00 88.06 368 SER A O 1
ATOM 2866 N N . VAL A 1 369 ? -7.959 -0.705 29.676 1.00 88.00 369 VAL A N 1
ATOM 2867 C CA . VAL A 1 369 ? -8.324 0.311 30.677 1.00 88.00 369 VAL A CA 1
ATOM 2868 C C . VAL A 1 369 ? -7.066 0.975 31.196 1.00 88.00 369 VAL A C 1
ATOM 2870 O O . VAL A 1 369 ? -6.147 0.308 31.656 1.00 88.00 369 VAL A O 1
ATOM 2873 N N . THR A 1 370 ? -7.041 2.303 31.160 1.00 88.75 370 THR A N 1
ATOM 2874 C CA . THR A 1 370 ? -6.050 3.108 31.870 1.00 88.75 370 THR A CA 1
ATOM 2875 C C . THR A 1 370 ? -6.744 3.865 32.995 1.00 88.75 370 THR A C 1
ATOM 2877 O O . THR A 1 370 ? -7.465 4.836 32.745 1.00 88.75 370 THR A O 1
ATOM 2880 N N . ASP A 1 371 ? -6.497 3.456 34.238 1.00 87.69 371 ASP A N 1
ATOM 2881 C CA . ASP A 1 371 ? -6.937 4.213 35.408 1.00 87.69 371 ASP A CA 1
ATOM 2882 C C . ASP A 1 371 ? -6.046 5.451 35.592 1.00 87.69 371 ASP A C 1
ATOM 2884 O O . ASP A 1 371 ? -4.836 5.344 35.802 1.00 87.69 371 ASP A O 1
ATOM 2888 N N . ARG A 1 372 ? -6.640 6.637 35.451 1.00 86.44 372 ARG A N 1
ATOM 2889 C CA . ARG A 1 372 ? -6.000 7.942 35.669 1.00 86.44 372 ARG A CA 1
ATOM 2890 C C . ARG A 1 372 ? -6.580 8.661 36.890 1.00 86.44 372 ARG A C 1
ATOM 2892 O O . ARG A 1 372 ? -6.224 9.817 37.105 1.00 86.44 372 ARG A O 1
ATOM 2899 N N . ARG A 1 373 ? -7.460 8.023 37.671 1.00 88.06 373 ARG A N 1
ATOM 2900 C CA . ARG A 1 373 ? -8.019 8.617 38.892 1.00 88.06 373 ARG A CA 1
ATOM 2901 C C . ARG A 1 373 ? -6.903 8.877 39.899 1.00 88.06 373 ARG A C 1
ATOM 2903 O O . ARG A 1 373 ? -6.031 8.035 40.103 1.00 88.06 373 ARG A O 1
ATOM 2910 N N . LYS A 1 374 ? -6.950 10.021 40.580 1.00 85.44 374 LYS A N 1
ATOM 2911 C CA . LYS A 1 374 ? -6.112 10.283 41.760 1.00 85.44 374 LYS A CA 1
ATOM 2912 C C . LYS A 1 374 ? -6.718 9.635 42.996 1.00 85.44 374 LYS A C 1
ATOM 2914 O O . LYS A 1 374 ? -5.979 9.270 43.906 1.00 85.44 374 LYS A O 1
ATOM 2919 N N . LYS A 1 375 ? -8.050 9.505 43.030 1.00 81.62 375 LYS A N 1
ATOM 2920 C CA . LYS A 1 375 ? -8.792 8.823 44.094 1.00 81.62 375 LYS A CA 1
ATOM 2921 C C . LYS A 1 375 ? -9.273 7.460 43.604 1.00 81.62 375 LYS A C 1
ATOM 2923 O O . LYS A 1 375 ? -10.193 7.362 42.796 1.00 81.62 375 LYS A O 1
ATOM 2928 N N . THR A 1 376 ? -8.671 6.393 44.113 1.00 80.25 376 THR A N 1
ATOM 2929 C CA . THR A 1 376 ? -9.044 5.006 43.798 1.00 80.25 376 THR A CA 1
ATOM 2930 C C . THR A 1 376 ? -10.163 4.503 44.715 1.00 80.25 376 THR A C 1
ATOM 2932 O O . THR A 1 376 ? -10.086 3.411 45.280 1.00 80.25 376 THR A O 1
ATOM 2935 N N . ASP A 1 377 ? -11.221 5.307 44.863 1.00 76.81 377 ASP A N 1
ATOM 2936 C CA . ASP A 1 377 ? -12.395 4.985 45.677 1.00 76.81 377 ASP A CA 1
ATOM 2937 C C . ASP A 1 377 ? -13.213 3.883 44.969 1.00 76.81 377 ASP A C 1
ATOM 2939 O O . ASP A 1 377 ? -14.158 4.144 44.217 1.00 76.81 377 ASP A O 1
ATOM 2943 N N . GLY A 1 378 ? -12.779 2.634 45.158 1.00 77.19 378 GLY A N 1
ATOM 2944 C CA . GLY A 1 378 ? -13.351 1.421 44.574 1.00 77.19 378 GLY A CA 1
ATOM 2945 C C . GLY A 1 378 ? -12.559 0.867 43.374 1.00 77.19 378 GLY A C 1
ATOM 2946 O O . GLY A 1 378 ? -12.011 1.638 42.569 1.00 77.19 378 GLY A O 1
ATOM 2947 N N . PRO A 1 379 ? -12.495 -0.473 43.231 1.00 86.06 379 PRO A N 1
ATOM 2948 C CA . PRO A 1 379 ? -11.856 -1.104 42.084 1.00 86.06 379 PRO A CA 1
ATOM 2949 C C . PRO A 1 379 ? -12.652 -0.820 40.805 1.00 86.06 379 PRO A C 1
ATOM 2951 O O . PRO A 1 379 ? -13.882 -0.744 40.828 1.00 86.06 379 PRO A O 1
ATOM 2954 N N . ILE A 1 380 ? -11.948 -0.675 39.683 1.00 85.94 380 ILE A N 1
ATOM 2955 C CA . ILE A 1 380 ? -12.594 -0.688 38.369 1.00 85.94 380 ILE A CA 1
ATOM 2956 C C . ILE A 1 380 ? -13.022 -2.135 38.089 1.00 85.94 380 ILE A C 1
ATOM 2958 O O . ILE A 1 380 ? -12.189 -3.026 38.268 1.00 85.94 380 ILE A O 1
ATOM 2962 N N . PRO A 1 381 ? -14.280 -2.385 37.681 1.00 85.25 381 PRO A N 1
ATOM 2963 C CA . PRO A 1 381 ? -14.735 -3.721 37.320 1.00 85.25 381 PRO A CA 1
ATOM 2964 C C . PRO A 1 381 ? -13.812 -4.378 36.294 1.00 85.25 381 PRO A C 1
ATOM 2966 O O . PRO A 1 381 ? -13.471 -3.777 35.271 1.00 85.25 381 PRO A O 1
ATOM 2969 N N . GLU A 1 382 ? -13.423 -5.621 36.563 1.00 79.56 382 GLU A N 1
ATOM 2970 C CA . GLU A 1 382 ? -12.746 -6.452 35.576 1.00 79.56 382 GLU A CA 1
ATOM 2971 C C . GLU A 1 382 ? -13.760 -6.852 34.503 1.00 79.56 382 GLU A C 1
ATOM 2973 O O . GLU A 1 382 ? -14.822 -7.397 34.806 1.00 79.56 382 GLU A O 1
ATOM 2978 N N . HIS A 1 383 ? -13.439 -6.580 33.241 1.00 71.31 383 HIS A N 1
ATOM 2979 C CA . HIS A 1 383 ? -14.212 -7.111 32.127 1.00 71.31 383 HIS A CA 1
ATOM 2980 C C . HIS A 1 383 ? -13.582 -8.432 31.680 1.00 71.31 383 HIS A C 1
ATOM 2982 O O . HIS A 1 383 ? -12.360 -8.487 31.526 1.00 71.31 383 HIS A O 1
ATOM 2988 N N . PRO A 1 384 ? -14.384 -9.480 31.419 1.00 58.03 384 PRO A N 1
ATOM 2989 C CA . PRO A 1 384 ? -13.896 -10.837 31.151 1.00 58.03 384 PRO A CA 1
ATOM 2990 C C . PRO A 1 384 ? -13.001 -10.975 29.904 1.00 58.03 384 PRO A C 1
ATOM 2992 O O . PRO A 1 384 ? -12.470 -12.055 29.669 1.00 58.03 384 PRO A O 1
ATOM 2995 N N . MET A 1 385 ? -12.806 -9.907 29.118 1.00 55.16 385 MET A N 1
ATOM 2996 C CA . MET A 1 385 ? -11.920 -9.869 27.944 1.00 55.16 385 MET A CA 1
ATOM 2997 C C . MET A 1 385 ? -10.932 -8.684 27.949 1.00 55.16 385 MET A C 1
ATOM 2999 O O . MET A 1 385 ? -10.378 -8.325 26.913 1.00 55.16 385 MET A O 1
ATOM 3003 N N . GLY A 1 386 ? -10.720 -8.044 29.104 1.00 50.34 386 GLY A N 1
ATOM 3004 C CA . GLY A 1 386 ? -9.826 -6.895 29.241 1.00 50.34 386 GLY A CA 1
ATOM 3005 C C . GLY A 1 386 ? -8.400 -7.266 29.635 1.00 50.34 386 GLY A C 1
ATOM 3006 O O . GLY A 1 386 ? -8.195 -8.035 30.572 1.00 50.34 386 GLY A O 1
ATOM 3007 N N . VAL A 1 387 ? -7.402 -6.650 28.994 1.00 49.94 387 VAL A N 1
ATOM 3008 C CA . VAL A 1 387 ? -6.034 -6.613 29.535 1.00 49.94 387 VAL A CA 1
ATOM 3009 C C . VAL A 1 387 ? -5.920 -5.377 30.425 1.00 49.94 387 VAL A C 1
ATOM 3011 O O . VAL A 1 387 ? -5.970 -4.242 29.945 1.00 49.94 387 VAL A O 1
ATOM 3014 N N . PHE A 1 388 ? -5.776 -5.578 31.737 1.00 45.22 388 PHE A N 1
ATOM 3015 C CA . PHE A 1 388 ? -5.549 -4.480 32.676 1.00 45.22 388 PHE A CA 1
ATOM 3016 C C . PHE A 1 388 ? -4.091 -4.015 32.579 1.00 45.22 388 PHE A C 1
ATOM 3018 O O . PHE A 1 388 ? -3.180 -4.625 33.140 1.00 45.22 388 PHE A O 1
ATOM 3025 N N . LEU A 1 389 ? -3.855 -2.925 31.848 1.00 47.66 389 LEU A N 1
ATOM 3026 C CA . LEU A 1 389 ? -2.569 -2.234 31.852 1.00 47.66 389 LEU A CA 1
ATOM 3027 C C . LEU A 1 389 ? -2.522 -1.408 33.143 1.00 47.66 389 LEU A C 1
ATOM 3029 O O . LEU A 1 389 ? -3.120 -0.338 33.224 1.00 47.66 389 LEU A O 1
ATOM 3033 N N . GLY A 1 390 ? -1.907 -1.963 34.192 1.00 45.19 390 GLY A N 1
ATOM 3034 C CA . GLY A 1 390 ? -1.873 -1.374 35.534 1.00 45.19 390 GLY A CA 1
ATOM 3035 C C . GLY A 1 390 ? -1.379 0.078 35.587 1.00 45.19 390 GLY A C 1
ATOM 3036 O O . GLY A 1 390 ? -0.905 0.638 34.602 1.00 45.19 390 GLY A O 1
ATOM 3037 N N . HIS A 1 391 ? -1.484 0.703 36.766 1.00 44.78 391 HIS A N 1
ATOM 3038 C CA . HIS A 1 391 ? -1.018 2.072 37.015 1.00 44.78 391 HIS A CA 1
ATOM 3039 C C . HIS A 1 391 ? 0.399 2.295 36.459 1.00 44.78 391 HIS A C 1
ATOM 3041 O O . HIS A 1 391 ? 1.386 1.894 37.072 1.00 44.78 391 HIS A O 1
ATOM 3047 N N . HIS A 1 392 ? 0.512 2.983 35.324 1.00 40.28 392 HIS A N 1
ATOM 3048 C CA . HIS A 1 392 ? 1.768 3.587 34.913 1.00 40.28 392 HIS A CA 1
ATOM 3049 C C . HIS A 1 392 ? 1.868 4.934 35.628 1.00 40.28 392 HIS A C 1
ATOM 3051 O O . HIS A 1 392 ? 1.177 5.876 35.212 1.00 40.28 392 HIS A O 1
ATOM 3057 N N . PRO A 1 393 ? 2.684 5.067 36.695 1.00 37.28 393 PRO A N 1
ATOM 3058 C CA . PRO A 1 393 ? 3.004 6.384 37.208 1.00 37.28 393 PRO A CA 1
ATOM 3059 C C . PRO A 1 393 ? 3.569 7.187 36.040 1.00 37.28 393 PRO A C 1
ATOM 3061 O O . PRO A 1 393 ? 4.550 6.795 35.406 1.00 37.28 393 PRO A O 1
ATOM 3064 N N . ILE A 1 394 ? 2.910 8.298 35.712 1.00 37.09 394 ILE A N 1
ATOM 3065 C CA . ILE A 1 394 ? 3.486 9.284 34.808 1.00 37.09 394 ILE A CA 1
ATOM 3066 C C . ILE A 1 394 ? 4.679 9.849 35.572 1.00 37.09 394 ILE A C 1
ATOM 3068 O O . ILE A 1 394 ? 4.522 10.757 36.388 1.00 37.09 394 ILE A O 1
ATOM 3072 N N . HIS A 1 395 ? 5.869 9.284 35.368 1.00 28.86 395 HIS A N 1
ATOM 3073 C CA . HIS A 1 395 ? 7.080 9.962 35.788 1.00 28.86 395 HIS A CA 1
ATOM 3074 C C . HIS A 1 395 ? 7.096 11.292 35.033 1.00 28.86 395 HIS A C 1
ATOM 3076 O O . HIS A 1 395 ? 7.026 11.278 33.799 1.00 28.86 395 HIS A O 1
ATOM 3082 N N . PRO A 1 396 ? 7.118 12.444 35.725 1.00 28.45 396 PRO A N 1
ATOM 3083 C CA . PRO A 1 396 ? 7.298 13.708 35.041 1.00 28.45 396 PRO A CA 1
ATOM 3084 C C . PRO A 1 396 ? 8.579 13.585 34.220 1.00 28.45 396 PRO A C 1
ATOM 3086 O O . PRO A 1 396 ? 9.637 13.258 34.762 1.00 28.45 396 PRO A O 1
ATOM 3089 N N . ILE A 1 397 ? 8.476 13.796 32.906 1.00 26.80 397 ILE A N 1
ATOM 3090 C CA . ILE A 1 397 ? 9.650 13.963 32.057 1.00 26.80 397 ILE A CA 1
ATOM 3091 C C . ILE A 1 397 ? 10.370 15.176 32.637 1.00 26.80 397 ILE A C 1
ATOM 3093 O O . ILE A 1 397 ? 9.928 16.313 32.472 1.00 26.80 397 ILE A O 1
ATOM 3097 N N . SER A 1 398 ? 11.442 14.921 33.384 1.00 25.70 398 SER A N 1
ATOM 3098 C CA . SER A 1 398 ? 12.361 15.956 33.821 1.00 25.70 398 SER A CA 1
ATOM 3099 C C . SER A 1 398 ? 13.047 16.457 32.560 1.00 25.70 398 SER A C 1
ATOM 3101 O O . SER A 1 398 ? 14.024 15.879 32.086 1.00 25.70 398 SER A O 1
ATOM 3103 N N . VAL A 1 399 ? 12.460 17.486 31.949 1.00 28.41 399 VAL A N 1
ATOM 3104 C CA . VAL A 1 399 ? 13.121 18.269 30.914 1.00 28.41 399 VAL A CA 1
ATOM 3105 C C . VAL A 1 399 ? 14.298 18.923 31.619 1.00 28.41 399 VAL A C 1
ATOM 3107 O O . VAL A 1 399 ? 14.136 19.936 32.298 1.00 28.41 399 VAL A O 1
ATOM 3110 N N . GLN A 1 400 ? 15.479 18.305 31.526 1.00 29.47 400 GLN A N 1
ATOM 3111 C CA . GLN A 1 400 ? 16.689 18.961 31.989 1.00 29.47 400 GLN A CA 1
ATOM 3112 C C . GLN A 1 400 ? 16.803 20.282 31.220 1.00 29.47 400 GLN A C 1
ATOM 3114 O O . GLN A 1 400 ? 16.734 20.268 29.985 1.00 29.47 400 GLN A O 1
ATOM 3119 N N . PRO A 1 401 ? 16.929 21.429 31.908 1.00 34.12 401 PRO A N 1
ATOM 3120 C CA . PRO A 1 401 ? 17.142 22.691 31.227 1.00 34.12 401 PRO A CA 1
ATOM 3121 C C . PRO A 1 401 ? 18.386 22.551 30.350 1.00 34.12 401 PRO A C 1
ATOM 3123 O O . PRO A 1 401 ? 19.447 22.134 30.818 1.00 34.12 401 PRO A O 1
ATOM 3126 N N . ARG A 1 402 ? 18.238 22.870 29.059 1.00 35.03 402 ARG A N 1
ATOM 3127 C CA . ARG A 1 402 ? 19.358 22.980 28.122 1.00 35.03 402 ARG A CA 1
ATOM 3128 C C . ARG A 1 402 ? 20.421 23.861 28.779 1.00 35.03 402 ARG A C 1
ATOM 3130 O O . ARG A 1 402 ? 20.143 25.023 29.077 1.00 35.03 402 ARG A O 1
ATOM 3137 N N . LYS A 1 403 ? 21.621 23.318 29.011 1.00 42.78 403 LYS A N 1
ATOM 3138 C CA . LYS A 1 403 ? 22.766 24.143 29.402 1.00 42.78 403 LYS A CA 1
ATOM 3139 C C . LYS A 1 403 ? 22.977 25.205 28.313 1.00 42.78 403 LYS A C 1
ATOM 3141 O O . LYS A 1 403 ? 22.963 24.857 27.131 1.00 42.78 403 LYS A O 1
ATOM 3146 N N . PRO A 1 404 ? 23.162 26.482 28.674 1.00 42.06 404 PRO A N 1
ATOM 3147 C CA . PRO A 1 404 ? 23.330 27.566 27.708 1.00 42.06 404 PRO A CA 1
ATOM 3148 C C . PRO A 1 404 ? 24.690 27.560 26.981 1.00 42.06 404 PRO A C 1
ATOM 3150 O O . PRO A 1 404 ? 24.998 28.524 26.293 1.00 42.06 404 PRO A O 1
ATOM 3153 N N . ASP A 1 405 ? 25.507 26.509 27.104 1.00 50.72 405 ASP A N 1
ATOM 3154 C CA . ASP A 1 405 ? 26.902 26.506 26.640 1.00 50.72 405 ASP A CA 1
ATOM 3155 C C . ASP A 1 405 ? 27.176 25.701 25.354 1.00 50.72 405 ASP A C 1
ATOM 3157 O O . ASP A 1 405 ? 28.320 25.630 24.918 1.00 50.72 405 ASP A O 1
ATOM 3161 N N . GLY A 1 406 ? 26.160 25.123 24.702 1.00 42.75 406 GLY A N 1
ATOM 3162 C CA . GLY A 1 406 ? 26.338 24.459 23.401 1.00 42.75 406 GLY A CA 1
ATOM 3163 C C . GLY A 1 406 ? 27.253 23.226 23.418 1.00 42.75 406 GLY A C 1
ATOM 3164 O O . GLY A 1 406 ? 27.642 22.747 22.353 1.00 42.75 406 GLY A O 1
ATOM 3165 N N . SER A 1 407 ? 27.590 22.691 24.593 1.00 43.19 407 SER A N 1
ATOM 3166 C CA . SER A 1 407 ? 28.429 21.500 24.703 1.00 43.19 407 SER A CA 1
ATOM 3167 C C . SER A 1 407 ? 27.603 20.215 24.525 1.00 43.19 407 SER A C 1
ATOM 3169 O O . SER A 1 407 ? 26.569 20.010 25.164 1.00 43.19 407 SER A O 1
ATOM 3171 N N . LEU A 1 408 ? 28.038 19.350 23.602 1.00 36.66 408 LEU A N 1
ATOM 3172 C CA . LEU A 1 408 ? 27.462 18.016 23.400 1.00 36.66 408 LEU A CA 1
ATOM 3173 C C . LEU A 1 408 ? 27.789 17.117 24.609 1.00 36.66 408 LEU A C 1
ATOM 3175 O O . LEU A 1 408 ? 28.900 17.203 25.138 1.00 36.66 408 LEU A O 1
ATOM 3179 N N . PRO A 1 409 ? 26.871 16.236 25.047 1.00 38.66 409 PRO A N 1
ATOM 3180 C CA . PRO A 1 409 ? 27.164 15.300 26.123 1.00 38.66 409 PRO A CA 1
ATOM 3181 C C . PRO A 1 409 ? 28.222 14.292 25.662 1.00 38.66 409 PRO A C 1
ATOM 3183 O O . PRO A 1 409 ? 28.023 13.554 24.698 1.00 38.66 409 PRO A O 1
ATOM 3186 N N . VAL A 1 410 ? 29.351 14.265 26.369 1.00 41.00 410 VAL A N 1
ATOM 3187 C CA . VAL A 1 410 ? 30.378 13.231 26.227 1.00 41.00 410 VAL A CA 1
ATOM 3188 C C . VAL A 1 410 ? 29.793 11.918 26.748 1.00 41.00 410 VAL A C 1
ATOM 3190 O O . VAL A 1 410 ? 29.396 11.826 27.910 1.00 41.00 410 VAL A O 1
ATOM 3193 N N . SER A 1 411 ? 29.699 10.916 25.875 1.00 45.00 411 SER A N 1
ATOM 3194 C CA . SER A 1 411 ? 29.300 9.555 26.229 1.00 45.00 411 SER A CA 1
ATOM 3195 C C . SER A 1 411 ? 30.284 8.979 27.248 1.00 45.00 411 SER A C 1
ATOM 3197 O O . SER A 1 411 ? 31.485 8.927 26.984 1.00 45.00 411 SER A O 1
ATOM 3199 N N . GLY A 1 412 ? 29.765 8.578 28.408 1.00 42.19 412 GLY A N 1
ATOM 3200 C CA . GLY A 1 412 ? 30.545 8.022 29.508 1.00 42.19 412 GLY A CA 1
ATOM 3201 C C . GLY A 1 412 ? 31.244 6.709 29.155 1.00 42.19 412 GLY A C 1
ATOM 3202 O O . GLY A 1 412 ? 30.731 5.894 28.389 1.00 42.19 412 GLY A O 1
ATOM 3203 N N . GLU A 1 413 ? 32.421 6.536 29.750 1.00 38.72 413 GLU A N 1
ATOM 3204 C CA . GLU A 1 413 ? 33.228 5.318 29.741 1.00 38.72 413 GLU A CA 1
ATOM 3205 C C . GLU A 1 413 ? 32.475 4.101 30.309 1.00 38.72 413 GLU A C 1
ATOM 3207 O O . GLU A 1 413 ? 31.624 4.251 31.195 1.00 38.72 413 GLU A O 1
ATOM 3212 N N . PRO A 1 414 ? 32.824 2.880 29.865 1.00 44.84 414 PRO A N 1
ATOM 3213 C CA . PRO A 1 414 ? 32.283 1.658 30.434 1.00 44.84 414 PRO A CA 1
ATOM 3214 C C . PRO A 1 414 ? 32.878 1.422 31.829 1.00 44.84 414 PRO A C 1
ATOM 3216 O O . PRO A 1 414 ? 34.089 1.506 32.033 1.00 44.84 414 PRO A O 1
ATOM 3219 N N . ARG A 1 415 ? 32.019 1.098 32.797 1.00 40.97 415 ARG A N 1
ATOM 3220 C CA . ARG A 1 415 ? 32.415 0.533 34.096 1.00 40.97 415 ARG A CA 1
ATOM 3221 C C . ARG A 1 415 ? 32.085 -0.968 34.124 1.00 40.97 415 ARG A C 1
ATOM 3223 O O . ARG A 1 415 ? 31.182 -1.363 33.390 1.00 40.97 415 ARG A O 1
ATOM 3230 N N . PRO A 1 416 ? 32.860 -1.757 34.894 1.00 55.12 416 PRO A N 1
ATOM 3231 C CA . PRO A 1 416 ? 32.990 -3.212 34.755 1.00 55.12 416 PRO A CA 1
ATOM 3232 C C . PRO A 1 416 ? 31.709 -4.008 34.992 1.00 55.12 416 PRO A C 1
ATOM 3234 O O . PRO A 1 416 ? 30.861 -3.546 35.791 1.00 55.12 416 PRO A O 1
#

Sequence (416 aa):
MNQSLQLPLLALAFILPPKALASAADASPSPARAADNSPARAADNLRETAWAAYRAADSGASDAVSGLLQDLRDLAPSRSSDEPSARTYSRRLSDRKLTSLHVLDALARLDAQVPPEVLFAHVDDHPEVAIVLMLRGEKLDIEAITALFDRWSASSRLNARSVAVGQTLASQKAPGIARRLLAMRVPELSVHVFDPDERSRLPTGIGSADGHFETPEGWPPYPSWSFVPQSFLEGSVGEKWAKRHSFTQLTDGPIPILWYRKQIEQTRVGTGSEWDISRAVAADAWLSVLTGNSEYEWPSPRLYEFRHPLAEVSLRVAWTGAEAYSDKVEAARSEILEKWWLMGRKLVDAGLLTLEEVRDMTPDIPFSVTDRRKKTDGPIPEHPMGVFLGHHPIHPISVQPRKPDGSLPVSGEPRP

Radius of gyration: 27.97 Å; chains: 1; bounding box: 70×52×81 Å

Foldseek 3Di:
DDDDDDDDDDDDDDDDDDDDDDDDDDDDDDDDDDDDPDVVVVLVVLQVLLVVLQVCLVVLVLVCLVVLLVLLQVLQDDPPDPPPPPPPQPDPDDSSLQSNQSSLVSCLSNLHQHDLVSLVSNCVSPVQSSLLNQLSHPDHPLVSLVVVLVVQLPDQKHFLSNLLSLLSCLLVLPACSLVVLLVLQQAAEEEEEEAQPDDDDDDDDDDADWGKDADDPSHDFRKDKDKDWPCCLPDDVNVVVVVVWDWDFSDDFPGTMIMTIDTHPGIDTGRPRRDIDGSNLSSVRSLCSLLVPPVPVPPPPVPPPDDDCQRYPYHYHHDDDQVSVVVSSVVSVVVNQVVLVVSVVSCVVSVNDPPVSSVVSRHDHEYEYDYPYPDCPDDHDDDPRYDYPDDDPPPPPPPPPPDPPPDDDDDDDDDD

Secondary structure (DSSP, 8-state):
-----PPP-------PPPPP-------PPP--------HHHHHHHHHHHHHHHHHHHHHT-GGGHHHHHHHHHHTSPPTT--------S--PPPHHHHHHHHHHHHHHHTT----HHHHHTTTTTSHHHHHHHHHTSSS--HHHHHHHHHHHTTSSEEEHHHHHHHHHHHHTT-TTHHHHHHHH---EEEEEEE-TT--PPPP-------EEE-PPTTSPPEEEEEEEEGGGGSSHHHHHHHTTS-EEEEE-SSS-EEEEEEEE-S-EEE-----EEEHHHHHHHHHHHHHT---S----TT-TT---TTTEEEEEEE-S-HHHHHHHHHHHHHHHHHHHHHHHHHHHHTTSS-HHHHHHTPPP--EEEEE--S---SPPPPPTTEEE-----------PPPPTT-PPPPPPPP--

pLDDT: mean 75.55, std 22.5, range [25.7, 98.0]